Protein AF-0000000080791070 (afdb_homodimer)

Foldseek 3Di:
DDPPPQPPLLVLLLVLLVVQQVVQKDALCVSCVVSVHDSVSSVVSLVLLVLLVQWDDDPRMTGGDNADVLLSQLSSQLSGPSVFLLVLLVVCLVVDAAPFEEEEELASSPSNNLVVVLVRFPYEYEYQAPSVVVSQVVRPRYHYDYQAADARRNSNGHWDDSSLVVLVVDQGQEYEYEAQAQEPQFGAHQDAGSLQNVLSNQVSYNAYEYEDEQVRHVDDHDGTRGGLLSHAEYEYAPPHDPVVVVVNVVRYNYYHHD/DDPPPQPPLLVLLLVLLVVQQVVQKDALCVSCVVSVHDSVSSVVSLVLLVLLVQWDDDPRMTGGDPADVLLSQLSSQLSGPVVFLLVLLVVCLVVDAAPFEEEEELASSPVNNLVVVLVRFPYEYEYQAPSVVVSQVVRPRYHYDYQAADARRNSNGHWDDSSLVVLVVDQGQEYEYEAQAQEPQFGAHQDAGSLQNVLSNQVSYNAYEYEDEQVRHVDDHDGTRGGLLSHAEYEYAPPHDPVVVVVNVVRYNYYHHD

Sequence (516 aa):
MEQQPATSRDVRIHDVLQVVTREGTIAVKELADELGVSSMTVYRDVAALETSGLIQRSHGRVTAAPFSMAEASSLMRMGTELDAKQRIADAALPLLAPGSTIAMDDSTTCRHLFPGLGELAPLTVVTNARFIADAVRDSAELELITLGGSYLRWADAYAGPMTEAMIDQVSPDVCIMSTTAVTGGVCSHPDEAMAAVKGRLMRAARQRILLVDRTKFSRNALHRFLPLSEVDVVITEKSLDPAHLATLRDQVERVITVMEQQPATSRDVRIHDVLQVVTREGTIAVKELADELGVSSMTVYRDVAALETSGLIQRSHGRVTAAPFSMAEASSLMRMGTELDAKQRIADAALPLLAPGSTIAMDDSTTCRHLFPGLGELAPLTVVTNARFIADAVRDSAELELITLGGSYLRWADAYAGPMTEAMIDQVSPDVCIMSTTAVTGGVCSHPDEAMAAVKGRLMRAARQRILLVDRTKFSRNALHRFLPLSEVDVVITEKSLDPAHLATLRDQVERVITV

Solvent-accessible surface area (backbone atoms only — not comparable to full-atom values): 26088 Å² total; per-residue (Å²): 134,78,75,76,67,72,50,74,60,43,50,44,42,46,50,49,48,50,49,22,55,72,58,38,55,37,44,40,62,55,50,9,62,74,67,72,47,52,51,66,56,42,49,52,46,46,49,56,33,33,75,67,60,54,29,44,79,55,93,67,23,36,29,29,50,95,63,53,78,51,31,39,52,38,52,50,54,51,48,46,62,52,68,59,32,37,53,41,26,58,67,49,54,82,79,58,59,64,69,36,33,39,30,35,51,66,31,51,49,56,61,51,33,53,82,62,50,65,77,34,51,46,32,36,39,37,28,31,10,50,67,56,50,51,56,41,66,74,33,85,61,45,43,47,33,38,34,23,20,42,56,37,54,44,53,42,24,34,30,45,71,61,17,48,54,49,47,74,73,48,68,31,51,31,18,44,34,51,64,64,9,40,50,96,61,25,32,15,21,73,46,63,50,55,20,51,46,52,31,52,48,40,69,36,20,75,37,26,37,38,49,42,56,61,70,23,60,78,34,83,44,78,27,73,43,43,52,39,68,74,33,46,32,39,31,30,45,64,82,39,57,65,70,57,49,50,54,45,58,73,43,26,80,36,74,46,67,87,134,80,75,75,65,72,50,74,59,43,50,44,45,50,50,47,49,50,49,23,54,72,58,40,54,37,42,39,63,56,50,9,60,73,68,72,47,53,51,68,56,44,49,53,46,46,51,56,32,34,75,66,60,53,29,45,79,55,94,64,22,36,27,30,44,94,60,55,77,50,32,40,52,40,54,50,54,50,54,46,62,50,70,60,31,37,53,42,25,58,66,49,53,83,78,59,59,64,71,35,32,38,29,35,51,64,32,52,50,57,60,53,34,53,84,61,49,66,76,36,51,45,33,36,37,36,29,31,9,50,66,57,50,51,56,41,64,75,32,86,61,44,43,48,32,38,34,24,19,40,57,37,54,45,51,42,24,33,30,46,72,61,19,48,54,49,46,74,73,49,66,32,51,31,18,43,32,52,63,64,8,40,49,96,60,28,33,16,21,73,46,62,50,56,20,52,45,50,31,52,46,42,70,36,20,76,36,26,36,38,48,45,57,63,69,22,61,79,34,83,42,77,27,74,42,42,53,39,67,74,33,46,32,39,33,30,45,62,82,38,57,65,70,58,50,50,53,45,59,74,44,25,81,38,74,47,68,85

Nearest PDB structures (foldseek):
  7l6l-assembly1_E  TM=9.170E-01  e=5.994E-13  Escherichia coli K-12
  5w1e-assembly1_A  TM=7.123E-01  e=8.913E-03  Streptomyces coelicolor A3(2)
  7clf-assembly1_A  TM=2.844E-01  e=2.234E-05  Serratia marcescens
  8bif-assembly2_D-2  TM=3.182E-01  e=4.877E-04  Photorhabdus laumondii subsp. laumondii TTO1
  8bif-assembly2_C  TM=3.146E-01  e=2.279E-03  Photorhabdus laumondii subsp. laumondii TTO1

Radius of gyration: 24.45 Å; Cα contacts (8 Å, |Δi|>4): 1090; chains: 2; bounding box: 39×76×62 Å

Organism: Propionibacterium freudenreichii subsp. shermanii (strain ATCC 9614 / DSM 4902 / CIP 103027 / NCIMB 8099 / CIRM-BIA1) (NCBI:txid754252)

InterPro domains:
  IPR001034 DeoR-type HTH domain [PF08220] (12-64)
  IPR001034 DeoR-type HTH domain [PR00037] (30-44)
  IPR001034 DeoR-type HTH domain [PR00037] (44-62)
  IPR001034 DeoR-type HTH domain [PS51000] (9-64)
  IPR001034 DeoR-type HTH domain [SM00420] (12-64)
  IPR014036 DeoR-like transcriptional repressor, C-terminal sensor domain [PF00455] (82-237)
  IPR036388 Winged helix-like DNA-binding domain superfamily [G3DSA:1.10.10.10] (10-66)
  IPR036390 Winged helix DNA-binding domain superfamily [SSF46785] (11-72)
  IPR037171 NagB/RpiA transferase-like [SSF100950] (82-239)
  IPR050313 Carbohydrate Metabolism HTH-type Transcriptional Regulators [PTHR30363] (1-251)

pLDDT: mean 85.62, std 15.8, range [26.23, 98.88]

Structure (mmCIF, N/CA/C/O backbone):
data_AF-0000000080791070-model_v1
#
loop_
_entity.id
_entity.type
_entity.pdbx_description
1 polymer 'Transcriptional regulator of sugar metabolism'
#
loop_
_atom_site.group_PDB
_atom_site.id
_atom_site.type_symbol
_atom_site.label_atom_id
_atom_site.label_alt_id
_atom_site.label_comp_id
_atom_site.label_asym_id
_atom_site.label_entity_id
_atom_site.label_seq_id
_atom_site.pdbx_PDB_ins_code
_atom_site.Cartn_x
_atom_site.Cartn_y
_atom_site.Cartn_z
_atom_site.occupancy
_atom_site.B_iso_or_equiv
_atom_site.auth_seq_id
_atom_site.auth_comp_id
_atom_site.auth_asym_id
_atom_site.auth_atom_id
_atom_site.pdbx_PDB_model_num
ATOM 1 N N . MET A 1 1 ? 16.672 -31.641 -23.359 1 26.53 1 MET A N 1
ATOM 2 C CA . MET A 1 1 ? 15.359 -31 -23.219 1 26.53 1 MET A CA 1
ATOM 3 C C . MET A 1 1 ? 15.43 -29.516 -23.562 1 26.53 1 MET A C 1
ATOM 5 O O . MET A 1 1 ? 16.141 -28.766 -22.891 1 26.53 1 MET A O 1
ATOM 9 N N . GLU A 1 2 ? 15.031 -29.125 -24.719 1 29.12 2 GLU A N 1
ATOM 10 C CA . GLU A 1 2 ? 15.188 -27.859 -25.438 1 29.12 2 GLU A CA 1
ATOM 11 C C . GLU A 1 2 ? 14.398 -26.75 -24.766 1 29.12 2 GLU A C 1
ATOM 13 O O . GLU A 1 2 ? 13.234 -26.922 -24.406 1 29.12 2 GLU A O 1
ATOM 18 N N . GLN A 1 3 ? 14.922 -25.891 -23.984 1 34.97 3 GLN A N 1
ATOM 19 C CA . GLN A 1 3 ? 14.367 -24.656 -23.453 1 34.97 3 GLN A CA 1
ATOM 20 C C . GLN A 1 3 ? 13.43 -24 -24.469 1 34.97 3 GLN A C 1
ATOM 22 O O . GLN A 1 3 ? 13.82 -23.75 -25.609 1 34.97 3 GLN A O 1
ATOM 27 N N . GLN A 1 4 ? 12.219 -24.375 -24.469 1 38.47 4 GLN A N 1
ATOM 28 C CA . GLN A 1 4 ? 11.375 -23.703 -25.453 1 38.47 4 GLN A CA 1
ATOM 29 C C . GLN A 1 4 ? 11.617 -22.203 -25.453 1 38.47 4 GLN A C 1
ATOM 31 O O . GLN A 1 4 ? 11.586 -21.562 -24.406 1 38.47 4 GLN A O 1
ATOM 36 N N . PRO A 1 5 ? 12.195 -21.547 -26.422 1 42.84 5 PRO A N 1
ATOM 37 C CA . PRO A 1 5 ? 12.531 -20.125 -26.609 1 42.84 5 PRO A CA 1
ATOM 38 C C . PRO A 1 5 ? 11.367 -19.203 -26.266 1 42.84 5 PRO A C 1
ATOM 40 O O . PRO A 1 5 ? 10.203 -19.594 -26.391 1 42.84 5 PRO A O 1
ATOM 43 N N . ALA A 1 6 ? 11.578 -18.344 -25.406 1 51.56 6 ALA A N 1
ATOM 44 C CA . ALA A 1 6 ? 10.609 -17.25 -25.297 1 51.56 6 ALA A CA 1
ATOM 45 C C . ALA A 1 6 ? 9.883 -17.031 -26.625 1 51.56 6 ALA A C 1
ATOM 47 O O . ALA A 1 6 ? 10.508 -16.922 -27.672 1 51.56 6 ALA A O 1
ATOM 48 N N . THR A 1 7 ? 8.531 -17.359 -26.531 1 53.31 7 THR A N 1
ATOM 49 C CA . THR A 1 7 ? 7.824 -17.078 -27.766 1 53.31 7 THR A CA 1
ATOM 50 C C . THR A 1 7 ? 8.109 -15.664 -28.25 1 53.31 7 THR A C 1
ATOM 52 O O . THR A 1 7 ? 8.484 -14.797 -27.453 1 53.31 7 THR A O 1
ATOM 55 N N . SER A 1 8 ? 8.203 -15.484 -29.516 1 62.44 8 SER A N 1
ATOM 56 C CA . SER A 1 8 ? 8.445 -14.203 -30.188 1 62.44 8 SER A CA 1
ATOM 57 C C . SER A 1 8 ? 7.602 -13.094 -29.562 1 62.44 8 SER A C 1
ATOM 59 O O . SER A 1 8 ? 8.078 -11.969 -29.375 1 62.44 8 SER A O 1
ATOM 61 N N . ARG A 1 9 ? 6.477 -13.5 -28.938 1 60.91 9 ARG A N 1
ATOM 62 C CA . ARG A 1 9 ? 5.562 -12.516 -28.375 1 60.91 9 ARG A CA 1
ATOM 63 C C . ARG A 1 9 ? 6.016 -12.094 -26.984 1 60.91 9 ARG A C 1
ATOM 65 O O . ARG A 1 9 ? 5.988 -10.898 -26.656 1 60.91 9 ARG A O 1
ATOM 72 N N . ASP A 1 10 ? 6.406 -13.047 -26.234 1 61.06 10 ASP A N 1
ATOM 73 C CA . ASP A 1 10 ? 6.855 -12.742 -24.875 1 61.06 10 ASP A CA 1
ATOM 74 C C . ASP A 1 10 ? 8.086 -11.836 -24.891 1 61.06 10 ASP A C 1
ATOM 76 O O . ASP A 1 10 ? 8.188 -10.906 -24.078 1 61.06 10 ASP A O 1
ATOM 80 N N . VAL A 1 11 ? 8.883 -12.219 -25.812 1 61.56 11 VAL A N 1
ATOM 81 C CA . VAL A 1 11 ? 10.078 -11.398 -25.969 1 61.56 11 VAL A CA 1
ATOM 82 C C . VAL A 1 11 ? 9.68 -9.984 -26.375 1 61.56 11 VAL A C 1
ATOM 84 O O . VAL A 1 11 ? 10.227 -9.008 -25.844 1 61.56 11 VAL A O 1
ATOM 87 N N . ARG A 1 12 ? 8.758 -9.945 -27.203 1 67.81 12 ARG A N 1
ATOM 88 C CA . ARG A 1 12 ? 8.344 -8.633 -27.703 1 67.81 12 ARG A CA 1
ATOM 89 C C . ARG A 1 12 ? 7.668 -7.82 -26.609 1 67.81 12 ARG A C 1
ATOM 91 O O . ARG A 1 12 ? 7.91 -6.617 -26.484 1 67.81 12 ARG A O 1
ATOM 98 N N . ILE A 1 13 ? 6.922 -8.43 -25.797 1 65.94 13 ILE A N 1
ATOM 99 C CA . ILE A 1 13 ? 6.242 -7.75 -24.719 1 65.94 13 ILE A CA 1
ATOM 100 C C . ILE A 1 13 ? 7.27 -7.203 -23.719 1 65.94 13 ILE A C 1
ATOM 102 O O . ILE A 1 13 ? 7.141 -6.074 -23.25 1 65.94 13 ILE A O 1
ATOM 106 N N . HIS A 1 14 ? 8.172 -8.016 -23.547 1 67.31 14 HIS A N 1
ATOM 107 C CA . HIS A 1 14 ? 9.281 -7.555 -22.719 1 67.31 14 HIS A CA 1
ATOM 108 C C . HIS A 1 14 ? 9.977 -6.348 -23.344 1 67.31 14 HIS A C 1
ATOM 110 O O . HIS A 1 14 ? 10.289 -5.379 -22.656 1 67.31 14 HIS A O 1
ATOM 116 N N . ASP A 1 15 ? 10.18 -6.488 -24.594 1 70.81 15 ASP A N 1
ATOM 117 C CA . ASP A 1 15 ? 10.82 -5.391 -25.312 1 70.81 15 ASP A CA 1
ATOM 118 C C . ASP A 1 15 ? 9.961 -4.129 -25.266 1 70.81 15 ASP A C 1
ATOM 120 O O . ASP A 1 15 ? 10.477 -3.025 -25.078 1 70.81 15 ASP A O 1
ATOM 124 N N . VAL A 1 16 ? 8.711 -4.336 -25.375 1 74.12 16 VAL A N 1
ATOM 125 C CA . VAL A 1 16 ? 7.777 -3.219 -25.297 1 74.12 16 VAL A CA 1
ATOM 126 C C . VAL A 1 16 ? 7.883 -2.549 -23.938 1 74.12 16 VAL A C 1
ATOM 128 O O . VAL A 1 16 ? 8.023 -1.327 -23.844 1 74.12 16 VAL A O 1
ATOM 131 N N . LEU A 1 17 ? 7.895 -3.438 -22.984 1 70.69 17 LEU A N 1
ATOM 132 C CA . LEU A 1 17 ? 7.969 -2.906 -21.625 1 70.69 17 LEU A CA 1
ATOM 133 C C . LEU A 1 17 ? 9.289 -2.178 -21.406 1 70.69 17 LEU A C 1
ATOM 135 O O . LEU A 1 17 ? 9.32 -1.119 -20.766 1 70.69 17 LEU A O 1
ATOM 139 N N . GLN A 1 18 ? 10.234 -2.746 -21.859 1 66 18 GLN A N 1
ATOM 140 C CA . GLN A 1 18 ? 11.547 -2.127 -21.703 1 66 18 GLN A CA 1
ATOM 141 C C . GLN A 1 18 ? 11.594 -0.769 -22.391 1 66 18 GLN A C 1
ATOM 143 O O . GLN A 1 18 ? 12.102 0.202 -21.828 1 66 18 GLN A O 1
ATOM 148 N N . VAL A 1 19 ? 11.094 -0.743 -23.594 1 70.81 19 VAL A N 1
ATOM 149 C CA . VAL A 1 19 ? 11.125 0.495 -24.359 1 70.81 19 VAL A CA 1
ATOM 150 C C . VAL A 1 19 ? 10.234 1.543 -23.688 1 70.81 19 VAL A C 1
ATOM 152 O O . VAL A 1 19 ? 10.641 2.695 -23.531 1 70.81 19 VAL A O 1
ATOM 155 N N . VAL A 1 20 ? 9.109 1.09 -23.25 1 72 20 VAL A N 1
ATOM 156 C CA . VAL A 1 20 ? 8.148 2.027 -22.672 1 72 20 VAL A CA 1
ATOM 157 C C . VAL A 1 20 ? 8.68 2.547 -21.344 1 72 20 VAL A C 1
ATOM 159 O O . VAL A 1 20 ? 8.523 3.729 -21.016 1 72 20 VAL A O 1
ATOM 162 N N . THR A 1 21 ? 9.281 1.662 -20.672 1 64.19 21 THR A N 1
ATOM 163 C CA . THR A 1 21 ? 9.844 2.053 -19.375 1 64.19 21 THR A CA 1
ATOM 164 C C . THR A 1 21 ? 11.016 3.012 -19.562 1 64.19 21 THR A C 1
ATOM 166 O O . THR A 1 21 ? 11.164 3.975 -18.812 1 64.19 21 THR A O 1
ATOM 169 N N . ARG A 1 22 ? 11.781 2.738 -20.5 1 62.06 22 ARG A N 1
ATOM 170 C CA . ARG A 1 22 ? 12.938 3.568 -20.797 1 62.06 22 ARG A CA 1
ATOM 171 C C . ARG A 1 22 ? 12.516 4.945 -21.297 1 62.06 22 ARG A C 1
ATOM 173 O O . ARG A 1 22 ? 13.07 5.961 -20.875 1 62.06 22 ARG A O 1
ATOM 180 N N . GLU A 1 23 ? 11.477 4.98 -22.109 1 64.44 23 GLU A N 1
ATOM 181 C CA . GLU A 1 23 ? 11.07 6.223 -22.766 1 64.44 23 GLU A CA 1
ATOM 182 C C . GLU A 1 23 ? 10.031 6.969 -21.938 1 64.44 23 GLU A C 1
ATOM 184 O O . GLU A 1 23 ? 9.805 8.164 -22.141 1 64.44 23 GLU A O 1
ATOM 189 N N . GLY A 1 24 ? 9.531 6.227 -20.922 1 63.56 24 GLY A N 1
ATOM 190 C CA . GLY A 1 24 ? 8.438 6.785 -20.156 1 63.56 24 GLY A CA 1
ATOM 191 C C . GLY A 1 24 ? 7.117 6.785 -20.906 1 63.56 24 GLY A C 1
ATOM 192 O O . GLY A 1 24 ? 6.125 6.23 -20.422 1 63.56 24 GLY A O 1
ATOM 193 N N . THR A 1 25 ? 7.074 7.535 -22.031 1 70.56 25 THR A N 1
ATOM 194 C CA . THR A 1 25 ? 5.953 7.574 -22.953 1 70.56 25 THR A CA 1
ATOM 195 C C . THR A 1 25 ? 6.438 7.484 -24.406 1 70.56 25 THR A C 1
ATOM 197 O O . THR A 1 25 ? 7.445 8.094 -24.766 1 70.56 25 THR A O 1
ATOM 200 N N . ILE A 1 26 ? 5.746 6.59 -25.172 1 78.19 26 ILE A N 1
ATOM 201 C CA . ILE A 1 26 ? 6.152 6.43 -26.562 1 78.19 26 ILE A CA 1
ATOM 202 C C . ILE A 1 26 ? 4.922 6.215 -27.438 1 78.19 26 ILE A C 1
ATOM 204 O O . ILE A 1 26 ? 3.959 5.566 -27.016 1 78.19 26 ILE A O 1
ATOM 208 N N . ALA A 1 27 ? 4.906 6.977 -28.562 1 81.56 27 ALA A N 1
ATOM 209 C CA . ALA A 1 27 ? 3.834 6.723 -29.516 1 81.56 27 ALA A CA 1
ATOM 210 C C . ALA A 1 27 ? 3.875 5.285 -30.016 1 81.56 27 ALA A C 1
ATOM 212 O O . ALA A 1 27 ? 4.953 4.715 -30.203 1 81.56 27 ALA A O 1
ATOM 213 N N . VAL A 1 28 ? 2.643 4.754 -30.219 1 83.56 28 VAL A N 1
ATOM 214 C CA . VAL A 1 28 ? 2.529 3.375 -30.688 1 83.56 28 VAL A CA 1
ATOM 215 C C . VAL A 1 28 ? 3.316 3.201 -31.984 1 83.56 28 VAL A C 1
ATOM 217 O O . VAL A 1 28 ? 4.004 2.195 -32.156 1 83.56 28 VAL A O 1
ATOM 220 N N . LYS A 1 29 ? 3.188 4.227 -32.812 1 82.5 29 LYS A N 1
ATOM 221 C CA . LYS A 1 29 ? 3.883 4.148 -34.094 1 82.5 29 LYS A CA 1
ATOM 222 C C . LYS A 1 29 ? 5.395 4.109 -33.906 1 82.5 29 LYS A C 1
ATOM 224 O O . LYS A 1 29 ? 6.09 3.318 -34.531 1 82.5 29 LYS A O 1
ATOM 229 N N . GLU A 1 30 ? 5.91 4.844 -33.031 1 86.44 30 GLU A N 1
ATOM 230 C CA . GLU A 1 30 ? 7.34 4.879 -32.75 1 86.44 30 GLU A CA 1
ATOM 231 C C . GLU A 1 30 ? 7.801 3.576 -32.094 1 86.44 30 GLU A C 1
ATOM 233 O O . GLU A 1 30 ? 8.891 3.08 -32.406 1 86.44 30 GLU A O 1
ATOM 238 N N . LEU A 1 31 ? 7.016 3.139 -31.219 1 83.75 31 LEU A N 1
ATOM 239 C CA . LEU A 1 31 ? 7.305 1.872 -30.547 1 83.75 31 LEU A CA 1
ATOM 240 C C . LEU A 1 31 ? 7.383 0.734 -31.562 1 83.75 31 LEU A C 1
ATOM 242 O O . LEU A 1 31 ? 8.281 -0.109 -31.484 1 83.75 31 LEU A O 1
ATOM 246 N N . ALA A 1 32 ? 6.484 0.829 -32.438 1 83.25 32 ALA A N 1
ATOM 247 C CA . ALA A 1 32 ? 6.473 -0.174 -33.5 1 83.25 32 ALA A CA 1
ATOM 248 C C . ALA A 1 32 ? 7.742 -0.103 -34.344 1 83.25 32 ALA A C 1
ATOM 250 O O . ALA A 1 32 ? 8.352 -1.133 -34.656 1 83.25 32 ALA A O 1
ATOM 251 N N . ASP A 1 33 ? 8.094 1.098 -34.656 1 86.19 33 ASP A N 1
ATOM 252 C CA . ASP A 1 33 ? 9.305 1.312 -35.438 1 86.19 33 ASP A CA 1
ATOM 253 C C . ASP A 1 33 ? 10.539 0.807 -34.719 1 86.19 33 ASP A C 1
ATOM 255 O O . ASP A 1 33 ? 11.406 0.164 -35.312 1 86.19 33 ASP A O 1
ATOM 259 N N . GLU A 1 34 ? 10.562 1.073 -33.469 1 82.69 34 GLU A N 1
ATOM 260 C CA . GLU A 1 34 ? 11.719 0.695 -32.656 1 82.69 34 GLU A CA 1
ATOM 261 C C . GLU A 1 34 ? 11.828 -0.821 -32.531 1 82.69 34 GLU A C 1
ATOM 263 O O . GLU A 1 34 ? 12.93 -1.366 -32.5 1 82.69 34 GLU A O 1
ATOM 268 N N . LEU A 1 35 ? 10.75 -1.407 -32.5 1 81.75 35 LEU A N 1
ATOM 269 C CA . LEU A 1 35 ? 10.742 -2.846 -32.25 1 81.75 35 LEU A CA 1
ATOM 270 C C . LEU A 1 35 ? 10.727 -3.619 -33.562 1 81.75 35 LEU A C 1
ATOM 272 O O . LEU A 1 35 ? 10.859 -4.848 -33.562 1 81.75 35 LEU A O 1
ATOM 276 N N . GLY A 1 36 ? 10.57 -2.918 -34.625 1 82.25 36 GLY A N 1
ATOM 277 C CA . GLY A 1 36 ? 10.562 -3.553 -35.938 1 82.25 36 GLY A CA 1
ATOM 278 C C . GLY A 1 36 ? 9.32 -4.395 -36.188 1 82.25 36 GLY A C 1
ATOM 279 O O . GLY A 1 36 ? 9.406 -5.469 -36.781 1 82.25 36 GLY A O 1
ATOM 280 N N . VAL A 1 37 ? 8.258 -3.941 -35.562 1 81.38 37 VAL A N 1
ATOM 281 C CA . VAL A 1 37 ? 7.004 -4.668 -35.75 1 81.38 37 VAL A CA 1
ATOM 282 C C . VAL A 1 37 ? 5.91 -3.703 -36.219 1 81.38 37 VAL A C 1
ATOM 284 O O . VAL A 1 37 ? 6.137 -2.494 -36.312 1 81.38 37 VAL A O 1
ATOM 287 N N . SER A 1 38 ? 4.766 -4.25 -36.656 1 77.69 38 SER A N 1
ATOM 288 C CA . SER A 1 38 ? 3.656 -3.414 -37.125 1 77.69 38 SER A CA 1
ATOM 289 C C . SER A 1 38 ? 2.984 -2.711 -35.938 1 77.69 38 SER A C 1
ATOM 291 O O . SER A 1 38 ? 3.049 -3.189 -34.812 1 77.69 38 SER A O 1
ATOM 293 N N . SER A 1 39 ? 2.322 -1.619 -36.25 1 80.69 39 SER A N 1
ATOM 294 C CA . SER A 1 39 ? 1.556 -0.906 -35.219 1 80.69 39 SER A CA 1
ATOM 295 C C . SER A 1 39 ? 0.463 -1.791 -34.625 1 80.69 39 SER A C 1
ATOM 297 O O . SER A 1 39 ? 0.167 -1.708 -33.438 1 80.69 39 SER A O 1
ATOM 299 N N . MET A 1 40 ? -0.05 -2.611 -35.469 1 76 40 MET A N 1
ATOM 300 C CA . MET A 1 40 ? -1.107 -3.51 -35.031 1 76 40 MET A CA 1
ATOM 301 C C . MET A 1 40 ? -0.575 -4.5 -34 1 76 40 MET A C 1
ATOM 303 O O . MET A 1 40 ? -1.257 -4.816 -33 1 76 40 MET A O 1
ATOM 307 N N . THR A 1 41 ? 0.583 -4.98 -34.219 1 76.38 41 THR A N 1
ATOM 308 C CA . THR A 1 41 ? 1.229 -5.891 -33.281 1 76.38 41 THR A CA 1
ATOM 309 C C . THR A 1 41 ? 1.472 -5.195 -31.938 1 76.38 41 THR A C 1
ATOM 311 O O . THR A 1 41 ? 1.219 -5.773 -30.891 1 76.38 41 THR A O 1
ATOM 314 N N . VAL A 1 42 ? 1.956 -3.992 -32.031 1 79.38 42 VAL A N 1
ATOM 315 C CA . VAL A 1 42 ? 2.213 -3.217 -30.828 1 79.38 42 VAL A CA 1
ATOM 316 C C . VAL A 1 42 ? 0.902 -2.969 -30.078 1 79.38 42 VAL A C 1
ATOM 318 O O . VAL A 1 42 ? 0.847 -3.08 -28.844 1 79.38 42 VAL A O 1
ATOM 321 N N . TYR A 1 43 ? -0.115 -2.734 -30.797 1 76.12 43 TYR A N 1
ATOM 322 C CA . TYR A 1 43 ? -1.419 -2.496 -30.188 1 76.12 43 TYR A CA 1
ATOM 323 C C . TYR A 1 43 ? -1.885 -3.715 -29.391 1 76.12 43 TYR A C 1
ATOM 325 O O . TYR A 1 43 ? -2.398 -3.586 -28.281 1 76.12 43 TYR A O 1
ATOM 333 N N . ARG A 1 44 ? -1.663 -4.797 -29.938 1 72 44 ARG A N 1
ATOM 334 C CA . ARG A 1 44 ? -2.068 -6.027 -29.266 1 72 44 ARG A CA 1
ATOM 335 C C . ARG A 1 44 ? -1.244 -6.262 -28 1 72 44 ARG A C 1
ATOM 337 O O . ARG A 1 44 ? -1.785 -6.645 -26.969 1 72 44 ARG A O 1
ATOM 344 N N . ASP A 1 45 ? -0.015 -6.047 -28.234 1 74.75 45 ASP A N 1
ATOM 345 C CA . ASP A 1 45 ? 0.883 -6.246 -27.094 1 74.75 45 ASP A CA 1
ATOM 346 C C . ASP A 1 45 ? 0.594 -5.242 -25.984 1 74.75 45 ASP A C 1
ATOM 348 O O . ASP A 1 45 ? 0.594 -5.594 -24.797 1 74.75 45 ASP A O 1
ATOM 352 N N . VAL A 1 46 ? 0.285 -4.09 -26.391 1 74.12 46 VAL A N 1
ATOM 353 C CA . VAL A 1 46 ? -0.008 -3.004 -25.469 1 74.12 46 VAL A CA 1
ATOM 354 C C . VAL A 1 46 ? -1.335 -3.271 -24.75 1 74.12 46 VAL A C 1
ATOM 356 O O . VAL A 1 46 ? -1.473 -3.008 -23.562 1 74.12 46 VAL A O 1
ATOM 359 N N . ALA A 1 47 ? -2.211 -3.83 -25.469 1 68.69 47 ALA A N 1
ATOM 360 C CA . ALA A 1 47 ? -3.498 -4.168 -24.859 1 68.69 47 ALA A CA 1
ATOM 361 C C . ALA A 1 47 ? -3.33 -5.191 -23.75 1 68.69 47 ALA A C 1
ATOM 363 O O . ALA A 1 47 ? -3.947 -5.074 -22.688 1 68.69 47 ALA A O 1
ATOM 364 N N . ALA A 1 48 ? -2.52 -6.117 -24.078 1 63.66 48 ALA A N 1
ATOM 365 C CA . ALA A 1 48 ? -2.244 -7.148 -23.078 1 63.66 48 ALA A CA 1
ATOM 366 C C . ALA A 1 48 ? -1.602 -6.547 -21.828 1 63.66 48 ALA A C 1
ATOM 368 O O . ALA A 1 48 ? -1.946 -6.918 -20.703 1 63.66 48 ALA A O 1
ATOM 369 N N . LEU A 1 49 ? -0.741 -5.617 -22.078 1 69.38 49 LEU A N 1
ATOM 370 C CA . LEU A 1 49 ? -0.007 -4.973 -20.984 1 69.38 49 LEU A CA 1
ATOM 371 C C . LEU A 1 49 ? -0.904 -4.008 -20.219 1 69.38 49 LEU A C 1
ATOM 373 O O . LEU A 1 49 ? -0.731 -3.818 -19.016 1 69.38 49 LEU A O 1
ATOM 377 N N . GLU A 1 50 ? -1.85 -3.475 -20.906 1 63.97 50 GLU A N 1
ATOM 378 C CA . GLU A 1 50 ? -2.809 -2.578 -20.266 1 63.97 50 GLU A CA 1
ATOM 379 C C . GLU A 1 50 ? -3.684 -3.33 -19.266 1 63.97 50 GLU A C 1
ATOM 381 O O . GLU A 1 50 ? -3.967 -2.826 -18.188 1 63.97 50 GLU A O 1
ATOM 386 N N . THR A 1 51 ? -4.012 -4.422 -19.75 1 56.34 51 THR A N 1
ATOM 387 C CA . THR A 1 51 ? -4.844 -5.258 -18.906 1 56.34 51 THR A CA 1
ATOM 388 C C . THR A 1 51 ? -4.102 -5.617 -17.609 1 56.34 51 THR A C 1
ATOM 390 O O . THR A 1 51 ? -4.715 -5.758 -16.562 1 56.34 51 THR A O 1
ATOM 393 N N . SER A 1 52 ? -2.795 -5.625 -17.812 1 53.94 52 SER A N 1
ATOM 394 C CA . SER A 1 52 ? -1.971 -5.988 -16.672 1 53.94 52 SER A CA 1
ATOM 395 C C . SER A 1 52 ? -1.636 -4.77 -15.82 1 53.94 52 SER A C 1
ATOM 397 O O . SER A 1 52 ? -1.005 -4.891 -14.773 1 53.94 52 SER A O 1
ATOM 399 N N . GLY A 1 53 ? -2.049 -3.619 -16.297 1 56.06 53 GLY A N 1
ATOM 400 C CA . GLY A 1 53 ? -1.839 -2.379 -15.578 1 56.06 53 GLY A CA 1
ATOM 401 C C . GLY A 1 53 ? -0.432 -1.83 -15.719 1 56.06 53 GLY A C 1
ATOM 402 O O . GLY A 1 53 ? -0.044 -0.903 -15.008 1 56.06 53 GLY A O 1
ATOM 403 N N . LEU A 1 54 ? 0.379 -2.453 -16.531 1 60.88 54 LEU A N 1
ATOM 404 C CA . LEU A 1 54 ? 1.786 -2.096 -16.688 1 60.88 54 LEU A CA 1
ATOM 405 C C . LEU A 1 54 ? 1.944 -0.869 -17.578 1 60.88 54 LEU A C 1
ATOM 407 O O . LEU A 1 54 ? 2.936 -0.144 -17.469 1 60.88 54 LEU A O 1
ATOM 411 N N . ILE A 1 55 ? 1.002 -0.769 -18.5 1 64.12 55 ILE A N 1
ATOM 412 C CA . ILE A 1 55 ? 1.042 0.34 -19.453 1 64.12 55 ILE A CA 1
ATOM 413 C C . ILE A 1 55 ? -0.348 0.959 -19.578 1 64.12 55 ILE A C 1
ATOM 415 O O . ILE A 1 55 ? -1.354 0.304 -19.297 1 64.12 55 ILE A O 1
ATOM 419 N N . GLN A 1 56 ? -0.282 2.152 -19.609 1 63.81 56 GLN A N 1
ATOM 420 C CA . GLN A 1 56 ? -1.518 2.855 -19.953 1 63.81 56 GLN A CA 1
ATOM 421 C C . GLN A 1 56 ? -1.47 3.402 -21.375 1 63.81 56 GLN A C 1
ATOM 423 O O . GLN A 1 56 ? -0.446 3.936 -21.797 1 63.81 56 GLN A O 1
ATOM 428 N N . ARG A 1 57 ? -2.537 3.004 -22.172 1 67.69 57 ARG A N 1
ATOM 429 C CA . ARG A 1 57 ? -2.668 3.551 -23.516 1 67.69 57 ARG A CA 1
ATOM 430 C C . ARG A 1 57 ? -3.582 4.77 -23.531 1 67.69 57 ARG A C 1
ATOM 432 O O . ARG A 1 57 ? -4.672 4.742 -22.953 1 67.69 57 ARG A O 1
ATOM 439 N N . SER A 1 58 ? -2.986 5.902 -23.984 1 62.22 58 SER A N 1
ATOM 440 C CA . SER A 1 58 ? -3.797 7.102 -24.156 1 62.22 58 SER A CA 1
ATOM 441 C C . SER A 1 58 ? -3.422 7.84 -25.438 1 62.22 58 SER A C 1
ATOM 443 O O . SER A 1 58 ? -2.25 8.156 -25.656 1 62.22 58 SER A O 1
ATOM 445 N N . HIS A 1 59 ? -4.422 8.109 -26.328 1 66.94 59 HIS A N 1
ATOM 446 C CA . HIS A 1 59 ? -4.266 8.891 -27.547 1 66.94 59 HIS A CA 1
ATOM 447 C C . HIS A 1 59 ? -3.15 8.336 -28.422 1 66.94 59 HIS A C 1
ATOM 449 O O . HIS A 1 59 ? -2.305 9.086 -28.922 1 66.94 59 HIS A O 1
ATOM 455 N N . GLY A 1 60 ? -3.18 7.055 -28.625 1 68.44 60 GLY A N 1
ATOM 456 C CA . GLY A 1 60 ? -2.207 6.43 -29.5 1 68.44 60 GLY A CA 1
ATOM 457 C C . GLY A 1 60 ? -0.821 6.34 -28.891 1 68.44 60 GLY A C 1
ATOM 458 O O . GLY A 1 60 ? 0.137 5.961 -29.562 1 68.44 60 GLY A O 1
ATOM 459 N N . ARG A 1 61 ? -0.674 6.723 -27.578 1 75.75 61 ARG A N 1
ATOM 460 C CA . ARG A 1 61 ? 0.606 6.648 -26.891 1 75.75 61 ARG A CA 1
ATOM 461 C C . ARG A 1 61 ? 0.539 5.664 -25.719 1 75.75 61 ARG A C 1
ATOM 463 O O . ARG A 1 61 ? -0.541 5.398 -25.188 1 75.75 61 ARG A O 1
ATOM 470 N N . VAL A 1 62 ? 1.728 5.02 -25.516 1 72.44 62 VAL A N 1
ATOM 471 C CA . VAL A 1 62 ? 1.866 4.062 -24.422 1 72.44 62 VAL A CA 1
ATOM 472 C C . VAL A 1 62 ? 2.758 4.652 -23.328 1 72.44 62 VAL A C 1
ATOM 474 O O . VAL A 1 62 ? 3.85 5.148 -23.609 1 72.44 62 VAL A O 1
ATOM 477 N N . THR A 1 63 ? 2.232 4.805 -22.219 1 66 63 THR A N 1
ATOM 478 C CA . THR A 1 63 ? 2.967 5.34 -21.078 1 66 63 THR A CA 1
ATOM 479 C C . THR A 1 63 ? 3.209 4.254 -20.031 1 66 63 THR A C 1
ATOM 481 O O . THR A 1 63 ? 2.297 3.5 -19.688 1 66 63 THR A O 1
ATOM 484 N N . ALA A 1 64 ? 4.613 4.141 -19.797 1 58.28 64 ALA A N 1
ATOM 485 C CA . ALA A 1 64 ? 4.945 3.213 -18.719 1 58.28 64 ALA A CA 1
ATOM 486 C C . ALA A 1 64 ? 4.379 3.695 -17.391 1 58.28 64 ALA A C 1
ATOM 488 O O . ALA A 1 64 ? 4.402 4.895 -17.094 1 58.28 64 ALA A O 1
ATOM 489 N N . ALA A 1 65 ? 3.672 2.869 -16.75 1 54.91 65 ALA A N 1
ATOM 490 C CA . ALA A 1 65 ? 3.404 3.23 -15.359 1 54.91 65 ALA A CA 1
ATOM 491 C C . ALA A 1 65 ? 4.699 3.525 -14.609 1 54.91 65 ALA A C 1
ATOM 493 O O . ALA A 1 65 ? 5.738 2.926 -14.891 1 54.91 65 ALA A O 1
ATOM 494 N N . PRO A 1 66 ? 4.898 4.766 -14.031 1 46.72 66 PRO A N 1
ATOM 495 C CA . PRO A 1 66 ? 6.168 5.137 -13.398 1 46.72 66 PRO A CA 1
ATOM 496 C C . PRO A 1 66 ? 6.75 4.02 -12.539 1 46.72 66 PRO A C 1
ATOM 498 O O . PRO A 1 66 ? 6.102 3.562 -11.594 1 46.72 66 PRO A O 1
ATOM 501 N N . PHE A 1 67 ? 7.566 3.047 -13.164 1 48.66 67 PHE A N 1
ATOM 502 C CA . PHE A 1 67 ? 8.195 2.023 -12.344 1 48.66 67 PHE A CA 1
ATOM 503 C C . PHE A 1 67 ? 9.695 2.277 -12.219 1 48.66 67 PHE A C 1
ATOM 505 O O . PHE A 1 67 ? 10.32 2.799 -13.141 1 48.66 67 PHE A O 1
ATOM 512 N N . SER A 1 68 ? 10.188 2.221 -10.977 1 49.06 68 SER A N 1
ATOM 513 C CA . SER A 1 68 ? 11.633 2.174 -10.805 1 49.06 68 SER A CA 1
ATOM 514 C C . SER A 1 68 ? 12.227 0.903 -11.406 1 49.06 68 SER A C 1
ATOM 516 O O . SER A 1 68 ? 11.5 -0.066 -11.648 1 49.06 68 SER A O 1
ATOM 518 N N . MET A 1 69 ? 13.508 0.897 -11.867 1 45.66 69 MET A N 1
ATOM 519 C CA . MET A 1 69 ? 14.242 -0.255 -12.383 1 45.66 69 MET A CA 1
ATOM 520 C C . MET A 1 69 ? 14.055 -1.471 -11.484 1 45.66 69 MET A C 1
ATOM 522 O O . MET A 1 69 ? 13.953 -2.6 -11.969 1 45.66 69 MET A O 1
ATOM 526 N N . ALA A 1 70 ? 14.047 -1.247 -10.164 1 48.12 70 ALA A N 1
ATOM 527 C CA . ALA A 1 70 ? 13.875 -2.32 -9.188 1 48.12 70 ALA A CA 1
ATOM 528 C C . ALA A 1 70 ? 12.508 -2.984 -9.328 1 48.12 70 ALA A C 1
ATOM 530 O O . ALA A 1 70 ? 12.391 -4.207 -9.219 1 48.12 70 ALA A O 1
ATOM 531 N N . GLU A 1 71 ? 11.594 -2.148 -9.734 1 54.31 71 GLU A N 1
ATOM 532 C CA . GLU A 1 71 ? 10.258 -2.709 -9.953 1 54.31 71 GLU A CA 1
ATOM 533 C C . GLU A 1 71 ? 10.211 -3.518 -11.242 1 54.31 71 GLU A C 1
ATOM 535 O O . GLU A 1 71 ? 9.242 -4.234 -11.5 1 54.31 71 GLU A O 1
ATOM 540 N N . ALA A 1 72 ? 11.289 -3.523 -11.828 1 57.62 72 ALA A N 1
ATOM 541 C CA . ALA A 1 72 ? 11.406 -4.152 -13.141 1 57.62 72 ALA A CA 1
ATOM 542 C C . ALA A 1 72 ? 11.18 -5.656 -13.055 1 57.62 72 ALA A C 1
ATOM 544 O O . ALA A 1 72 ? 10.578 -6.254 -13.945 1 57.62 72 ALA A O 1
ATOM 545 N N . SER A 1 73 ? 11.5 -6.172 -11.906 1 68.56 73 SER A N 1
ATOM 546 C CA . SER A 1 73 ? 11.375 -7.621 -11.789 1 68.56 73 SER A CA 1
ATOM 547 C C . SER A 1 73 ? 9.914 -8.047 -11.773 1 68.56 73 SER A C 1
ATOM 549 O O . SER A 1 73 ? 9.516 -8.93 -12.539 1 68.56 73 SER A O 1
ATOM 551 N N . SER A 1 74 ? 9.148 -7.312 -11.023 1 75 74 SER A N 1
ATOM 552 C CA . SER A 1 74 ? 7.727 -7.645 -10.977 1 75 74 SER A CA 1
ATOM 553 C C . SER A 1 74 ? 7.043 -7.34 -12.305 1 75 74 SER A C 1
ATOM 555 O O . SER A 1 74 ? 6.199 -8.117 -12.773 1 75 74 SER A O 1
ATOM 557 N N . LEU A 1 75 ? 7.438 -6.352 -12.812 1 68.81 75 LEU A N 1
ATOM 558 C CA . LEU A 1 75 ? 6.871 -5.957 -14.094 1 68.81 75 LEU A CA 1
ATOM 559 C C . LEU A 1 75 ? 7.219 -6.973 -15.18 1 68.81 75 LEU A C 1
ATOM 561 O O . LEU A 1 75 ? 6.371 -7.324 -16 1 68.81 75 LEU A O 1
ATOM 565 N N . MET A 1 76 ? 8.406 -7.391 -15.109 1 70.44 76 MET A N 1
ATOM 566 C CA . MET A 1 76 ? 8.844 -8.406 -16.062 1 70.44 76 MET A CA 1
ATOM 567 C C . MET A 1 76 ? 8.07 -9.703 -15.883 1 70.44 76 MET A C 1
ATOM 569 O O . MET A 1 76 ? 7.602 -10.297 -16.859 1 70.44 76 MET A O 1
ATOM 573 N N . ARG A 1 77 ? 7.957 -10.07 -14.695 1 78.06 77 ARG A N 1
ATOM 574 C CA . ARG A 1 77 ? 7.215 -11.289 -14.391 1 78.06 77 ARG A CA 1
ATOM 575 C C . ARG A 1 77 ? 5.766 -11.172 -14.852 1 78.06 77 ARG A C 1
ATOM 577 O O . ARG A 1 77 ? 5.188 -12.141 -15.344 1 78.06 77 ARG A O 1
ATOM 584 N N . MET A 1 78 ? 5.246 -10.016 -14.773 1 74.5 78 MET A N 1
ATOM 585 C CA . MET A 1 78 ? 3.861 -9.781 -15.164 1 74.5 78 MET A CA 1
ATOM 586 C C . MET A 1 78 ? 3.674 -10 -16.656 1 74.5 78 MET A C 1
ATOM 588 O O . MET A 1 78 ? 2.609 -10.438 -17.094 1 74.5 78 MET A O 1
ATOM 592 N N . GLY A 1 79 ? 4.707 -9.852 -17.359 1 71.62 79 GLY A N 1
ATOM 593 C CA . GLY A 1 79 ? 4.613 -9.906 -18.812 1 71.62 79 GLY A CA 1
ATOM 594 C C . GLY A 1 79 ? 5.008 -11.25 -19.391 1 71.62 79 GLY A C 1
ATOM 595 O O . GLY A 1 79 ? 5 -11.438 -20.609 1 71.62 79 GLY A O 1
ATOM 596 N N . THR A 1 80 ? 5.293 -12.188 -18.547 1 73.75 80 THR A N 1
ATOM 597 C CA . THR A 1 80 ? 5.711 -13.508 -19.016 1 73.75 80 THR A CA 1
ATOM 598 C C . THR A 1 80 ? 4.559 -14.508 -18.922 1 73.75 80 THR A C 1
ATOM 600 O O . THR A 1 80 ? 3.713 -14.406 -18.031 1 73.75 80 THR A O 1
ATOM 603 N N . GLU A 1 81 ? 4.434 -15.453 -19.938 1 82.38 81 GLU A N 1
ATOM 604 C CA . GLU A 1 81 ? 3.463 -16.547 -19.984 1 82.38 81 GLU A CA 1
ATOM 605 C C . GLU A 1 81 ? 2.039 -16.016 -19.812 1 82.38 81 GLU A C 1
ATOM 607 O O . GLU A 1 81 ? 1.253 -16.594 -19.047 1 82.38 81 GLU A O 1
ATOM 612 N N . LEU A 1 82 ? 1.725 -14.984 -20.438 1 84.75 82 LEU A N 1
ATOM 613 C CA . LEU A 1 82 ? 0.477 -14.25 -20.25 1 84.75 82 LEU A CA 1
ATOM 614 C C . LEU A 1 82 ? -0.727 -15.156 -20.5 1 84.75 82 LEU A C 1
ATOM 616 O O . LEU A 1 82 ? -1.66 -15.195 -19.703 1 84.75 82 LEU A O 1
ATOM 620 N N . ASP A 1 83 ? -0.67 -15.875 -21.609 1 88.06 83 ASP A N 1
ATOM 621 C CA . ASP A 1 83 ? -1.787 -16.75 -21.953 1 88.06 83 ASP A CA 1
ATOM 622 C C . ASP A 1 83 ? -1.982 -17.828 -20.906 1 88.06 83 ASP A C 1
ATOM 624 O O . ASP A 1 83 ? -3.107 -18.094 -20.469 1 88.06 83 ASP A O 1
ATOM 628 N N . ALA A 1 84 ? -0.908 -18.453 -20.562 1 92.31 84 ALA A N 1
ATOM 629 C CA . ALA A 1 84 ? -0.97 -19.5 -19.531 1 92.31 84 ALA A CA 1
ATOM 630 C C . ALA A 1 84 ? -1.489 -18.938 -18.219 1 92.31 84 ALA A C 1
ATOM 632 O O . ALA A 1 84 ? -2.367 -19.531 -17.578 1 92.31 84 ALA A O 1
ATOM 633 N N . LYS A 1 85 ? -0.974 -17.734 -17.812 1 93.5 85 LYS A N 1
ATOM 634 C CA . LYS A 1 85 ? -1.402 -17.109 -16.562 1 93.5 85 LYS A CA 1
ATOM 635 C C . LYS A 1 85 ? -2.898 -16.812 -16.594 1 93.5 85 LYS A C 1
ATOM 637 O O . LYS A 1 85 ? -3.596 -17.031 -15.594 1 93.5 85 LYS A O 1
ATOM 642 N N . GLN A 1 86 ? -3.385 -16.391 -17.688 1 93.75 86 GLN A N 1
ATOM 643 C CA . GLN A 1 86 ? -4.801 -16.062 -17.781 1 93.75 86 GLN A CA 1
ATOM 644 C C . GLN A 1 86 ? -5.668 -17.312 -17.672 1 93.75 86 GLN A C 1
ATOM 646 O O . GLN A 1 86 ? -6.645 -17.328 -16.922 1 93.75 86 GLN A O 1
ATOM 651 N N . ARG A 1 87 ? -5.32 -18.312 -18.422 1 96.31 87 ARG A N 1
ATOM 652 C CA . ARG A 1 87 ? -6.082 -19.562 -18.391 1 96.31 87 ARG A CA 1
ATOM 653 C C . ARG A 1 87 ? -6.094 -20.156 -16.984 1 96.31 87 ARG A C 1
ATOM 655 O O . ARG A 1 87 ? -7.133 -20.609 -16.5 1 96.31 87 ARG A O 1
ATOM 662 N N . ILE A 1 88 ? -4.945 -20.125 -16.375 1 97.69 88 ILE A N 1
ATOM 663 C CA . ILE A 1 88 ? -4.785 -20.656 -15.031 1 97.69 88 ILE A CA 1
ATOM 664 C C . ILE A 1 88 ? -5.621 -19.859 -14.039 1 97.69 88 ILE A C 1
ATOM 666 O O . ILE A 1 88 ? -6.348 -20.422 -13.227 1 97.69 88 ILE A O 1
ATOM 670 N N . ALA A 1 89 ? -5.551 -18.531 -14.148 1 96.69 89 ALA A N 1
ATOM 671 C CA . ALA A 1 89 ? -6.324 -17.656 -13.273 1 96.69 89 ALA A CA 1
ATOM 672 C C . ALA A 1 89 ? -7.824 -17.859 -13.477 1 96.69 89 ALA A C 1
ATOM 674 O O . ALA A 1 89 ? -8.578 -17.953 -12.5 1 96.69 89 ALA A O 1
ATOM 675 N N . ASP A 1 90 ? -8.273 -17.953 -14.703 1 95.69 90 ASP A N 1
ATOM 676 C CA . ASP A 1 90 ? -9.68 -18.172 -15.016 1 95.69 90 ASP A CA 1
ATOM 677 C C . ASP A 1 90 ? -10.203 -19.453 -14.367 1 95.69 90 ASP A C 1
ATOM 679 O O . ASP A 1 90 ? -11.336 -19.484 -13.875 1 95.69 90 ASP A O 1
ATOM 683 N N . ALA A 1 91 ? -9.414 -20.422 -14.375 1 97.88 91 ALA A N 1
ATOM 684 C CA . ALA A 1 91 ? -9.812 -21.719 -13.844 1 97.88 91 ALA A CA 1
ATOM 685 C C . ALA A 1 91 ? -9.922 -21.672 -12.32 1 97.88 91 ALA A C 1
ATOM 687 O O . ALA A 1 91 ? -10.516 -22.578 -11.711 1 97.88 91 ALA A O 1
ATOM 688 N N . ALA A 1 92 ? -9.328 -20.719 -11.719 1 97.88 92 ALA A N 1
ATOM 689 C CA . ALA A 1 92 ? -9.375 -20.594 -10.258 1 97.88 92 ALA A CA 1
ATOM 690 C C . ALA A 1 92 ? -10.664 -19.906 -9.812 1 97.88 92 ALA A C 1
ATOM 692 O O . ALA A 1 92 ? -11.109 -20.094 -8.68 1 97.88 92 ALA A O 1
ATOM 693 N N . LEU A 1 93 ? -11.328 -19.109 -10.633 1 96.56 93 LEU A N 1
ATOM 694 C CA . LEU A 1 93 ? -12.438 -18.219 -10.273 1 96.56 93 LEU A CA 1
ATOM 695 C C . LEU A 1 93 ? -13.625 -19.031 -9.758 1 96.56 93 LEU A C 1
ATOM 697 O O . LEU A 1 93 ? -14.227 -18.672 -8.742 1 96.56 93 LEU A O 1
ATOM 701 N N . PRO A 1 94 ? -13.945 -20.188 -10.422 1 96.56 94 PRO A N 1
ATOM 702 C CA . PRO A 1 94 ? -15.102 -20.969 -9.969 1 96.56 94 PRO A CA 1
ATOM 703 C C . PRO A 1 94 ? -14.906 -21.562 -8.578 1 96.56 94 PRO A C 1
ATOM 705 O O . PRO A 1 94 ? -15.859 -22.031 -7.965 1 96.56 94 PRO A O 1
ATOM 708 N N . LEU A 1 95 ? -13.695 -21.594 -8.086 1 97.19 95 LEU A N 1
ATOM 709 C CA . LEU A 1 95 ? -13.406 -22.156 -6.773 1 97.19 95 LEU A CA 1
ATOM 710 C C . LEU A 1 95 ? -13.633 -21.141 -5.668 1 97.19 95 LEU A C 1
ATOM 712 O O . LEU A 1 95 ? -13.57 -21.469 -4.484 1 97.19 95 LEU A O 1
ATOM 716 N N . LEU A 1 96 ? -13.875 -19.875 -6.02 1 96.44 96 LEU A N 1
ATOM 717 C CA . LEU A 1 96 ? -14.062 -18.781 -5.07 1 96.44 96 LEU A CA 1
ATOM 718 C C . LEU A 1 96 ? -15.539 -18.516 -4.84 1 96.44 96 LEU A C 1
ATOM 720 O O . LEU A 1 96 ? -16.359 -18.672 -5.75 1 96.44 96 LEU A O 1
ATOM 724 N N . ALA A 1 97 ? -15.867 -18.031 -3.635 1 94 97 ALA A N 1
ATOM 725 C CA . ALA A 1 97 ? -17.25 -17.766 -3.256 1 94 97 ALA A CA 1
ATOM 726 C C . ALA A 1 97 ? -17.438 -16.297 -2.854 1 94 97 ALA A C 1
ATOM 728 O O . ALA A 1 97 ? -16.578 -15.719 -2.186 1 94 97 ALA A O 1
ATOM 729 N N . PRO A 1 98 ? -18.609 -15.773 -3.244 1 90.31 98 PRO A N 1
ATOM 730 C CA . PRO A 1 98 ? -18.906 -14.43 -2.725 1 90.31 98 PRO A CA 1
ATOM 731 C C . PRO A 1 98 ? -18.875 -14.375 -1.2 1 90.31 98 PRO A C 1
ATOM 733 O O . PRO A 1 98 ? -19.266 -15.336 -0.531 1 90.31 98 PRO A O 1
ATOM 736 N N . GLY A 1 99 ? -18.375 -13.242 -0.676 1 91.12 99 GLY A N 1
ATOM 737 C CA . GLY A 1 99 ? -18.328 -13.055 0.766 1 91.12 99 GLY A CA 1
ATOM 738 C C . GLY A 1 99 ? -17.094 -13.664 1.411 1 91.12 99 GLY A C 1
ATOM 739 O O . GLY A 1 99 ? -16.891 -13.516 2.617 1 91.12 99 GLY A O 1
ATOM 740 N N . SER A 1 100 ? -16.266 -14.242 0.566 1 95.62 100 SER A N 1
ATOM 741 C CA . SER A 1 100 ? -15.078 -14.898 1.111 1 95.62 100 SER A CA 1
ATOM 742 C C . SER A 1 100 ? -13.922 -13.922 1.271 1 95.62 100 SER A C 1
ATOM 744 O O . SER A 1 100 ? -13.945 -12.828 0.707 1 95.62 100 SER A O 1
ATOM 746 N N . THR A 1 101 ? -13.023 -14.312 2.127 1 97.94 101 THR A N 1
ATOM 747 C CA . THR A 1 101 ? -11.734 -13.641 2.242 1 97.94 101 THR A CA 1
ATOM 748 C C . THR A 1 101 ? -10.664 -14.391 1.457 1 97.94 101 THR A C 1
ATOM 750 O O . THR A 1 101 ? -10.43 -15.578 1.692 1 97.94 101 THR A O 1
ATOM 753 N N . ILE A 1 102 ? -10.023 -13.648 0.575 1 98.38 102 ILE A N 1
ATOM 754 C CA . ILE A 1 102 ? -9.039 -14.25 -0.312 1 98.38 102 ILE A CA 1
ATOM 755 C C . ILE A 1 102 ? -7.672 -13.609 -0.089 1 98.38 102 ILE A C 1
ATOM 757 O O . ILE A 1 102 ? -7.527 -12.383 -0.209 1 98.38 102 ILE A O 1
ATOM 761 N N . ALA A 1 103 ? -6.707 -14.453 0.238 1 98.81 103 ALA A N 1
ATOM 762 C CA . ALA A 1 103 ? -5.328 -13.977 0.343 1 98.81 103 ALA A CA 1
ATOM 763 C C . ALA A 1 103 ? -4.578 -14.188 -0.967 1 98.81 103 ALA A C 1
ATOM 765 O O . ALA A 1 103 ? -4.719 -15.227 -1.613 1 98.81 103 ALA A O 1
ATOM 766 N N . MET A 1 104 ? -3.871 -13.133 -1.357 1 98.31 104 MET A N 1
ATOM 767 C CA . MET A 1 104 ? -2.988 -13.188 -2.52 1 98.31 104 MET A CA 1
ATOM 768 C C . MET A 1 104 ? -1.627 -12.578 -2.197 1 98.31 104 MET A C 1
ATOM 770 O O . MET A 1 104 ? -1.542 -11.578 -1.487 1 98.31 104 MET A O 1
ATOM 774 N N . ASP A 1 105 ? -0.606 -13.25 -2.688 1 97.38 105 ASP A N 1
ATOM 775 C CA . ASP A 1 105 ? 0.726 -12.68 -2.496 1 97.38 105 ASP A CA 1
ATOM 776 C C . ASP A 1 105 ? 1.17 -11.898 -3.727 1 97.38 105 ASP A C 1
ATOM 778 O O . ASP A 1 105 ? 0.336 -11.383 -4.477 1 97.38 105 ASP A O 1
ATOM 782 N N . ASP A 1 106 ? 2.494 -11.703 -3.887 1 95.19 106 ASP A N 1
ATOM 783 C CA . ASP A 1 106 ? 3.064 -10.891 -4.953 1 95.19 106 ASP A CA 1
ATOM 784 C C . ASP A 1 106 ? 3.201 -11.695 -6.246 1 95.19 106 ASP A C 1
ATOM 786 O O . ASP A 1 106 ? 4.012 -11.352 -7.109 1 95.19 106 ASP A O 1
ATOM 790 N N . SER A 1 107 ? 2.422 -12.758 -6.367 1 95.12 107 SER A N 1
ATOM 791 C CA . SER A 1 107 ? 2.424 -13.531 -7.602 1 95.12 107 SER A CA 1
ATOM 792 C C . SER A 1 107 ? 1.731 -12.773 -8.734 1 95.12 107 SER A C 1
ATOM 794 O O . SER A 1 107 ? 0.546 -12.453 -8.633 1 95.12 107 SER A O 1
ATOM 796 N N . THR A 1 108 ? 2.439 -12.617 -9.781 1 90.81 108 THR A N 1
ATOM 797 C CA . THR A 1 108 ? 1.892 -11.852 -10.898 1 90.81 108 THR A CA 1
ATOM 798 C C . THR A 1 108 ? 0.74 -12.602 -11.555 1 90.81 108 THR A C 1
ATOM 800 O O . THR A 1 108 ? -0.14 -11.992 -12.164 1 90.81 108 THR A O 1
ATOM 803 N N . THR A 1 109 ? 0.724 -13.898 -11.477 1 93 109 THR A N 1
ATOM 804 C CA . THR A 1 109 ? -0.388 -14.695 -11.984 1 93 109 THR A CA 1
ATOM 805 C C . THR A 1 109 ? -1.699 -14.266 -11.328 1 93 109 THR A C 1
ATOM 807 O O . THR A 1 109 ? -2.754 -14.297 -11.969 1 93 109 THR A O 1
ATOM 810 N N . CYS A 1 110 ? -1.675 -13.852 -10.102 1 94.62 110 CYS A N 1
ATOM 811 C CA . CYS A 1 110 ? -2.865 -13.469 -9.352 1 94.62 110 CYS A CA 1
ATOM 812 C C . CYS A 1 110 ? -3.508 -12.219 -9.938 1 94.62 110 CYS A C 1
ATOM 814 O O . CYS A 1 110 ? -4.707 -12 -9.773 1 94.62 110 CYS A O 1
ATOM 816 N N . ARG A 1 111 ? -2.729 -11.406 -10.539 1 90.94 111 ARG A N 1
ATOM 817 C CA . ARG A 1 111 ? -3.258 -10.188 -11.133 1 90.94 111 ARG A CA 1
ATOM 818 C C . ARG A 1 111 ? -4.32 -10.508 -12.18 1 90.94 111 ARG A C 1
ATOM 820 O O . ARG A 1 111 ? -5.262 -9.727 -12.375 1 90.94 111 ARG A O 1
ATOM 827 N N . HIS A 1 112 ? -4.246 -11.602 -12.805 1 91.5 112 HIS A N 1
ATOM 828 C CA . HIS A 1 112 ? -5.129 -12 -13.891 1 91.5 112 HIS A CA 1
ATOM 829 C C . HIS A 1 112 ? -6.496 -12.422 -13.367 1 91.5 112 HIS A C 1
ATOM 831 O O . HIS A 1 112 ? -7.418 -12.664 -14.148 1 91.5 112 HIS A O 1
ATOM 837 N N . LEU A 1 113 ? -6.621 -12.469 -12.086 1 93.56 113 LEU A N 1
ATOM 838 C CA . LEU A 1 113 ? -7.906 -12.805 -11.477 1 93.56 113 LEU A CA 1
ATOM 839 C C . LEU A 1 113 ? -8.844 -11.602 -11.484 1 93.56 113 LEU A C 1
ATOM 841 O O . LEU A 1 113 ? -10.062 -11.758 -11.359 1 93.56 113 LEU A O 1
ATOM 845 N N . PHE A 1 114 ? -8.422 -10.383 -11.445 1 87.75 114 PHE A N 1
ATOM 846 C CA . PHE A 1 114 ? -9.141 -9.18 -11.047 1 87.75 114 PHE A CA 1
ATOM 847 C C . PHE A 1 114 ? -10.234 -8.852 -12.062 1 87.75 114 PHE A C 1
ATOM 849 O O . PHE A 1 114 ? -11.32 -8.391 -11.688 1 87.75 114 PHE A O 1
ATOM 856 N N . PRO A 1 115 ? -10.094 -9.133 -13.375 1 79.44 115 PRO A N 1
ATOM 857 C CA . PRO A 1 115 ? -11.281 -8.93 -14.203 1 79.44 115 PRO A CA 1
ATOM 858 C C . PRO A 1 115 ? -12.477 -9.773 -13.75 1 79.44 115 PRO A C 1
ATOM 860 O O . PRO A 1 115 ? -13.609 -9.297 -13.766 1 79.44 115 PRO A O 1
ATOM 863 N N . GLY A 1 116 ? -12.281 -10.914 -13.289 1 87.25 116 GLY A N 1
ATOM 864 C CA . GLY A 1 116 ? -13.336 -11.82 -12.859 1 87.25 116 GLY A CA 1
ATOM 865 C C . GLY A 1 116 ? -13.688 -11.672 -11.398 1 87.25 116 GLY A C 1
ATOM 866 O O . GLY A 1 116 ? -14.812 -11.969 -10.992 1 87.25 116 GLY A O 1
ATOM 867 N N . LEU A 1 117 ? -12.797 -11.148 -10.602 1 89.88 117 LEU A N 1
ATOM 868 C CA . LEU A 1 117 ? -12.992 -11.055 -9.156 1 89.88 117 LEU A CA 1
ATOM 869 C C . LEU A 1 117 ? -14.086 -10.039 -8.828 1 89.88 117 LEU A C 1
ATOM 871 O O . LEU A 1 117 ? -14.805 -10.195 -7.836 1 89.88 117 LEU A O 1
ATOM 875 N N . GLY A 1 118 ? -14.219 -9.039 -9.602 1 83.12 118 GLY A N 1
ATOM 876 C CA . GLY A 1 118 ? -15.25 -8.031 -9.398 1 83.12 118 GLY A CA 1
ATOM 877 C C . GLY A 1 118 ? -16.656 -8.609 -9.391 1 83.12 118 GLY A C 1
ATOM 878 O O . GLY A 1 118 ? -17.516 -8.125 -8.664 1 83.12 118 GLY A O 1
ATOM 879 N N . GLU A 1 119 ? -16.859 -9.688 -10.078 1 83.56 119 GLU A N 1
ATOM 880 C CA . GLU A 1 119 ? -18.172 -10.312 -10.203 1 83.56 119 GLU A CA 1
ATOM 881 C C . GLU A 1 119 ? -18.531 -11.117 -8.953 1 83.56 119 GLU A C 1
ATOM 883 O O . GLU A 1 119 ? -19.688 -11.492 -8.758 1 83.56 119 GLU A O 1
ATOM 888 N N . LEU A 1 120 ? -17.594 -11.273 -8.156 1 87.38 120 LEU A N 1
ATOM 889 C CA . LEU A 1 120 ? -17.797 -12.078 -6.957 1 87.38 120 LEU A CA 1
ATOM 890 C C . LEU A 1 120 ? -17.969 -11.195 -5.727 1 87.38 120 LEU A C 1
ATOM 892 O O . LEU A 1 120 ? -18 -11.695 -4.602 1 87.38 120 LEU A O 1
ATOM 896 N N . ALA A 1 121 ? -18.156 -10.031 -5.996 1 84.19 121 ALA A N 1
ATOM 897 C CA . ALA A 1 121 ? -18.312 -9.125 -4.863 1 84.19 121 ALA A CA 1
ATOM 898 C C . ALA A 1 121 ? -19.578 -9.445 -4.066 1 84.19 121 ALA A C 1
ATOM 900 O O . ALA A 1 121 ? -20.562 -9.898 -4.633 1 84.19 121 ALA A O 1
ATOM 901 N N . PRO A 1 122 ? -19.484 -9.297 -2.74 1 88.94 122 PRO A N 1
ATOM 902 C CA . PRO A 1 122 ? -18.422 -8.711 -1.911 1 88.94 122 PRO A CA 1
ATOM 903 C C . PRO A 1 122 ? -17.312 -9.703 -1.574 1 88.94 122 PRO A C 1
ATOM 905 O O . PRO A 1 122 ? -17.578 -10.898 -1.394 1 88.94 122 PRO A O 1
ATOM 908 N N . LEU A 1 123 ? -16.078 -9.211 -1.66 1 93.81 123 LEU A N 1
ATOM 909 C CA . LEU A 1 123 ? -14.891 -9.984 -1.284 1 93.81 123 LEU A CA 1
ATOM 910 C C . LEU A 1 123 ? -13.906 -9.125 -0.499 1 93.81 123 LEU A C 1
ATOM 912 O O . LEU A 1 123 ? -13.828 -7.91 -0.708 1 93.81 123 LEU A O 1
ATOM 916 N N . THR A 1 124 ? -13.281 -9.789 0.419 1 96.44 124 THR A N 1
ATOM 917 C CA . THR A 1 124 ? -12.141 -9.164 1.072 1 96.44 124 THR A CA 1
ATOM 918 C C . THR A 1 124 ? -10.828 -9.758 0.562 1 96.44 124 THR A C 1
ATOM 920 O O . THR A 1 124 ? -10.648 -10.977 0.581 1 96.44 124 THR A O 1
ATOM 923 N N . VAL A 1 125 ? -10.016 -8.883 0.091 1 97.94 125 VAL A N 1
ATOM 924 C CA . VAL A 1 125 ? -8.703 -9.32 -0.371 1 97.94 125 VAL A CA 1
ATOM 925 C C . VAL A 1 125 ? -7.645 -8.961 0.665 1 97.94 125 VAL A C 1
ATOM 927 O O . VAL A 1 125 ? -7.594 -7.82 1.138 1 97.94 125 VAL A O 1
ATOM 930 N N . VAL A 1 126 ? -6.848 -9.953 1.029 1 98.75 126 VAL A N 1
ATOM 931 C CA . VAL A 1 126 ? -5.691 -9.781 1.902 1 98.75 126 VAL A CA 1
ATOM 932 C C . VAL A 1 126 ? -4.402 -9.969 1.099 1 98.75 126 VAL A C 1
ATOM 934 O O . VAL A 1 126 ? -4.219 -10.992 0.434 1 98.75 126 VAL A O 1
ATOM 937 N N . THR A 1 127 ? -3.521 -8.945 1.16 1 98.75 127 THR A N 1
ATOM 938 C CA . THR A 1 127 ? -2.354 -9.094 0.298 1 98.75 127 THR A CA 1
ATOM 939 C C . THR A 1 127 ? -1.167 -8.312 0.855 1 98.75 127 THR A C 1
ATOM 941 O O . THR A 1 127 ? -1.348 -7.293 1.523 1 98.75 127 THR A O 1
ATOM 944 N N . ASN A 1 128 ? -0.007 -8.859 0.569 1 98.69 128 ASN A N 1
ATOM 945 C CA . ASN A 1 128 ? 1.22 -8.125 0.863 1 98.69 128 ASN A CA 1
ATOM 946 C C . ASN A 1 128 ? 1.765 -7.422 -0.378 1 98.69 128 ASN A C 1
ATOM 948 O O . ASN A 1 128 ? 2.824 -6.793 -0.327 1 98.69 128 ASN A O 1
ATOM 952 N N . ALA A 1 129 ? 1.079 -7.539 -1.476 1 97.44 129 ALA A N 1
ATOM 953 C CA . ALA A 1 129 ? 1.575 -7.02 -2.748 1 97.44 129 ALA A CA 1
ATOM 954 C C . ALA A 1 129 ? 0.92 -5.68 -3.086 1 97.44 129 ALA A C 1
ATOM 956 O O . ALA A 1 129 ? -0.307 -5.582 -3.146 1 97.44 129 ALA A O 1
ATOM 957 N N . ARG A 1 130 ? 1.767 -4.793 -3.334 1 94.44 130 ARG A N 1
ATOM 958 C CA . ARG A 1 130 ? 1.271 -3.453 -3.629 1 94.44 130 ARG A CA 1
ATOM 959 C C . ARG A 1 130 ? 0.458 -3.443 -4.922 1 94.44 130 ARG A C 1
ATOM 961 O O . ARG A 1 130 ? -0.587 -2.795 -4.996 1 94.44 130 ARG A O 1
ATOM 968 N N . PHE A 1 131 ? 0.897 -4.109 -5.938 1 89 131 PHE A N 1
ATOM 969 C CA . PHE A 1 131 ? 0.209 -4.059 -7.223 1 89 131 PHE A CA 1
ATOM 970 C C . PHE A 1 131 ? -1.133 -4.777 -7.145 1 89 131 PHE A C 1
ATOM 972 O O . PHE A 1 131 ? -2.068 -4.434 -7.871 1 89 131 PHE A O 1
ATOM 979 N N . ILE A 1 132 ? -1.254 -5.797 -6.27 1 94.69 132 ILE A N 1
ATOM 980 C CA . ILE A 1 132 ? -2.547 -6.422 -6.02 1 94.69 132 ILE A CA 1
ATOM 981 C C . ILE A 1 132 ? -3.461 -5.445 -5.285 1 94.69 132 ILE A C 1
ATOM 983 O O . ILE A 1 132 ? -4.641 -5.324 -5.613 1 94.69 132 ILE A O 1
ATOM 987 N N . ALA A 1 133 ? -2.891 -4.766 -4.309 1 95.69 133 ALA A N 1
ATOM 988 C CA . ALA A 1 133 ? -3.643 -3.758 -3.566 1 95.69 133 ALA A CA 1
ATOM 989 C C . ALA A 1 133 ? -4.176 -2.674 -4.5 1 95.69 133 ALA A C 1
ATOM 991 O O . ALA A 1 133 ? -5.316 -2.232 -4.359 1 95.69 133 ALA A O 1
ATOM 992 N N . ASP A 1 134 ? -3.393 -2.316 -5.422 1 88.12 134 ASP A N 1
ATOM 993 C CA . ASP A 1 134 ? -3.797 -1.312 -6.398 1 88.12 134 ASP A CA 1
ATOM 994 C C . ASP A 1 134 ? -4.992 -1.791 -7.219 1 88.12 134 ASP A C 1
ATOM 996 O O . ASP A 1 134 ? -5.918 -1.021 -7.484 1 88.12 134 ASP A O 1
ATOM 1000 N N . ALA A 1 135 ? -4.895 -3.006 -7.594 1 87.38 135 ALA A N 1
ATOM 1001 C CA . ALA A 1 135 ? -5.988 -3.58 -8.375 1 87.38 135 ALA A CA 1
ATOM 1002 C C . ALA A 1 135 ? -7.289 -3.582 -7.574 1 87.38 135 ALA A C 1
ATOM 1004 O O . ALA A 1 135 ? -8.359 -3.314 -8.125 1 87.38 135 ALA A O 1
ATOM 1005 N N . VAL A 1 136 ? -7.195 -3.867 -6.34 1 91 136 VAL A N 1
ATOM 1006 C CA . VAL A 1 136 ? -8.367 -3.891 -5.469 1 91 136 VAL A CA 1
ATOM 1007 C C . VAL A 1 136 ? -8.922 -2.479 -5.312 1 91 136 VAL A C 1
ATOM 1009 O O . VAL A 1 136 ? -10.141 -2.275 -5.348 1 91 136 VAL A O 1
ATOM 1012 N N . ARG A 1 137 ? -7.996 -1.578 -5.082 1 85.81 137 ARG A N 1
ATOM 1013 C CA . ARG A 1 137 ? -8.375 -0.177 -4.926 1 85.81 137 ARG A CA 1
ATOM 1014 C C . ARG A 1 137 ? -9.25 0.286 -6.086 1 85.81 137 ARG A C 1
ATOM 1016 O O . ARG A 1 137 ? -10.188 1.06 -5.891 1 85.81 137 ARG A O 1
ATOM 1023 N N . ASP A 1 138 ? -9.047 -0.264 -7.207 1 76.81 138 ASP A N 1
ATOM 1024 C CA . ASP A 1 138 ? -9.734 0.155 -8.422 1 76.81 138 ASP A CA 1
ATOM 1025 C C . ASP A 1 138 ? -11.094 -0.537 -8.555 1 76.81 138 ASP A C 1
ATOM 1027 O O . ASP A 1 138 ? -11.875 -0.222 -9.453 1 76.81 138 ASP A O 1
ATOM 1031 N N . SER A 1 139 ? -11.305 -1.401 -7.656 1 79.12 139 SER A N 1
ATOM 1032 C CA . SER A 1 139 ? -12.57 -2.121 -7.625 1 79.12 139 SER A CA 1
ATOM 1033 C C . SER A 1 139 ? -13.375 -1.772 -6.375 1 79.12 139 SER A C 1
ATOM 1035 O O . SER A 1 139 ? -13.188 -2.387 -5.32 1 79.12 139 SER A O 1
ATOM 1037 N N . ALA A 1 140 ? -14.398 -0.954 -6.473 1 74.88 140 ALA A N 1
ATOM 1038 C CA . ALA A 1 140 ? -15.102 -0.353 -5.34 1 74.88 140 ALA A CA 1
ATOM 1039 C C . ALA A 1 140 ? -15.844 -1.413 -4.531 1 74.88 140 ALA A C 1
ATOM 1041 O O . ALA A 1 140 ? -16.156 -1.196 -3.359 1 74.88 140 ALA A O 1
ATOM 1042 N N . GLU A 1 141 ? -16.062 -2.537 -5.117 1 81.62 141 GLU A N 1
ATOM 1043 C CA . GLU A 1 141 ? -16.875 -3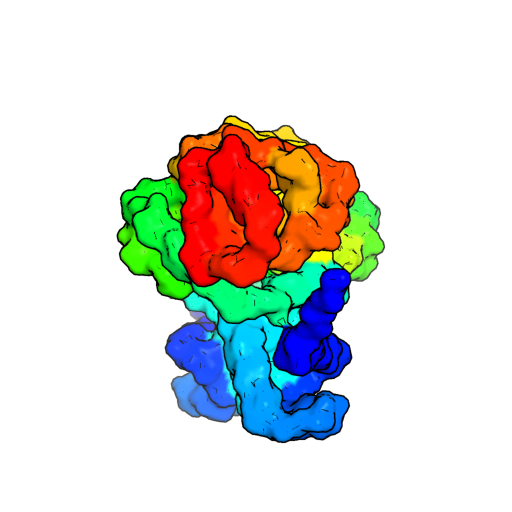.555 -4.461 1 81.62 141 GLU A CA 1
ATOM 1044 C C . GLU A 1 141 ? -16.016 -4.496 -3.621 1 81.62 141 GLU A C 1
ATOM 1046 O O . GLU A 1 141 ? -16.531 -5.348 -2.9 1 81.62 141 GLU A O 1
ATOM 1051 N N . LEU A 1 142 ? -14.727 -4.27 -3.678 1 90.5 142 LEU A N 1
ATOM 1052 C CA . LEU A 1 142 ? -13.812 -5.137 -2.947 1 90.5 142 LEU A CA 1
ATOM 1053 C C . LEU A 1 142 ? -13.266 -4.434 -1.709 1 90.5 142 LEU A C 1
ATOM 1055 O O . LEU A 1 142 ? -13.031 -3.225 -1.732 1 90.5 142 LEU A O 1
ATOM 1059 N N . GLU A 1 143 ? -13.125 -5.199 -0.689 1 93.94 143 GLU A N 1
ATOM 1060 C CA . GLU A 1 143 ? -12.445 -4.727 0.512 1 93.94 143 GLU A CA 1
ATOM 1061 C C . GLU A 1 143 ? -10.984 -5.164 0.526 1 93.94 143 GLU A C 1
ATOM 1063 O O . GLU A 1 143 ? -10.641 -6.211 -0.021 1 93.94 143 GLU A O 1
ATOM 1068 N N . LEU A 1 144 ? -10.172 -4.305 1.149 1 97.38 144 LEU A N 1
ATOM 1069 C CA . LEU A 1 144 ? -8.734 -4.551 1.095 1 97.38 144 LEU A CA 1
ATOM 1070 C C . LEU A 1 144 ? -8.125 -4.523 2.492 1 97.38 144 LEU A C 1
ATOM 1072 O O . LEU A 1 144 ? -8.367 -3.594 3.264 1 97.38 144 LEU A O 1
ATOM 1076 N N . ILE A 1 145 ? -7.422 -5.559 2.832 1 98.5 145 ILE A N 1
ATOM 1077 C CA . ILE A 1 145 ? -6.484 -5.586 3.947 1 98.5 145 ILE A CA 1
ATOM 1078 C C . ILE A 1 145 ? -5.059 -5.742 3.422 1 98.5 145 ILE A C 1
ATOM 1080 O O . ILE A 1 145 ? -4.73 -6.746 2.791 1 98.5 145 ILE A O 1
ATOM 1084 N N . THR A 1 146 ? -4.27 -4.754 3.697 1 98.75 146 THR A N 1
ATOM 1085 C CA . THR A 1 146 ? -2.881 -4.824 3.258 1 98.75 146 THR A CA 1
ATOM 1086 C C . THR A 1 146 ? -1.979 -5.305 4.391 1 98.75 146 THR A C 1
ATOM 1088 O O . THR A 1 146 ? -2.039 -4.777 5.504 1 98.75 146 THR A O 1
ATOM 1091 N N . LEU A 1 147 ? -1.228 -6.316 4.066 1 98.81 147 LEU A N 1
ATOM 1092 C CA . LEU A 1 147 ? -0.176 -6.785 4.961 1 98.81 147 LEU A CA 1
ATOM 1093 C C . LEU A 1 147 ? 1.097 -5.961 4.781 1 98.81 147 LEU A C 1
ATOM 1095 O O . LEU A 1 147 ? 1.938 -6.289 3.943 1 98.81 147 LEU A O 1
ATOM 1099 N N . GLY A 1 148 ? 1.182 -4.93 5.59 1 98.62 148 GLY A N 1
ATOM 1100 C CA . GLY A 1 148 ? 2.277 -3.98 5.457 1 98.62 148 GLY A CA 1
ATOM 1101 C C . GLY A 1 148 ? 3.607 -4.539 5.93 1 98.62 148 GLY A C 1
ATOM 1102 O O . GLY A 1 148 ? 3.789 -5.758 5.988 1 98.62 148 GLY A O 1
ATOM 1103 N N . GLY A 1 149 ? 4.566 -3.652 6.168 1 98.5 149 GLY A N 1
ATOM 1104 C CA . GLY A 1 149 ? 5.93 -3.99 6.547 1 98.5 149 GLY A CA 1
ATOM 1105 C C . GLY A 1 149 ? 6.973 -3.332 5.668 1 98.5 149 GLY A C 1
ATOM 1106 O O . GLY A 1 149 ? 6.758 -2.23 5.156 1 98.5 149 GLY A 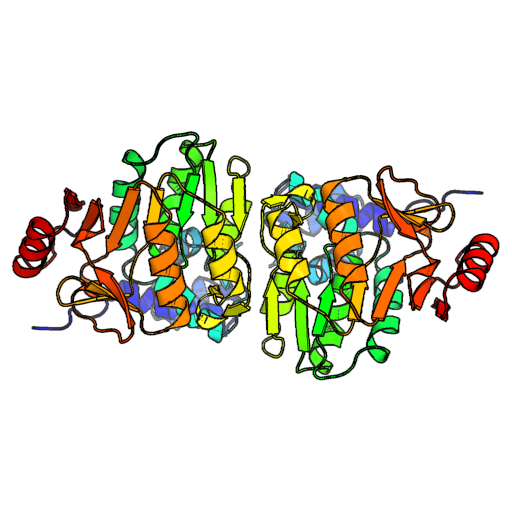O 1
ATOM 1107 N N . SER A 1 150 ? 8.141 -3.988 5.629 1 97.94 150 SER A N 1
ATOM 1108 C CA . SER A 1 150 ? 9.234 -3.459 4.816 1 97.94 150 SER A CA 1
ATOM 1109 C C . SER A 1 150 ? 8.961 -3.66 3.33 1 97.94 150 SER A C 1
ATOM 1111 O O . SER A 1 150 ? 8.656 -4.773 2.893 1 97.94 150 SER A O 1
ATOM 1113 N N . TYR A 1 151 ? 9.086 -2.531 2.664 1 96.94 151 TYR A N 1
ATOM 1114 C CA . TYR A 1 151 ? 8.812 -2.568 1.23 1 96.94 151 TYR A CA 1
ATOM 1115 C C . TYR A 1 151 ? 10.023 -3.096 0.465 1 96.94 151 TYR A C 1
ATOM 1117 O O . TYR A 1 151 ? 11.141 -2.592 0.626 1 96.94 151 TYR A O 1
ATOM 1125 N N . LEU A 1 152 ? 9.773 -4.125 -0.354 1 93.81 152 LEU A N 1
ATOM 1126 C CA . LEU A 1 152 ? 10.773 -4.66 -1.272 1 93.81 152 LEU A CA 1
ATOM 1127 C C . LEU A 1 152 ? 10.492 -4.211 -2.703 1 93.81 152 LEU A C 1
ATOM 1129 O O . LEU A 1 152 ? 9.57 -4.719 -3.348 1 93.81 152 LEU A O 1
ATOM 1133 N N . ARG A 1 153 ? 11.305 -3.342 -3.176 1 88.06 153 ARG A N 1
ATOM 1134 C CA . ARG A 1 153 ? 11.086 -2.693 -4.465 1 88.06 153 ARG A CA 1
ATOM 1135 C C . ARG A 1 153 ? 11.07 -3.717 -5.598 1 88.06 153 ARG A C 1
ATOM 1137 O O . ARG A 1 153 ? 10.227 -3.65 -6.488 1 88.06 153 ARG A O 1
ATOM 1144 N N . TRP A 1 154 ? 11.93 -4.688 -5.582 1 83.31 154 TRP A N 1
ATOM 1145 C CA . TRP A 1 154 ? 12.07 -5.645 -6.672 1 83.31 154 TRP A CA 1
ATOM 1146 C C . TRP A 1 154 ? 10.812 -6.504 -6.805 1 83.31 154 TRP A C 1
ATOM 1148 O O . TRP A 1 154 ? 10.492 -6.98 -7.895 1 83.31 154 TRP A O 1
ATOM 1158 N N . ALA A 1 155 ? 10.078 -6.641 -5.754 1 90.81 155 ALA A N 1
ATOM 1159 C CA . ALA A 1 155 ? 8.875 -7.477 -5.75 1 90.81 155 ALA A CA 1
ATOM 1160 C C . ALA A 1 155 ? 7.613 -6.621 -5.777 1 90.81 155 ALA A C 1
ATOM 1162 O O . ALA A 1 155 ? 6.512 -7.137 -5.988 1 90.81 155 ALA A O 1
ATOM 1163 N N . ASP A 1 156 ? 7.785 -5.289 -5.52 1 93.25 156 ASP A N 1
ATOM 1164 C CA . ASP A 1 156 ? 6.652 -4.395 -5.293 1 93.25 156 ASP A CA 1
ATOM 1165 C C . ASP A 1 156 ? 5.695 -4.977 -4.258 1 93.25 156 ASP A C 1
ATOM 1167 O O . ASP A 1 156 ? 4.492 -5.082 -4.508 1 93.25 156 ASP A O 1
ATOM 1171 N N . ALA A 1 157 ? 6.305 -5.332 -3.121 1 96.94 157 ALA A N 1
ATOM 1172 C CA . ALA A 1 157 ? 5.57 -6.016 -2.061 1 96.94 157 ALA A CA 1
ATOM 1173 C C . ALA A 1 157 ? 6.262 -5.84 -0.712 1 96.94 157 ALA A C 1
ATOM 1175 O O . ALA A 1 157 ? 7.352 -5.266 -0.636 1 96.94 157 ALA A O 1
ATOM 1176 N N . TYR A 1 158 ? 5.566 -6.285 0.263 1 98.25 158 TYR A N 1
ATOM 1177 C CA . TYR A 1 158 ? 6.066 -6.152 1.626 1 98.25 158 TYR A CA 1
ATOM 1178 C C . TYR A 1 158 ? 6.461 -7.508 2.195 1 98.25 158 TYR A C 1
ATOM 1180 O O . TYR A 1 158 ? 5.82 -8.523 1.907 1 98.25 158 TYR A O 1
ATOM 1188 N N . ALA A 1 159 ? 7.512 -7.539 2.975 1 98.25 159 ALA A N 1
ATOM 1189 C CA . ALA A 1 159 ? 7.973 -8.734 3.672 1 98.25 159 ALA A CA 1
ATOM 1190 C C . ALA A 1 159 ? 8.664 -8.375 4.984 1 98.25 159 ALA A C 1
ATOM 1192 O O . ALA A 1 159 ? 8.719 -7.203 5.359 1 98.25 159 ALA A O 1
ATOM 1193 N N . GLY A 1 160 ? 9.031 -9.43 5.738 1 97.81 160 GLY A N 1
ATOM 1194 C CA . GLY A 1 160 ? 9.727 -9.234 7.004 1 97.81 160 GLY A CA 1
ATOM 1195 C C . GLY A 1 160 ? 8.867 -9.57 8.211 1 97.81 160 GLY A C 1
ATOM 1196 O O . GLY A 1 160 ? 7.723 -10.008 8.062 1 97.81 160 GLY A O 1
ATOM 1197 N N . PRO A 1 161 ? 9.438 -9.312 9.352 1 97.88 161 PRO A N 1
ATOM 1198 C CA . PRO A 1 161 ? 8.781 -9.742 10.586 1 97.88 161 PRO A CA 1
ATOM 1199 C C . PRO A 1 161 ? 7.434 -9.062 10.805 1 97.88 161 PRO A C 1
ATOM 1201 O O . PRO A 1 161 ? 6.492 -9.688 11.289 1 97.88 161 PRO A O 1
ATOM 1204 N N . MET A 1 162 ? 7.305 -7.828 10.453 1 98.06 162 MET A N 1
ATOM 1205 C CA . MET A 1 162 ? 6.039 -7.121 10.648 1 98.06 162 MET A CA 1
ATOM 1206 C C . MET A 1 162 ? 4.953 -7.703 9.75 1 98.06 162 MET A C 1
ATOM 1208 O O . MET A 1 162 ? 3.809 -7.859 10.172 1 98.06 162 MET A O 1
ATOM 1212 N N . THR A 1 163 ? 5.316 -7.965 8.539 1 98.62 163 THR A N 1
ATOM 1213 C CA . THR A 1 163 ? 4.387 -8.594 7.613 1 98.62 163 THR A CA 1
ATOM 1214 C C . THR A 1 163 ? 3.928 -9.953 8.148 1 98.62 163 THR A C 1
ATOM 1216 O O . THR A 1 163 ? 2.73 -10.25 8.156 1 98.62 163 THR A O 1
ATOM 1219 N N . GLU A 1 164 ? 4.902 -10.711 8.57 1 98.5 164 GLU A N 1
ATOM 1220 C CA . GLU A 1 164 ? 4.613 -12.031 9.109 1 98.5 164 GLU A CA 1
ATOM 1221 C C . GLU A 1 164 ? 3.686 -11.945 10.32 1 98.5 164 GLU A C 1
ATOM 1223 O O . GLU A 1 164 ? 2.762 -12.75 10.461 1 98.5 164 GLU A O 1
ATOM 1228 N N . ALA A 1 165 ? 3.93 -10.961 11.156 1 98.19 165 ALA A N 1
ATOM 1229 C CA . ALA A 1 165 ? 3.092 -10.781 12.336 1 98.19 165 ALA A CA 1
ATOM 1230 C C . ALA A 1 165 ? 1.652 -10.461 11.945 1 98.19 165 ALA A C 1
ATOM 1232 O O . ALA A 1 165 ? 0.708 -10.898 12.609 1 98.19 165 ALA A O 1
ATOM 1233 N N . MET A 1 166 ? 1.445 -9.719 10.938 1 98.44 166 MET A N 1
ATOM 1234 C CA . MET A 1 166 ? 0.098 -9.422 10.453 1 98.44 166 MET A CA 1
ATOM 1235 C C . MET A 1 166 ? -0.588 -10.688 9.938 1 98.44 166 MET A C 1
ATOM 1237 O O . MET A 1 166 ? -1.785 -10.875 10.156 1 98.44 166 MET A O 1
ATOM 1241 N N . ILE A 1 167 ? 0.188 -11.516 9.273 1 98.69 167 ILE A N 1
ATOM 1242 C CA . ILE A 1 167 ? -0.374 -12.75 8.742 1 98.69 167 ILE A CA 1
ATOM 1243 C C . ILE A 1 167 ? -0.935 -13.594 9.891 1 98.69 167 ILE A C 1
ATOM 1245 O O . ILE A 1 167 ? -1.995 -14.211 9.758 1 98.69 167 ILE A O 1
ATOM 1249 N N . ASP A 1 168 ? -0.32 -13.539 10.977 1 98.06 168 ASP A N 1
ATOM 1250 C CA . ASP A 1 168 ? -0.728 -14.32 12.141 1 98.06 168 ASP A CA 1
ATOM 1251 C C . ASP A 1 168 ? -2.061 -13.828 12.695 1 98.06 168 ASP A C 1
ATOM 1253 O O . ASP A 1 168 ? -2.686 -14.508 13.516 1 98.06 168 ASP A O 1
ATOM 1257 N N . GLN A 1 169 ? -2.523 -12.711 12.219 1 97.5 169 GLN A N 1
ATOM 1258 C CA . GLN A 1 169 ? -3.752 -12.125 12.742 1 97.5 169 GLN A CA 1
ATOM 1259 C C . GLN A 1 169 ? -4.926 -12.383 11.797 1 97.5 169 GLN A C 1
ATOM 1261 O O . GLN A 1 169 ? -6.039 -11.914 12.047 1 97.5 169 GLN A O 1
ATOM 1266 N N . VAL A 1 170 ? -4.699 -13.078 10.734 1 97.94 170 VAL A N 1
ATOM 1267 C CA . VAL A 1 170 ? -5.773 -13.312 9.773 1 97.94 170 VAL A CA 1
ATOM 1268 C C . VAL A 1 170 ? -5.895 -14.812 9.484 1 97.94 170 VAL A C 1
ATOM 1270 O O . VAL A 1 170 ? -4.93 -15.562 9.648 1 97.94 170 VAL A O 1
ATOM 1273 N N . SER A 1 171 ? -7.09 -15.227 9.117 1 98.5 171 SER A N 1
ATOM 1274 C CA . SER A 1 171 ? -7.402 -16.578 8.68 1 98.5 171 SER A CA 1
ATOM 1275 C C . SER A 1 171 ? -8.266 -16.578 7.43 1 98.5 171 SER A C 1
ATOM 1277 O O . SER A 1 171 ? -9.469 -16.844 7.496 1 98.5 171 SER A O 1
ATOM 1279 N N . PRO A 1 172 ? -7.656 -16.328 6.293 1 98.62 172 PRO A N 1
ATOM 1280 C CA . PRO A 1 172 ? -8.453 -16.25 5.062 1 98.62 172 PRO A CA 1
ATOM 1281 C C . PRO A 1 172 ? -9.141 -17.562 4.715 1 98.62 172 PRO A C 1
ATOM 1283 O O . PRO A 1 172 ? -8.664 -18.625 5.102 1 98.62 172 PRO A O 1
ATOM 1286 N N . ASP A 1 173 ? -10.266 -17.438 4 1 98.56 173 ASP A N 1
ATOM 1287 C CA . ASP A 1 173 ? -10.945 -18.625 3.508 1 98.56 173 ASP A CA 1
ATOM 1288 C C . ASP A 1 173 ? -10.102 -19.344 2.467 1 98.56 173 ASP A C 1
ATOM 1290 O O . ASP A 1 173 ? -10.016 -20.578 2.48 1 98.56 173 ASP A O 1
ATOM 1294 N N . VAL A 1 174 ? -9.469 -18.562 1.594 1 98.62 174 VAL A N 1
ATOM 1295 C CA . VAL A 1 174 ? -8.68 -19.125 0.502 1 98.62 174 VAL A CA 1
ATOM 1296 C C . VAL A 1 174 ? -7.379 -18.344 0.344 1 98.62 174 VAL A C 1
ATOM 1298 O O . VAL A 1 174 ? -7.363 -17.125 0.51 1 98.62 174 VAL A O 1
ATOM 1301 N N . CYS A 1 175 ? -6.312 -19.016 0.114 1 98.81 175 CYS A N 1
ATOM 1302 C CA . CYS A 1 175 ? -5.078 -18.406 -0.365 1 98.81 175 CYS A CA 1
ATOM 1303 C C . CYS A 1 175 ? -4.75 -18.875 -1.776 1 98.81 175 CYS A C 1
ATOM 1305 O O . CYS A 1 175 ? -4.703 -20.078 -2.039 1 98.81 175 CYS A O 1
ATOM 1307 N N . ILE A 1 176 ? -4.609 -17.891 -2.654 1 98.62 176 ILE A N 1
ATOM 1308 C CA . ILE A 1 176 ? -4.242 -18.156 -4.043 1 98.62 176 ILE A CA 1
ATOM 1309 C C . ILE A 1 176 ? -2.895 -17.5 -4.352 1 98.62 176 ILE A C 1
ATOM 1311 O O . ILE A 1 176 ? -2.734 -16.297 -4.211 1 98.62 176 ILE A O 1
ATOM 1315 N N . MET A 1 177 ? -1.971 -18.328 -4.742 1 98.19 177 MET A N 1
ATOM 1316 C CA . MET A 1 177 ? -0.674 -17.75 -5.086 1 98.19 177 MET A CA 1
ATOM 1317 C C . MET A 1 177 ? 0.083 -18.656 -6.051 1 98.19 177 MET A C 1
ATOM 1319 O O . MET A 1 177 ? -0.428 -19.703 -6.465 1 98.19 177 MET A O 1
ATOM 1323 N N . SER A 1 178 ? 1.14 -18.125 -6.527 1 97.81 178 SER A N 1
ATOM 1324 C CA . SER A 1 178 ? 2.1 -18.906 -7.312 1 97.81 178 SER A CA 1
ATOM 1325 C C . SER A 1 178 ? 3.426 -19.047 -6.57 1 97.81 178 SER A C 1
ATOM 1327 O O . SER A 1 178 ? 3.51 -18.766 -5.375 1 97.81 178 SER A O 1
ATOM 1329 N N . THR A 1 179 ? 4.348 -19.688 -7.234 1 96.81 179 THR A N 1
ATOM 1330 C CA . THR A 1 179 ? 5.699 -19.875 -6.723 1 96.81 179 THR A CA 1
ATOM 1331 C C . THR A 1 179 ? 6.723 -19.75 -7.848 1 96.81 179 THR A C 1
ATOM 1333 O O . THR A 1 179 ? 6.363 -19.781 -9.023 1 96.81 179 THR A O 1
ATOM 1336 N N . THR A 1 180 ? 7.91 -19.531 -7.422 1 92.62 180 THR A N 1
ATOM 1337 C CA . THR A 1 180 ? 8.984 -19.406 -8.406 1 92.62 180 THR A CA 1
ATOM 1338 C C . THR A 1 180 ? 9.375 -20.781 -8.945 1 92.62 180 THR A C 1
ATOM 1340 O O . THR A 1 180 ? 9.703 -20.906 -10.133 1 92.62 180 THR A O 1
ATOM 1343 N N . ALA A 1 181 ? 9.383 -21.781 -8.031 1 93.31 181 ALA A N 1
ATOM 1344 C CA . ALA A 1 181 ? 9.836 -23.109 -8.438 1 93.31 181 ALA A CA 1
ATOM 1345 C C . ALA A 1 181 ? 9.133 -24.203 -7.637 1 93.31 181 ALA A C 1
ATOM 1347 O O . ALA A 1 181 ? 8.797 -24 -6.465 1 93.31 181 ALA A O 1
ATOM 1348 N N . VAL A 1 182 ? 8.898 -25.266 -8.336 1 96.5 182 VAL A N 1
ATOM 1349 C CA . VAL A 1 182 ? 8.469 -26.5 -7.715 1 96.5 182 VAL A CA 1
ATOM 1350 C C . VAL A 1 182 ? 9.484 -27.609 -8.008 1 96.5 182 VAL A C 1
ATOM 1352 O O . VAL A 1 182 ? 9.578 -28.078 -9.141 1 96.5 182 VAL A O 1
ATOM 1355 N N . THR A 1 183 ? 10.18 -27.953 -7.016 1 88.56 183 THR A N 1
ATOM 1356 C CA . THR A 1 183 ? 11.203 -28.984 -7.176 1 88.56 183 THR A CA 1
ATOM 1357 C C . THR A 1 183 ? 11.109 -30.016 -6.059 1 88.56 183 THR A C 1
ATOM 1359 O O . THR A 1 183 ? 11.047 -29.656 -4.879 1 88.56 183 THR A O 1
ATOM 1362 N N . GLY A 1 184 ? 11.109 -31.297 -6.441 1 87.5 184 GLY A N 1
ATOM 1363 C CA . GLY A 1 184 ? 11.062 -32.375 -5.445 1 87.5 184 GLY A CA 1
ATOM 1364 C C . GLY A 1 184 ? 9.797 -32.344 -4.609 1 87.5 184 GLY A C 1
ATOM 1365 O O . GLY A 1 184 ? 9.828 -32.625 -3.412 1 87.5 184 GLY A O 1
ATOM 1366 N N . GLY A 1 185 ? 8.766 -31.797 -5.168 1 93.44 185 GLY A N 1
ATOM 1367 C CA . GLY A 1 185 ? 7.492 -31.781 -4.465 1 93.44 185 GLY A CA 1
ATOM 1368 C C . GLY A 1 185 ? 7.379 -30.656 -3.461 1 93.44 185 GLY A C 1
ATOM 1369 O O . GLY A 1 185 ? 6.543 -30.703 -2.559 1 93.44 185 GLY A O 1
ATOM 1370 N N . VAL A 1 186 ? 8.258 -29.688 -3.586 1 96.56 186 VAL A N 1
ATOM 1371 C CA . VAL A 1 186 ? 8.266 -28.578 -2.635 1 96.56 186 VAL A CA 1
ATOM 1372 C C . VAL A 1 186 ? 8.281 -27.25 -3.387 1 96.56 186 VAL A C 1
ATOM 1374 O O . VAL A 1 186 ? 8.984 -27.094 -4.387 1 96.56 186 VAL A O 1
ATOM 1377 N N . CYS A 1 187 ? 7.473 -26.297 -2.908 1 98 187 CYS A N 1
ATOM 1378 C CA . CYS A 1 187 ? 7.516 -24.922 -3.424 1 98 187 CYS A CA 1
ATOM 1379 C C . CYS A 1 187 ? 8.711 -24.172 -2.859 1 98 187 CYS A C 1
ATOM 1381 O O . CYS A 1 187 ? 9.016 -24.281 -1.673 1 98 187 CYS A O 1
ATOM 1383 N N . SER A 1 188 ? 9.375 -23.391 -3.762 1 96.12 188 SER A N 1
ATOM 1384 C CA . SER A 1 188 ? 10.555 -22.656 -3.314 1 96.12 188 SER A CA 1
ATOM 1385 C C . SER A 1 188 ? 10.617 -21.281 -3.941 1 96.12 188 SER A C 1
ATOM 1387 O O . SER A 1 188 ? 9.93 -21 -4.93 1 96.12 188 SER A O 1
ATOM 1389 N N . HIS A 1 189 ? 11.312 -20.391 -3.254 1 95.31 189 HIS A N 1
ATOM 1390 C CA . HIS A 1 189 ? 11.523 -19.016 -3.68 1 95.31 189 HIS A CA 1
ATOM 1391 C C . HIS A 1 189 ? 12.969 -18.578 -3.426 1 95.31 189 HIS A C 1
ATOM 1393 O O . HIS A 1 189 ? 13.578 -18.984 -2.434 1 95.31 189 HIS A O 1
ATOM 1399 N N . PRO A 1 190 ? 13.523 -17.75 -4.289 1 90.69 190 PRO A N 1
ATOM 1400 C CA . PRO A 1 190 ? 14.93 -17.406 -4.117 1 90.69 190 PRO A CA 1
ATOM 1401 C C . PRO A 1 190 ? 15.164 -16.484 -2.912 1 90.69 190 PRO A C 1
ATOM 1403 O O . PRO A 1 190 ? 16.266 -16.484 -2.344 1 90.69 190 PRO A O 1
ATOM 1406 N N . ASP A 1 191 ? 14.188 -15.695 -2.6 1 91.81 191 ASP A N 1
ATOM 1407 C CA . ASP A 1 191 ? 14.328 -14.742 -1.503 1 91.81 191 ASP A CA 1
ATOM 1408 C C . ASP A 1 191 ? 13.758 -15.312 -0.206 1 91.81 191 ASP A C 1
ATOM 1410 O O . ASP A 1 191 ? 12.609 -15.766 -0.171 1 91.81 191 ASP A O 1
ATOM 1414 N N . GLU A 1 192 ? 14.547 -15.211 0.832 1 94.81 192 GLU A N 1
ATOM 1415 C CA . GLU A 1 192 ? 14.188 -15.828 2.104 1 94.81 192 GLU A CA 1
ATOM 1416 C C . GLU A 1 192 ? 12.953 -15.18 2.709 1 94.81 192 GLU A C 1
ATOM 1418 O O . GLU A 1 192 ? 12.031 -15.867 3.16 1 94.81 192 GLU A O 1
ATOM 1423 N N . ALA A 1 193 ? 12.891 -13.906 2.721 1 96.38 193 ALA A N 1
ATOM 1424 C CA . ALA A 1 193 ? 11.789 -13.18 3.336 1 96.38 193 ALA A CA 1
ATOM 1425 C C . ALA A 1 193 ? 10.484 -13.43 2.59 1 96.38 193 ALA A C 1
ATOM 1427 O O . ALA A 1 193 ? 9.43 -13.609 3.209 1 96.38 193 ALA A O 1
ATOM 1428 N N . MET A 1 194 ? 10.562 -13.445 1.338 1 96.5 194 MET A N 1
ATOM 1429 C CA . MET A 1 194 ? 9.375 -13.695 0.537 1 96.5 194 MET A CA 1
ATOM 1430 C C . MET A 1 194 ? 8.898 -15.141 0.706 1 96.5 194 MET A C 1
ATOM 1432 O O . MET A 1 194 ? 7.699 -15.398 0.786 1 96.5 194 MET A O 1
ATOM 1436 N N . ALA A 1 195 ? 9.883 -16.031 0.764 1 96.94 195 ALA A N 1
ATOM 1437 C CA . ALA A 1 195 ? 9.531 -17.422 1.015 1 96.94 195 ALA A CA 1
ATOM 1438 C C . ALA A 1 195 ? 8.789 -17.578 2.338 1 96.94 195 ALA A C 1
ATOM 1440 O O . ALA A 1 195 ? 7.793 -18.297 2.42 1 96.94 195 ALA A O 1
ATOM 1441 N N . ALA A 1 196 ? 9.258 -16.891 3.314 1 98.31 196 ALA A N 1
ATOM 1442 C CA . ALA A 1 196 ? 8.633 -16.938 4.633 1 98.31 196 ALA A CA 1
ATOM 1443 C C . ALA A 1 196 ? 7.199 -16.422 4.578 1 98.31 196 ALA A C 1
ATOM 1445 O O . ALA A 1 196 ? 6.289 -17.031 5.133 1 98.31 196 ALA A O 1
ATOM 1446 N N . VAL A 1 197 ? 6.973 -15.352 3.902 1 98.62 197 VAL A N 1
ATOM 1447 C CA . VAL A 1 197 ? 5.652 -14.742 3.76 1 98.62 197 VAL A CA 1
ATOM 1448 C C . VAL A 1 197 ? 4.723 -15.711 3.023 1 98.62 197 VAL A C 1
ATOM 1450 O O . VAL A 1 197 ? 3.594 -15.945 3.461 1 98.62 197 VAL A O 1
ATOM 1453 N N . LYS A 1 198 ? 5.195 -16.266 1.969 1 98.56 198 LYS A N 1
ATOM 1454 C CA . LYS A 1 198 ? 4.391 -17.188 1.164 1 98.56 198 LYS A CA 1
ATOM 1455 C C . LYS A 1 198 ? 3.957 -18.391 1.98 1 98.56 198 LYS A C 1
ATOM 1457 O O . LYS A 1 198 ? 2.777 -18.75 1.999 1 98.56 198 LYS A O 1
ATOM 1462 N N . GLY A 1 199 ? 4.914 -18.984 2.623 1 98.62 199 GLY A N 1
ATOM 1463 C CA . GLY A 1 199 ? 4.59 -20.141 3.434 1 98.62 199 GLY A CA 1
ATOM 1464 C C . GLY A 1 199 ? 3.586 -19.844 4.531 1 98.62 199 GLY A C 1
ATOM 1465 O O . GLY A 1 199 ? 2.625 -20.594 4.719 1 98.62 199 GLY A O 1
ATOM 1466 N N . ARG A 1 200 ? 3.795 -18.766 5.223 1 98.62 200 ARG A N 1
ATOM 1467 C CA . ARG A 1 200 ? 2.926 -18.375 6.332 1 98.62 200 ARG A CA 1
ATOM 1468 C C . ARG A 1 200 ? 1.52 -18.047 5.84 1 98.62 200 ARG A C 1
ATOM 1470 O O . ARG A 1 200 ? 0.531 -18.438 6.469 1 98.62 200 ARG A O 1
ATOM 1477 N N . LEU A 1 201 ? 1.435 -17.391 4.73 1 98.56 201 LEU A N 1
ATOM 1478 C CA . LEU A 1 201 ? 0.143 -17 4.18 1 98.56 201 LEU A CA 1
ATOM 1479 C C . LEU A 1 201 ? -0.65 -18.203 3.719 1 98.56 201 LEU A C 1
ATOM 1481 O O . LEU A 1 201 ? -1.851 -18.312 3.984 1 98.56 201 LEU A O 1
ATOM 1485 N N . MET A 1 202 ? 0.012 -19.125 3.09 1 98.62 202 MET A N 1
ATOM 1486 C CA . MET A 1 202 ? -0.626 -20.375 2.672 1 98.62 202 MET A CA 1
ATOM 1487 C C . MET A 1 202 ? -1.149 -21.141 3.875 1 98.62 202 MET A C 1
ATOM 1489 O O . MET A 1 202 ? -2.293 -21.609 3.873 1 98.62 202 MET A O 1
ATOM 1493 N N . ARG A 1 203 ? -0.408 -21.172 4.898 1 98.56 203 ARG A N 1
ATOM 1494 C CA . ARG A 1 203 ? -0.774 -21.984 6.059 1 98.56 203 ARG A CA 1
ATOM 1495 C C . ARG A 1 203 ? -1.853 -21.281 6.887 1 98.56 203 ARG A C 1
ATOM 1497 O O . ARG A 1 203 ? -2.543 -21.938 7.68 1 98.56 203 ARG A O 1
ATOM 1504 N N . ALA A 1 204 ? -2.006 -20.047 6.73 1 98.69 204 ALA A N 1
ATOM 1505 C CA .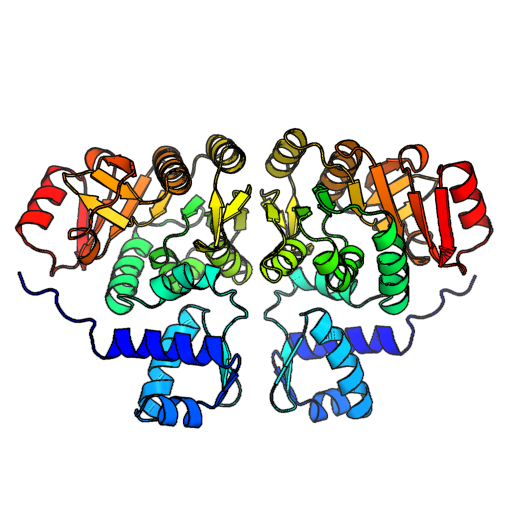 ALA A 1 204 ? -3.023 -19.297 7.461 1 98.69 204 ALA A CA 1
ATOM 1506 C C . ALA A 1 204 ? -4.406 -19.516 6.855 1 98.69 204 ALA A C 1
ATOM 1508 O O . ALA A 1 204 ? -5.422 -19.203 7.48 1 98.69 204 ALA A O 1
ATOM 1509 N N . ALA A 1 205 ? -4.512 -20 5.648 1 98.69 205 ALA A N 1
ATOM 1510 C CA . ALA A 1 205 ? -5.77 -20.078 4.914 1 98.69 205 ALA A CA 1
ATOM 1511 C C . ALA A 1 205 ? -6.426 -21.453 5.098 1 98.69 205 ALA A C 1
ATOM 1513 O O . ALA A 1 205 ? -5.742 -22.453 5.336 1 98.69 205 ALA A O 1
ATOM 1514 N N . ARG A 1 206 ? -7.727 -21.469 4.957 1 98.31 206 ARG A N 1
ATOM 1515 C CA . ARG A 1 206 ? -8.469 -22.734 5.039 1 98.31 206 ARG A CA 1
ATOM 1516 C C . ARG A 1 206 ? -8.258 -23.578 3.791 1 98.31 206 ARG A C 1
ATOM 1518 O O . ARG A 1 206 ? -8.109 -24.797 3.881 1 98.31 206 ARG A O 1
ATOM 1525 N N . GLN A 1 207 ? -8.281 -22.969 2.689 1 98.62 207 GLN A N 1
ATOM 1526 C CA . GLN A 1 207 ? -8 -23.641 1.42 1 98.62 207 GLN A CA 1
ATOM 1527 C C . GLN A 1 207 ? -6.797 -23 0.722 1 98.62 207 GLN A C 1
ATOM 1529 O O . GLN A 1 207 ? -6.684 -21.781 0.662 1 98.62 207 GLN A O 1
ATOM 1534 N N . ARG A 1 208 ? -5.891 -23.859 0.198 1 98.75 208 ARG A N 1
ATOM 1535 C CA . ARG A 1 208 ? -4.664 -23.406 -0.457 1 98.75 208 ARG A CA 1
ATOM 1536 C C . ARG A 1 208 ? -4.672 -23.781 -1.938 1 98.75 208 ARG A C 1
ATOM 1538 O O . ARG A 1 208 ? -4.695 -24.953 -2.293 1 98.75 208 ARG A O 1
ATOM 1545 N N . ILE A 1 209 ? -4.66 -22.734 -2.811 1 98.81 209 ILE A N 1
ATOM 1546 C CA . ILE A 1 209 ? -4.676 -22.938 -4.254 1 98.81 209 ILE A CA 1
ATOM 1547 C C . ILE A 1 209 ? -3.367 -22.438 -4.859 1 98.81 209 ILE A C 1
ATOM 1549 O O . ILE A 1 209 ? -2.996 -21.266 -4.676 1 98.81 209 ILE A O 1
ATOM 1553 N N . LEU A 1 210 ? -2.691 -23.281 -5.566 1 98.81 210 LEU A N 1
ATOM 1554 C CA . LEU A 1 210 ? -1.42 -22.953 -6.203 1 98.81 210 LEU A CA 1
ATOM 1555 C C . LEU A 1 210 ? -1.58 -22.828 -7.715 1 98.81 210 LEU A C 1
ATOM 1557 O O . LEU A 1 210 ? -2.041 -23.766 -8.367 1 98.81 210 LEU A O 1
ATOM 1561 N N . LEU A 1 211 ? -1.22 -21.656 -8.227 1 98.56 211 LEU A N 1
ATOM 1562 C CA . LEU A 1 211 ? -1.246 -21.375 -9.656 1 98.56 211 LEU A CA 1
ATOM 1563 C C . LEU A 1 211 ? 0.156 -21.453 -10.25 1 98.56 211 LEU A C 1
ATOM 1565 O O . LEU A 1 211 ? 0.989 -20.578 -10.008 1 98.56 211 LEU A O 1
ATOM 1569 N N . VAL A 1 212 ? 0.396 -22.484 -11.148 1 97.44 212 VAL A N 1
ATOM 1570 C CA . VAL A 1 212 ? 1.761 -22.625 -11.641 1 97.44 212 VAL A CA 1
ATOM 1571 C C . VAL A 1 212 ? 1.737 -23.031 -13.109 1 97.44 212 VAL A C 1
ATOM 1573 O O . VAL A 1 212 ? 1.075 -24 -13.484 1 97.44 212 VAL A O 1
ATOM 1576 N N . ASP A 1 213 ? 2.443 -22.266 -13.898 1 95.19 213 ASP A N 1
ATOM 1577 C CA . ASP A 1 213 ? 2.654 -22.688 -15.281 1 95.19 213 ASP A CA 1
ATOM 1578 C C . ASP A 1 213 ? 3.809 -23.688 -15.383 1 95.19 213 ASP A C 1
ATOM 1580 O O . ASP A 1 213 ? 4.527 -23.906 -14.414 1 95.19 213 ASP A O 1
ATOM 1584 N N . ARG A 1 214 ? 4.012 -24.203 -16.562 1 92.94 214 ARG A N 1
ATOM 1585 C CA . ARG A 1 214 ? 4.945 -25.312 -16.75 1 92.94 214 ARG A CA 1
ATOM 1586 C C . ARG A 1 214 ? 6.375 -24.891 -16.438 1 92.94 214 ARG A C 1
ATOM 1588 O O . ARG A 1 214 ? 7.207 -25.719 -16.062 1 92.94 214 ARG A O 1
ATOM 1595 N N . THR A 1 215 ? 6.656 -23.609 -16.531 1 90.06 215 THR A N 1
ATOM 1596 C CA . THR A 1 215 ? 8.023 -23.141 -16.359 1 90.06 215 THR A CA 1
ATOM 1597 C C . THR A 1 215 ? 8.477 -23.266 -14.906 1 90.06 215 THR A C 1
ATOM 1599 O O . THR A 1 215 ? 9.672 -23.25 -14.617 1 90.06 215 THR A O 1
ATOM 1602 N N . LYS A 1 216 ? 7.562 -23.406 -14 1 94.5 216 LYS A N 1
ATOM 1603 C CA . LYS A 1 216 ? 7.895 -23.453 -12.578 1 94.5 216 LYS A CA 1
ATOM 1604 C C . LYS A 1 216 ? 8.469 -24.812 -12.188 1 94.5 216 LYS A C 1
ATOM 1606 O O . LYS A 1 216 ? 9.016 -24.96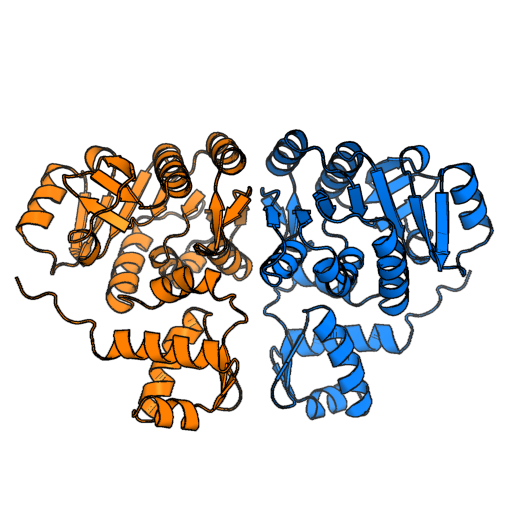9 -11.094 1 94.5 216 LYS A O 1
ATOM 1611 N N . PHE A 1 217 ? 8.367 -25.781 -13.07 1 94.12 217 PHE A N 1
ATOM 1612 C CA . PHE A 1 217 ? 8.797 -27.141 -12.758 1 94.12 217 PHE A CA 1
ATOM 1613 C C . PHE A 1 217 ? 10.195 -27.406 -13.289 1 94.12 217 PHE A C 1
ATOM 1615 O O . PHE A 1 217 ? 10.758 -28.484 -13.062 1 94.12 217 PHE A O 1
ATOM 1622 N N . SER A 1 218 ? 10.727 -26.469 -13.969 1 87.12 218 SER A N 1
ATOM 1623 C CA . SER A 1 218 ? 12.062 -26.609 -14.531 1 87.12 218 SER A CA 1
ATOM 1624 C 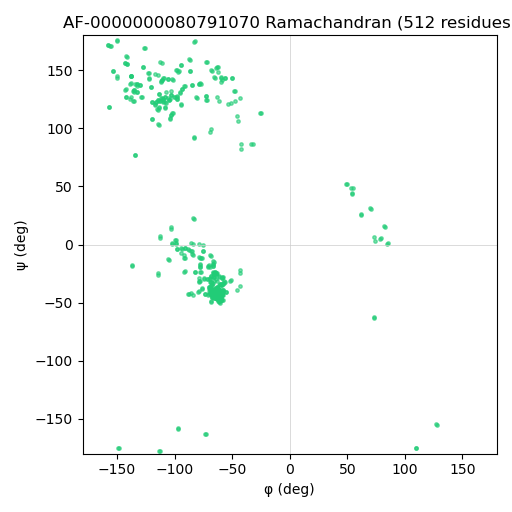C . SER A 1 218 ? 13.055 -25.656 -13.867 1 87.12 218 SER A C 1
ATOM 1626 O O . SER A 1 218 ? 14.18 -25.5 -14.336 1 87.12 218 SER A O 1
ATOM 1628 N N . ARG A 1 219 ? 12.578 -24.984 -12.812 1 85 219 ARG A N 1
ATOM 1629 C CA . ARG A 1 219 ? 13.398 -24.016 -12.094 1 85 219 ARG A CA 1
ATOM 1630 C C . ARG A 1 219 ? 13.711 -24.516 -10.68 1 85 219 ARG A C 1
ATOM 1632 O O . ARG A 1 219 ? 13.031 -25.391 -10.164 1 85 219 ARG A O 1
ATOM 1639 N N . ASN A 1 220 ? 14.828 -23.906 -10.227 1 85.56 220 ASN A N 1
ATOM 1640 C CA . ASN A 1 220 ? 15.203 -24.125 -8.836 1 85.56 220 ASN A CA 1
ATOM 1641 C C . ASN A 1 220 ? 15.32 -22.812 -8.062 1 85.56 220 ASN A C 1
ATOM 1643 O O . ASN A 1 220 ? 15.578 -21.766 -8.656 1 85.56 220 ASN A O 1
ATOM 1647 N N . ALA A 1 221 ? 14.984 -22.938 -6.82 1 89.75 221 ALA A N 1
ATOM 1648 C CA . ALA A 1 221 ? 15.133 -21.797 -5.93 1 89.75 221 ALA A CA 1
ATOM 1649 C C . ALA A 1 221 ? 15.586 -22.234 -4.539 1 89.75 221 ALA A C 1
ATOM 1651 O O . ALA A 1 221 ? 15.281 -23.344 -4.105 1 89.75 221 ALA A O 1
ATOM 1652 N N . LEU A 1 222 ? 16.188 -21.391 -3.811 1 88.81 222 LEU A N 1
ATOM 1653 C CA . LEU A 1 222 ? 16.984 -21.734 -2.637 1 88.81 222 LEU A CA 1
ATOM 1654 C C . LEU A 1 222 ? 16.078 -22 -1.434 1 88.81 222 LEU A C 1
ATOM 1656 O O . LEU A 1 222 ? 16.359 -22.906 -0.635 1 88.81 222 LEU A O 1
ATOM 1660 N N . HIS A 1 223 ? 15.102 -21.281 -1.246 1 94.44 223 HIS A N 1
ATOM 1661 C CA . HIS A 1 223 ? 14.344 -21.312 0.003 1 94.44 223 HIS A CA 1
ATOM 1662 C C . HIS A 1 223 ? 13.039 -22.078 -0.163 1 94.44 223 HIS A C 1
ATOM 1664 O O . HIS A 1 223 ? 12.109 -21.594 -0.824 1 94.44 223 HIS A O 1
ATOM 1670 N N . ARG A 1 224 ? 12.984 -23.219 0.478 1 97.06 224 ARG A N 1
ATOM 1671 C CA . ARG A 1 224 ? 11.781 -24.047 0.486 1 97.06 224 ARG A CA 1
ATOM 1672 C C . ARG A 1 224 ? 10.758 -23.5 1.487 1 97.06 224 ARG A C 1
ATOM 1674 O O . ARG A 1 224 ? 11.125 -23.125 2.602 1 97.06 224 ARG A O 1
ATOM 1681 N N . PHE A 1 225 ? 9.453 -23.516 1.035 1 97.75 225 PHE A N 1
ATOM 1682 C CA . PHE A 1 225 ? 8.555 -22.891 2 1 97.75 225 PHE A CA 1
ATOM 1683 C C . PHE A 1 225 ? 7.273 -23.703 2.15 1 97.75 225 PHE A C 1
ATOM 1685 O O . PHE A 1 225 ? 6.52 -23.516 3.109 1 97.75 225 PHE A O 1
ATOM 1692 N N . LEU A 1 226 ? 6.926 -24.609 1.21 1 98.25 226 LEU A N 1
ATOM 1693 C CA . LEU A 1 226 ? 5.664 -25.344 1.304 1 98.25 226 LEU A CA 1
ATOM 1694 C C . LEU A 1 226 ? 5.73 -26.641 0.52 1 98.25 226 LEU A C 1
ATOM 1696 O O . LEU A 1 226 ? 5.891 -26.641 -0.703 1 98.25 226 LEU A O 1
ATOM 1700 N N . PRO A 1 227 ? 5.57 -27.766 1.247 1 98.19 227 PRO A N 1
ATOM 1701 C CA . PRO A 1 227 ? 5.41 -29 0.487 1 98.19 227 PRO A CA 1
ATOM 1702 C C . PRO A 1 227 ? 4.094 -29.062 -0.279 1 98.19 227 PRO A C 1
ATOM 1704 O O . PRO A 1 227 ? 3.074 -28.562 0.199 1 98.19 227 PRO A O 1
ATOM 1707 N N . LEU A 1 228 ? 4.098 -29.75 -1.394 1 97.81 228 LEU A N 1
ATOM 1708 C CA . LEU A 1 228 ? 2.9 -29.859 -2.219 1 97.81 228 LEU A CA 1
ATOM 1709 C C . LEU A 1 228 ? 1.796 -30.609 -1.467 1 97.81 228 LEU A C 1
ATOM 1711 O O . LEU A 1 228 ? 0.61 -30.375 -1.72 1 97.81 228 LEU A O 1
ATOM 1715 N N . SER A 1 229 ? 2.193 -31.375 -0.55 1 97.56 229 SER A N 1
ATOM 1716 C CA . SER A 1 229 ? 1.222 -32.156 0.216 1 97.56 229 SER A CA 1
ATOM 1717 C C . SER A 1 229 ? 0.338 -31.25 1.065 1 97.56 229 SER A C 1
ATOM 1719 O O . SER A 1 229 ? -0.708 -31.672 1.557 1 97.56 229 SER A O 1
ATOM 1721 N N . GLU A 1 230 ? 0.718 -30.047 1.277 1 98.12 230 GLU A N 1
ATOM 1722 C CA . GLU A 1 230 ? -0.064 -29.078 2.053 1 98.12 230 GLU A CA 1
ATOM 1723 C C . GLU A 1 230 ? -0.946 -28.234 1.146 1 98.12 230 GLU A C 1
ATOM 1725 O O . GLU A 1 230 ? -1.729 -27.406 1.628 1 98.12 230 GLU A O 1
ATOM 1730 N N . VAL A 1 231 ? -0.841 -28.422 -0.14 1 98.56 231 VAL A N 1
ATOM 1731 C CA . VAL A 1 231 ? -1.636 -27.672 -1.109 1 98.56 231 VAL A CA 1
ATOM 1732 C C . VAL A 1 231 ? -2.924 -28.438 -1.416 1 98.56 231 VAL A C 1
ATOM 1734 O O . VAL A 1 231 ? -2.898 -29.641 -1.635 1 98.56 231 VAL A O 1
ATOM 1737 N N . ASP A 1 232 ? -4.016 -27.75 -1.475 1 98.69 232 ASP A N 1
ATOM 1738 C CA . ASP A 1 232 ? -5.301 -28.406 -1.699 1 98.69 232 ASP A CA 1
ATOM 1739 C C . ASP A 1 2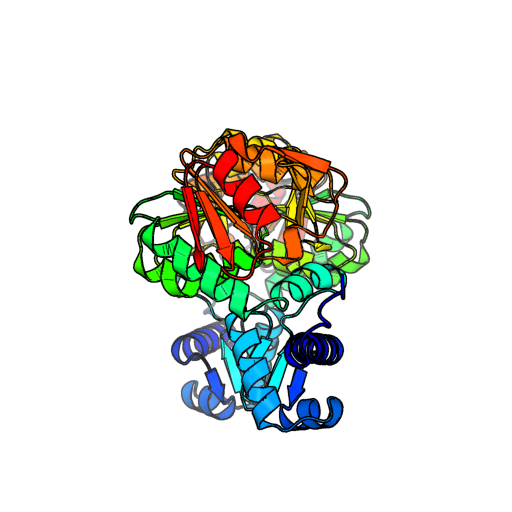32 ? -5.59 -28.547 -3.191 1 98.69 232 ASP A C 1
ATOM 1741 O O . ASP A 1 232 ? -6.148 -29.547 -3.629 1 98.69 232 ASP A O 1
ATOM 1745 N N . VAL A 1 233 ? -5.301 -27.516 -3.916 1 98.75 233 VAL A N 1
ATOM 1746 C CA . VAL A 1 233 ? -5.574 -27.516 -5.348 1 98.75 233 VAL A CA 1
ATOM 1747 C C . VAL A 1 233 ? -4.375 -26.938 -6.098 1 98.75 233 VAL A C 1
ATOM 1749 O O . VAL A 1 233 ? -3.832 -25.891 -5.715 1 98.75 233 VAL A O 1
ATOM 1752 N N . VAL A 1 234 ? -3.945 -27.594 -7.117 1 98.75 234 VAL A N 1
ATOM 1753 C CA . VAL A 1 234 ? -2.977 -27.047 -8.062 1 98.75 234 VAL A CA 1
ATOM 1754 C C . VAL A 1 234 ? -3.635 -26.859 -9.422 1 98.75 234 VAL A C 1
ATOM 1756 O O . VAL A 1 234 ? -4.32 -27.766 -9.922 1 98.75 234 VAL A O 1
ATOM 1759 N N . ILE A 1 235 ? -3.502 -25.719 -9.977 1 98.81 235 ILE A N 1
ATOM 1760 C CA . ILE A 1 235 ? -3.943 -25.453 -11.336 1 98.81 235 ILE A CA 1
ATOM 1761 C C . ILE A 1 235 ? -2.729 -25.219 -12.234 1 98.81 235 ILE A C 1
ATOM 1763 O O . ILE A 1 235 ? -1.868 -24.391 -11.93 1 98.81 235 ILE A O 1
ATOM 1767 N N . THR A 1 236 ? -2.621 -25.953 -13.312 1 98.19 236 THR A N 1
ATOM 1768 C CA . THR A 1 236 ? -1.476 -25.906 -14.211 1 98.19 236 THR A CA 1
ATOM 1769 C C . THR A 1 236 ? -1.901 -26.188 -15.648 1 98.19 236 THR A C 1
ATOM 1771 O O . THR A 1 236 ? -3.096 -26.25 -15.945 1 98.19 236 THR A O 1
ATOM 1774 N N . GLU A 1 237 ? -0.91 -26.266 -16.531 1 96.94 237 GLU A N 1
ATOM 1775 C CA . GLU A 1 237 ? -1.18 -26.453 -17.953 1 96.94 237 GLU A CA 1
ATOM 1776 C C . GLU A 1 237 ? -1.315 -27.922 -18.312 1 96.94 237 GLU A C 1
ATOM 1778 O O . GLU A 1 237 ? -0.596 -28.766 -17.766 1 96.94 237 GLU A O 1
ATOM 1783 N N . LYS A 1 238 ? -2.158 -28.172 -19.344 1 95.81 238 LYS A N 1
ATOM 1784 C CA . LYS A 1 238 ? -2.293 -29.516 -19.875 1 95.81 238 LYS A CA 1
ATOM 1785 C C . LYS A 1 238 ? -0.979 -30 -20.484 1 95.81 238 LYS A C 1
ATOM 1787 O O . LYS A 1 238 ? -0.699 -31.203 -20.5 1 95.81 238 LYS A O 1
ATOM 1792 N N . SER A 1 239 ? -0.189 -29.062 -20.891 1 94.38 239 SER A N 1
ATOM 1793 C CA . SER A 1 239 ? 1.038 -29.375 -21.625 1 94.38 239 SER A CA 1
ATOM 1794 C C . SER A 1 239 ? 2.178 -29.703 -20.656 1 94.38 239 SER A C 1
ATOM 1796 O O . SER A 1 239 ? 3.295 -30 -21.094 1 94.38 239 SER A O 1
ATOM 1798 N N . LEU A 1 240 ? 1.94 -29.672 -19.453 1 95.5 240 LEU A N 1
ATOM 1799 C CA . LEU A 1 240 ? 2.975 -30.031 -18.484 1 95.5 240 LEU A CA 1
ATOM 1800 C C . LEU A 1 240 ? 3.473 -31.453 -18.719 1 95.5 240 LEU A C 1
ATOM 1802 O O . LEU A 1 240 ? 2.684 -32.344 -19.016 1 95.5 240 LEU A O 1
ATOM 1806 N N . ASP A 1 241 ? 4.82 -31.625 -18.547 1 94.31 241 ASP A N 1
ATOM 1807 C CA . ASP A 1 241 ? 5.426 -32.938 -18.672 1 94.31 241 ASP A CA 1
ATOM 1808 C C . ASP A 1 241 ? 4.652 -33.969 -17.859 1 94.31 241 ASP A C 1
ATOM 1810 O O . ASP A 1 241 ? 4.352 -33.75 -16.688 1 94.31 241 ASP A O 1
ATOM 1814 N N . PRO A 1 242 ? 4.355 -35.094 -18.453 1 95.69 242 PRO A N 1
ATOM 1815 C CA . PRO A 1 242 ? 3.568 -36.125 -17.781 1 95.69 242 PRO A CA 1
ATOM 1816 C C . PRO A 1 242 ? 4.191 -36.594 -16.469 1 95.69 242 PRO A C 1
ATOM 1818 O O . PRO A 1 242 ? 3.475 -36.906 -15.523 1 95.69 242 PRO A O 1
ATOM 1821 N N . ALA A 1 243 ? 5.48 -36.562 -16.406 1 94.44 243 ALA A N 1
ATOM 1822 C CA . ALA A 1 243 ? 6.156 -36.969 -15.18 1 94.44 243 ALA A CA 1
ATOM 1823 C C . ALA A 1 243 ? 5.852 -36 -14.039 1 94.44 243 ALA A C 1
ATOM 1825 O O . ALA A 1 243 ? 5.602 -36.438 -12.906 1 94.44 243 ALA A O 1
ATOM 1826 N N . HIS A 1 244 ? 5.906 -34.781 -14.391 1 95 244 HIS A N 1
ATOM 1827 C CA . HIS A 1 244 ? 5.574 -33.781 -13.398 1 95 244 HIS A CA 1
ATOM 1828 C C . HIS A 1 244 ? 4.105 -33.844 -13 1 95 244 HIS A C 1
ATOM 1830 O O . HIS A 1 244 ? 3.768 -33.688 -11.82 1 95 244 HIS A O 1
ATOM 1836 N N . LEU A 1 245 ? 3.252 -34 -13.93 1 95.94 245 LEU A N 1
ATOM 1837 C CA . LEU A 1 245 ? 1.82 -34.094 -13.664 1 95.94 245 LEU A CA 1
ATOM 1838 C C . LEU A 1 245 ? 1.519 -35.281 -12.75 1 95.94 245 LEU A C 1
ATOM 1840 O O . LEU A 1 245 ? 0.688 -35.188 -11.844 1 95.94 245 LEU A O 1
ATOM 1844 N N . ALA A 1 246 ? 2.164 -36.375 -12.977 1 95 246 ALA A N 1
ATOM 1845 C CA . ALA A 1 246 ? 1.987 -37.562 -12.141 1 95 246 ALA A CA 1
ATOM 1846 C C . ALA A 1 246 ? 2.408 -37.281 -10.695 1 95 246 ALA A C 1
ATOM 1848 O O . ALA A 1 246 ? 1.722 -37.688 -9.758 1 95 246 ALA A O 1
ATOM 1849 N N . THR A 1 247 ? 3.52 -36.656 -10.602 1 93.44 247 THR A N 1
ATOM 1850 C CA . THR A 1 247 ? 4.008 -36.281 -9.281 1 93.44 247 THR A CA 1
ATOM 1851 C C . THR A 1 247 ? 2.988 -35.406 -8.555 1 93.44 247 THR A C 1
ATOM 1853 O O . THR A 1 247 ? 2.734 -35.594 -7.363 1 93.44 247 THR A O 1
ATOM 1856 N N . LEU A 1 248 ? 2.412 -34.469 -9.234 1 96.5 248 LEU A N 1
ATOM 1857 C CA . LEU A 1 248 ? 1.392 -33.594 -8.672 1 96.5 248 LEU A CA 1
ATOM 1858 C C . LEU A 1 248 ? 0.187 -34.406 -8.195 1 96.5 248 LEU A C 1
ATOM 1860 O O . LEU A 1 248 ? -0.28 -34.219 -7.07 1 96.5 248 LEU A O 1
ATOM 1864 N N . ARG A 1 249 ? -0.257 -35.25 -9.016 1 95.94 249 ARG A N 1
ATOM 1865 C CA . ARG A 1 249 ? -1.47 -36 -8.727 1 95.94 249 ARG A CA 1
ATOM 1866 C C . ARG A 1 249 ? -1.257 -36.938 -7.547 1 95.94 249 ARG A C 1
ATOM 1868 O O . ARG A 1 249 ? -2.201 -37.25 -6.82 1 95.94 249 ARG A O 1
ATOM 1875 N N . ASP A 1 250 ? -0.063 -37.281 -7.332 1 95.94 250 ASP A N 1
ATOM 1876 C CA . ASP A 1 250 ? 0.278 -38.156 -6.215 1 95.94 250 ASP A CA 1
ATOM 1877 C C . ASP A 1 250 ? 0.295 -37.406 -4.898 1 95.94 250 ASP A C 1
ATOM 1879 O O . ASP A 1 250 ? 0.097 -37.969 -3.828 1 95.94 250 ASP A O 1
ATOM 1883 N N . GLN A 1 251 ? 0.49 -36.125 -5.004 1 96.44 251 GLN A N 1
ATOM 1884 C CA . GLN A 1 251 ? 0.795 -35.406 -3.785 1 96.44 251 GLN A CA 1
ATOM 1885 C C . GLN A 1 251 ? -0.328 -34.406 -3.441 1 96.44 251 GLN A C 1
ATOM 1887 O O . GLN A 1 251 ? -0.458 -34 -2.291 1 96.44 251 GLN A O 1
ATOM 1892 N N . VAL A 1 252 ? -1.063 -33.969 -4.387 1 97.56 252 VAL A N 1
ATOM 1893 C CA . VAL A 1 252 ? -2.049 -32.906 -4.207 1 97.56 252 VAL A CA 1
ATOM 1894 C C . VAL A 1 252 ? -3.457 -33.5 -4.355 1 97.56 252 VAL A C 1
ATOM 1896 O O . VAL A 1 252 ? -3.705 -34.344 -5.227 1 97.56 252 VAL A O 1
ATOM 1899 N N . GLU A 1 253 ? -4.305 -33.031 -3.545 1 94.75 253 GLU A N 1
ATOM 1900 C CA . GLU A 1 253 ? -5.664 -33.562 -3.502 1 94.75 253 GLU A CA 1
ATOM 1901 C C . GLU A 1 253 ? -6.383 -33.375 -4.832 1 94.75 253 GLU A C 1
ATOM 1903 O O . GLU A 1 253 ? -7.078 -34.25 -5.32 1 94.75 253 GLU A O 1
ATOM 1908 N N . ARG A 1 254 ? -6.289 -32.219 -5.383 1 98.31 254 ARG A N 1
ATOM 1909 C CA . ARG A 1 254 ? -6.984 -31.875 -6.621 1 98.31 254 ARG A CA 1
ATOM 1910 C C . ARG A 1 254 ? -6.062 -31.125 -7.578 1 98.31 254 ARG A C 1
ATOM 1912 O O . ARG A 1 254 ? -5.492 -30.094 -7.227 1 98.31 254 ARG A O 1
ATOM 1919 N N . VAL A 1 255 ? -5.93 -31.703 -8.797 1 98.44 255 VAL A N 1
ATOM 1920 C CA . VAL A 1 255 ? -5.133 -31.062 -9.844 1 98.44 255 VAL A CA 1
ATOM 1921 C C . VAL A 1 255 ? -6.027 -30.688 -11.023 1 98.44 255 VAL A C 1
ATOM 1923 O O . VAL A 1 255 ? -6.719 -31.547 -11.578 1 98.44 255 VAL A O 1
ATOM 1926 N N . ILE A 1 256 ? -6.062 -29.453 -11.391 1 98.62 256 ILE A N 1
ATOM 1927 C CA . ILE A 1 256 ? -6.828 -28.953 -12.523 1 98.62 256 ILE A CA 1
ATOM 1928 C C . ILE A 1 256 ? -5.875 -28.562 -13.656 1 98.62 256 ILE A C 1
ATOM 1930 O O . ILE A 1 256 ? -4.93 -27.797 -13.445 1 98.62 256 ILE A O 1
ATOM 1934 N N . THR A 1 257 ? -6.121 -29.094 -14.844 1 98.25 257 THR A N 1
ATOM 1935 C CA . THR A 1 257 ? -5.309 -28.75 -16 1 98.25 257 THR A CA 1
ATOM 1936 C C . THR A 1 257 ? -6.117 -27.922 -17 1 98.25 257 THR A C 1
ATOM 1938 O O . THR A 1 257 ? -7.309 -28.172 -17.203 1 98.25 257 THR A O 1
ATOM 1941 N N . VAL A 1 258 ? -5.469 -27 -17.547 1 97.88 258 VAL A N 1
ATOM 1942 C CA . VAL A 1 258 ? -6.141 -26.109 -18.484 1 97.88 258 VAL A CA 1
ATOM 1943 C C . VAL A 1 258 ? -5.363 -26.047 -19.797 1 97.88 258 VAL A C 1
ATOM 1945 O O . VAL A 1 258 ? -4.172 -26.359 -19.828 1 97.88 258 VAL A O 1
ATOM 1948 N N . MET B 1 1 ? -16.031 37.906 11.484 1 26.23 1 MET B N 1
ATOM 1949 C CA . MET B 1 1 ? -14.758 37.469 10.906 1 26.23 1 MET B CA 1
ATOM 1950 C C . MET B 1 1 ? -14.992 36.719 9.609 1 26.23 1 MET B C 1
ATOM 1952 O O . MET B 1 1 ? -15.672 35.688 9.594 1 26.23 1 MET B O 1
ATOM 1956 N N . GLU B 1 2 ? -14.773 37.281 8.453 1 28.95 2 GLU B N 1
ATOM 1957 C CA . GLU B 1 2 ? -15.141 36.969 7.086 1 28.95 2 GLU B CA 1
ATOM 1958 C C . GLU B 1 2 ? -14.398 35.719 6.598 1 28.95 2 GLU B C 1
ATOM 1960 O O . GLU B 1 2 ? -13.18 35.625 6.742 1 28.95 2 GLU B O 1
ATOM 1965 N N . GLN B 1 3 ? -14.906 34.562 6.617 1 34 3 GLN B N 1
ATOM 1966 C CA . GLN B 1 3 ? -14.422 33.344 5.98 1 34 3 GLN B CA 1
ATOM 1967 C C . GLN B 1 3 ? -13.695 33.656 4.676 1 34 3 GLN B C 1
ATOM 1969 O O . GLN B 1 3 ? -14.25 34.312 3.801 1 34 3 GLN B O 1
ATOM 1974 N N . GLN B 1 4 ? -12.469 33.938 4.754 1 37.72 4 GLN B N 1
ATOM 1975 C CA . GLN B 1 4 ? -11.859 34.219 3.459 1 37.72 4 GLN B CA 1
ATOM 1976 C C . GLN B 1 4 ? -12.281 33.188 2.408 1 37.72 4 GLN B C 1
ATOM 1978 O O . GLN B 1 4 ? -12.172 31.984 2.627 1 37.72 4 GLN B O 1
ATOM 1983 N N . PRO B 1 5 ? -13.133 33.438 1.435 1 41.53 5 PRO B N 1
ATOM 1984 C CA . PRO B 1 5 ? -13.648 32.594 0.351 1 41.53 5 PRO B CA 1
ATOM 1985 C C . PRO B 1 5 ? -12.562 31.75 -0.315 1 41.53 5 PRO B C 1
ATOM 1987 O O . PRO B 1 5 ? -11.391 32.125 -0.305 1 41.53 5 PRO B O 1
ATOM 1990 N N . ALA B 1 6 ? -12.781 30.547 -0.358 1 50.06 6 ALA B N 1
ATOM 1991 C CA . ALA B 1 6 ? -11.922 29.781 -1.266 1 50.06 6 ALA B CA 1
ATOM 1992 C C . ALA B 1 6 ? -11.391 30.672 -2.389 1 50.06 6 ALA B C 1
ATOM 1994 O O . ALA B 1 6 ? -12.156 31.406 -3.027 1 50.06 6 ALA B O 1
ATOM 1995 N N . THR B 1 7 ? -10.039 30.859 -2.322 1 51.97 7 THR B N 1
ATOM 1996 C CA . THR B 1 7 ? -9.539 31.656 -3.438 1 51.97 7 THR B CA 1
ATOM 1997 C C . THR B 1 7 ? -10.055 31.109 -4.766 1 51.97 7 THR B C 1
ATOM 1999 O O . THR B 1 7 ? -10.438 29.953 -4.859 1 51.97 7 THR B O 1
ATOM 2002 N N . SER B 1 8 ? -10.352 32 -5.691 1 60.75 8 SER B N 1
ATOM 2003 C CA . SER B 1 8 ? -10.836 31.672 -7.031 1 60.75 8 SER B CA 1
ATOM 2004 C C . SER B 1 8 ? -10.07 30.516 -7.633 1 60.75 8 SER B C 1
ATOM 2006 O O . SER B 1 8 ? -10.656 29.641 -8.281 1 60.75 8 SER B O 1
ATOM 2008 N N . ARG B 1 9 ? -8.852 30.297 -7.117 1 60 9 ARG B N 1
ATOM 2009 C CA . ARG B 1 9 ? -8 29.266 -7.684 1 60 9 ARG B CA 1
ATOM 2010 C C . ARG B 1 9 ? -8.312 27.906 -7.062 1 60 9 ARG B C 1
ATOM 2012 O O . ARG B 1 9 ? -8.391 26.891 -7.766 1 60 9 ARG B O 1
ATOM 2019 N N . ASP B 1 10 ? -8.5 27.922 -5.816 1 59.59 10 ASP B N 1
ATOM 2020 C CA . ASP B 1 10 ? -8.805 26.688 -5.125 1 59.59 10 ASP B CA 1
ATOM 2021 C C . ASP B 1 10 ? -10.125 26.094 -5.605 1 59.59 10 ASP B C 1
ATOM 2023 O O . ASP B 1 10 ? -10.234 24.875 -5.793 1 59.59 10 ASP B O 1
ATOM 2027 N N . VAL B 1 11 ? -10.977 27 -5.707 1 59.88 11 VAL B N 1
ATOM 2028 C CA . VAL B 1 11 ? -12.273 26.578 -6.219 1 59.88 11 VAL B CA 1
ATOM 2029 C C . VAL B 1 11 ? -12.117 26.016 -7.625 1 59.88 11 VAL B C 1
ATOM 2031 O O . VAL B 1 11 ? -12.711 24.984 -7.957 1 59.88 11 VAL B O 1
ATOM 2034 N N . ARG B 1 12 ? -11.289 26.641 -8.336 1 65.38 12 ARG B N 1
ATOM 2035 C CA . ARG B 1 12 ? -11.117 26.219 -9.719 1 65.38 12 ARG B CA 1
ATOM 2036 C C . ARG B 1 12 ? -10.406 24.859 -9.797 1 65.38 12 ARG B C 1
ATOM 2038 O O . ARG B 1 12 ? -10.773 24 -10.594 1 65.38 12 ARG B O 1
ATOM 2045 N N . ILE B 1 13 ? -9.508 24.641 -8.961 1 65.75 13 ILE B N 1
ATOM 2046 C CA . ILE B 1 13 ? -8.789 23.375 -8.938 1 65.75 13 ILE B CA 1
ATOM 2047 C C . ILE B 1 13 ? -9.742 22.25 -8.562 1 65.75 13 ILE B C 1
ATOM 2049 O O . ILE B 1 13 ? -9.695 21.172 -9.164 1 65.75 13 ILE B O 1
ATOM 2053 N N . HIS B 1 14 ? -10.516 22.594 -7.668 1 65.31 14 HIS B N 1
ATOM 2054 C CA . HIS B 1 14 ? -11.555 21.641 -7.312 1 65.31 14 HIS B CA 1
ATOM 2055 C C . HIS B 1 14 ? -12.477 21.359 -8.5 1 65.31 14 HIS B C 1
ATOM 2057 O O . HIS B 1 14 ? -12.82 20.203 -8.766 1 65.31 14 HIS B O 1
ATOM 2063 N N . ASP B 1 15 ? -12.812 22.422 -9.102 1 69.25 15 ASP B N 1
ATOM 2064 C CA . ASP B 1 15 ? -13.68 22.281 -10.266 1 69.25 15 ASP B CA 1
ATOM 2065 C C . ASP B 1 15 ? -13 21.469 -11.367 1 69.25 15 ASP B C 1
ATOM 2067 O O . ASP B 1 15 ? -13.633 20.641 -12.008 1 69.25 15 ASP B O 1
ATOM 2071 N N . VAL B 1 16 ? -11.75 21.719 -11.484 1 73.69 16 VAL B N 1
ATOM 2072 C CA . VAL B 1 16 ? -10.969 20.984 -12.477 1 73.69 16 VAL B CA 1
ATOM 2073 C C . VAL B 1 16 ? -10.977 19.484 -12.141 1 73.69 16 VAL B C 1
ATOM 2075 O O . VAL B 1 16 ? -11.25 18.656 -13 1 73.69 16 VAL B O 1
ATOM 2078 N N . LEU B 1 17 ? -10.75 19.297 -10.898 1 69.81 17 LEU B N 1
ATOM 2079 C CA . LEU B 1 17 ? -10.695 17.906 -10.469 1 69.81 17 LEU B CA 1
ATOM 2080 C C . LEU B 1 17 ? -12.062 17.234 -10.625 1 69.81 17 LEU B C 1
ATOM 2082 O O . LEU B 1 17 ? -12.148 16.078 -11.055 1 69.81 17 LEU B O 1
ATOM 2086 N N . GLN B 1 18 ? -12.969 17.922 -10.281 1 64.62 18 GLN B N 1
ATOM 2087 C CA . GLN B 1 18 ? -14.32 17.375 -10.414 1 64.62 18 GLN B CA 1
ATOM 2088 C C . GLN B 1 18 ? -14.648 17.078 -11.875 1 64.62 18 GLN B C 1
ATOM 2090 O O . GLN B 1 18 ? -15.203 16.016 -12.18 1 64.62 18 GLN B O 1
ATOM 2095 N N . VAL B 1 19 ? -14.328 18 -12.711 1 69.12 19 VAL B N 1
ATOM 2096 C CA . VAL B 1 19 ? -14.633 17.828 -14.125 1 69.12 19 VAL B CA 1
ATOM 2097 C C . VAL B 1 19 ? -13.805 16.688 -14.703 1 69.12 19 VAL B C 1
ATOM 2099 O O . VAL B 1 19 ? -14.328 15.828 -15.414 1 69.12 19 VAL B O 1
ATOM 2102 N N . VAL B 1 20 ? -12.578 16.656 -14.297 1 71.25 20 VAL B N 1
ATOM 2103 C CA . VAL B 1 20 ? -11.672 15.648 -14.852 1 71.25 20 VAL B CA 1
ATOM 2104 C C . VAL B 1 20 ? -12.07 14.266 -14.344 1 71.25 20 VAL B C 1
ATOM 2106 O O . VAL B 1 20 ? -12.031 13.289 -15.094 1 71.25 20 VAL B O 1
ATOM 2109 N N . THR B 1 21 ? -12.469 14.266 -13.156 1 63.97 21 THR B N 1
ATOM 2110 C CA . THR B 1 21 ? -12.891 13 -12.57 1 63.97 21 THR B CA 1
ATOM 2111 C C . THR B 1 21 ? -14.203 12.523 -13.195 1 63.97 21 THR B C 1
ATOM 2113 O O . THR B 1 21 ? -14.367 11.328 -13.461 1 63.97 21 THR B O 1
ATOM 2116 N N . ARG B 1 22 ? -15.047 13.398 -13.398 1 60.47 22 ARG B N 1
ATOM 2117 C CA . ARG B 1 22 ? -16.344 13.094 -14 1 60.47 22 ARG B CA 1
ATOM 2118 C C . ARG B 1 22 ? -16.172 12.641 -15.445 1 60.47 22 ARG B C 1
ATOM 2120 O O . ARG B 1 22 ? -16.812 11.664 -15.875 1 60.47 22 ARG B O 1
ATOM 2127 N N . GLU B 1 23 ? -15.281 13.289 -16.172 1 63.38 23 GLU B N 1
ATOM 2128 C CA . GLU B 1 23 ? -15.141 13.039 -17.594 1 63.38 23 GLU B CA 1
ATOM 2129 C C . GLU B 1 23 ? -14.109 11.953 -17.875 1 63.38 23 GLU B C 1
ATOM 2131 O O . GLU B 1 23 ? -14.07 11.383 -18.969 1 63.38 23 GLU B O 1
ATOM 2136 N N . GLY B 1 24 ? -13.367 11.633 -16.781 1 62.47 24 GLY B N 1
ATOM 2137 C CA . GLY B 1 24 ? -12.266 10.703 -16.953 1 62.47 24 GLY B CA 1
ATOM 2138 C C . GLY B 1 24 ? -11.078 11.32 -17.672 1 62.47 24 GLY B C 1
ATOM 2139 O O . GLY B 1 24 ? -9.953 11.297 -17.156 1 62.47 24 GLY B O 1
ATOM 2140 N N . THR B 1 25 ? -11.289 11.727 -18.922 1 67.88 25 THR B N 1
ATOM 2141 C CA . THR B 1 25 ? -10.328 12.461 -19.734 1 67.88 25 THR B CA 1
ATOM 2142 C C . THR B 1 25 ? -11.008 13.633 -20.453 1 67.88 25 THR B C 1
ATOM 2144 O O . THR B 1 25 ? -12.125 13.5 -20.938 1 67.88 25 THR B O 1
ATOM 2147 N N . ILE B 1 26 ? -10.312 14.797 -20.344 1 76.69 26 ILE B N 1
ATOM 2148 C CA . ILE B 1 26 ? -10.898 15.969 -20.984 1 76.69 26 ILE B CA 1
ATOM 2149 C C . ILE B 1 26 ? -9.797 16.828 -21.594 1 76.69 26 ILE B C 1
ATOM 2151 O O . ILE B 1 26 ? -8.703 16.938 -21.031 1 76.69 26 ILE B O 1
ATOM 2155 N N . ALA B 1 27 ? -10.039 17.25 -22.859 1 80.56 27 ALA B N 1
ATOM 2156 C CA . ALA B 1 27 ? -9.094 18.188 -23.469 1 80.56 27 ALA B CA 1
ATOM 2157 C C . ALA B 1 27 ? -9.008 19.484 -22.656 1 80.56 27 ALA B C 1
ATOM 2159 O O . ALA B 1 27 ? -10.008 19.938 -22.109 1 80.56 27 ALA B O 1
ATOM 2160 N N . VAL B 1 28 ? -7.77 20 -22.609 1 81.5 28 VAL B N 1
ATOM 2161 C CA . VAL B 1 28 ? -7.535 21.234 -21.859 1 81.5 28 VAL B CA 1
ATOM 2162 C C . VAL B 1 28 ? -8.469 22.328 -22.359 1 81.5 28 VAL B C 1
ATOM 2164 O O . VAL B 1 28 ? -9.031 23.078 -21.562 1 81.5 28 VAL B O 1
ATOM 2167 N N . LYS B 1 29 ? -8.594 22.328 -23.672 1 81.25 29 LYS B N 1
ATOM 2168 C CA . LYS B 1 29 ? -9.461 23.344 -24.25 1 81.25 29 LYS B CA 1
ATOM 2169 C C . LYS B 1 29 ? -10.906 23.172 -23.797 1 81.25 29 LYS B C 1
ATOM 2171 O O . LYS B 1 29 ? -11.578 24.141 -23.438 1 81.25 29 LYS B O 1
ATOM 2176 N N . GLU B 1 30 ? -11.391 22.031 -23.734 1 84.94 30 GLU B N 1
ATOM 2177 C CA . GLU B 1 30 ? -12.75 21.734 -23.281 1 84.94 30 GLU B CA 1
ATOM 2178 C C . GLU B 1 30 ? -12.93 22.031 -21.797 1 84.94 30 GLU B C 1
ATOM 2180 O O . GLU B 1 30 ? -13.969 22.547 -21.391 1 84.94 30 GLU B O 1
ATOM 2185 N N . LEU B 1 31 ? -11.977 21.656 -21.062 1 81.69 31 LEU B N 1
ATOM 2186 C CA . LEU B 1 31 ? -11.984 21.922 -19.641 1 81.69 31 LEU B CA 1
ATOM 2187 C C . LEU B 1 31 ? -12.047 23.422 -19.359 1 81.69 31 LEU B C 1
ATOM 2189 O O . LEU B 1 31 ? -12.797 23.875 -18.484 1 81.69 31 LEU B O 1
ATOM 2193 N N . ALA B 1 32 ? -11.297 24.062 -20.141 1 82.19 32 ALA B N 1
ATOM 2194 C CA . ALA B 1 32 ? -11.297 25.516 -20.016 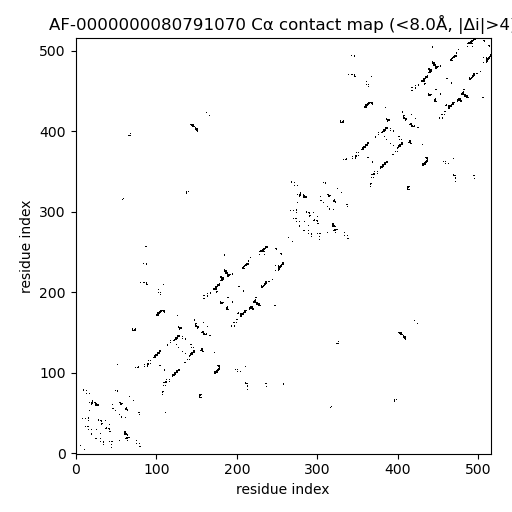1 82.19 32 ALA B CA 1
ATOM 2195 C C . ALA B 1 32 ? -12.68 26.094 -20.328 1 82.19 32 ALA B C 1
ATOM 2197 O O . ALA B 1 32 ? -13.172 26.953 -19.609 1 82.19 32 ALA B O 1
ATOM 2198 N N . ASP B 1 33 ? -13.242 25.562 -21.375 1 85 33 ASP B N 1
ATOM 2199 C CA . ASP B 1 33 ? -14.57 26 -21.781 1 85 33 ASP B CA 1
ATOM 2200 C C . ASP B 1 33 ? -15.602 25.703 -20.703 1 85 33 ASP B C 1
ATOM 2202 O O . ASP B 1 33 ? -16.453 26.547 -20.391 1 85 33 ASP B O 1
ATOM 2206 N N . GLU B 1 34 ? -15.484 24.594 -20.172 1 81.44 34 GLU B N 1
ATOM 2207 C CA . GLU B 1 34 ? -16.453 24.172 -19.156 1 81.44 34 GLU B CA 1
ATOM 2208 C C . GLU B 1 34 ? -16.328 25 -17.891 1 81.44 34 GLU B C 1
ATOM 2210 O O . GLU B 1 34 ? -17.312 25.281 -17.219 1 81.44 34 GLU B O 1
ATOM 2215 N N . LEU B 1 35 ? -15.172 25.344 -17.609 1 80 35 LEU B N 1
ATOM 2216 C CA . LEU B 1 35 ? -14.922 26.062 -16.359 1 80 35 LEU B CA 1
ATOM 2217 C C . LEU B 1 35 ? -14.992 27.562 -16.578 1 80 35 LEU B C 1
ATOM 2219 O O . LEU B 1 35 ? -14.945 28.328 -15.609 1 80 35 LEU B O 1
ATOM 2223 N N . GLY B 1 36 ? -15.078 27.938 -17.812 1 79.94 36 GLY B N 1
ATOM 2224 C CA . GLY B 1 36 ? -15.172 29.344 -18.125 1 79.94 36 GLY B CA 1
ATOM 2225 C C . GLY B 1 36 ? -13.883 30.109 -17.859 1 79.94 36 GLY B C 1
ATOM 2226 O O . GLY B 1 36 ? -13.906 31.234 -17.391 1 79.94 36 GLY B O 1
ATOM 2227 N N . VAL B 1 37 ? -12.812 29.375 -18.031 1 80.5 37 VAL B N 1
ATOM 2228 C CA . VAL B 1 37 ? -11.508 30.016 -17.844 1 80.5 37 VAL B CA 1
ATOM 2229 C C . VAL B 1 37 ? -10.641 29.812 -19.078 1 80.5 37 VAL B C 1
ATOM 2231 O O . VAL B 1 37 ? -11.039 29.109 -20.016 1 80.5 37 VAL B O 1
ATOM 2234 N N . SER B 1 38 ? -9.508 30.531 -19.156 1 76.56 38 SER B N 1
ATOM 2235 C CA . SER B 1 38 ? -8.609 30.391 -20.297 1 76.56 38 SER B CA 1
ATOM 2236 C C . SER B 1 38 ? -7.875 29.062 -20.25 1 76.56 38 SER B C 1
ATOM 2238 O O . SER B 1 38 ? -7.703 28.469 -19.188 1 76.56 38 SER B O 1
ATOM 2240 N N . SER B 1 39 ? -7.422 28.625 -21.406 1 79.75 39 SER B N 1
ATOM 2241 C CA . SER B 1 39 ? -6.617 27.422 -21.484 1 79.75 39 SER B CA 1
ATOM 2242 C C . SER B 1 39 ? -5.34 27.547 -20.656 1 79.75 39 SER B C 1
ATOM 2244 O O . SER B 1 39 ? -4.883 26.562 -20.062 1 79.75 39 SER B O 1
ATOM 2246 N N . MET B 1 40 ? -4.84 28.703 -20.625 1 75.38 40 MET B N 1
ATOM 2247 C CA . MET B 1 40 ? -3.611 28.953 -19.875 1 75.38 40 MET B CA 1
ATOM 2248 C C . MET B 1 40 ? -3.842 28.75 -18.375 1 75.38 40 MET B C 1
ATOM 2250 O O . MET B 1 40 ? -2.986 28.203 -17.688 1 75.38 40 MET B O 1
ATOM 2254 N N . THR B 1 41 ? -4.941 29.203 -17.922 1 74.81 41 THR B N 1
ATOM 2255 C CA . THR B 1 41 ? -5.305 29.016 -16.516 1 74.81 41 THR B CA 1
ATOM 2256 C C . THR B 1 41 ? -5.441 27.531 -16.188 1 74.81 41 THR B C 1
ATOM 2258 O O . THR B 1 41 ? -4.957 27.062 -15.156 1 74.81 41 THR B O 1
ATOM 2261 N N . VAL B 1 42 ? -6.102 26.828 -17.062 1 77.5 42 VAL B N 1
ATOM 2262 C CA . VAL B 1 42 ? -6.285 25.406 -16.875 1 77.5 42 VAL B CA 1
ATOM 2263 C C . VAL B 1 42 ? -4.926 24.703 -16.859 1 77.5 42 VAL B C 1
ATOM 2265 O O . VAL B 1 42 ? -4.68 23.812 -16.047 1 77.5 42 VAL B O 1
ATOM 2268 N N . TYR B 1 43 ? -4.078 25.141 -17.672 1 74.62 43 TYR B N 1
ATOM 2269 C CA . TYR B 1 43 ? -2.746 24.562 -17.75 1 74.62 43 TYR B CA 1
ATOM 2270 C C . TYR B 1 43 ? -2.008 24.719 -16.422 1 74.62 43 TYR B C 1
ATOM 2272 O O . TYR B 1 43 ? -1.362 23.781 -15.945 1 74.62 43 TYR B O 1
ATOM 2280 N N . ARG B 1 44 ? -2.133 25.828 -15.883 1 69.75 44 ARG B N 1
ATOM 2281 C CA . ARG B 1 44 ? -1.467 26.078 -14.609 1 69.75 44 ARG B CA 1
ATOM 2282 C C . ARG B 1 44 ? -2.061 25.219 -13.5 1 69.75 44 ARG B C 1
ATOM 2284 O O . ARG B 1 44 ? -1.326 24.672 -12.68 1 69.75 44 ARG B O 1
ATOM 2291 N N . ASP B 1 45 ? -3.33 25.234 -13.562 1 73 45 ASP B N 1
ATOM 2292 C CA . ASP B 1 45 ? -4.016 24.453 -12.539 1 73 45 ASP B CA 1
ATOM 2293 C C . ASP B 1 45 ? -3.709 22.953 -12.695 1 73 45 ASP B C 1
ATOM 2295 O O . ASP B 1 45 ? -3.486 22.266 -11.703 1 73 45 ASP B O 1
ATOM 2299 N N . VAL B 1 46 ? -3.648 22.562 -13.906 1 72.38 46 VAL B N 1
ATOM 2300 C CA . VAL B 1 46 ? -3.379 21.172 -14.234 1 72.38 46 VAL B CA 1
ATOM 2301 C C . VAL B 1 46 ? -1.939 20.828 -13.859 1 72.38 46 VAL B C 1
ATOM 2303 O O . VAL B 1 46 ? -1.671 19.734 -13.359 1 72.38 46 VAL B O 1
ATOM 2306 N N . ALA B 1 47 ? -1.124 21.75 -14.023 1 66.38 47 ALA B N 1
ATOM 2307 C CA . ALA B 1 47 ? 0.269 21.531 -13.641 1 66.38 47 ALA B CA 1
ATOM 2308 C C . ALA B 1 47 ? 0.398 21.281 -12.141 1 66.38 47 ALA B C 1
ATOM 2310 O O . ALA B 1 47 ? 1.139 20.406 -11.711 1 66.38 47 ALA B O 1
ATOM 2311 N N . ALA B 1 48 ? -0.33 22.094 -11.492 1 61.88 48 ALA B N 1
ATOM 2312 C CA . ALA B 1 48 ? -0.328 21.938 -10.039 1 61.88 48 ALA B CA 1
ATOM 2313 C C . ALA B 1 48 ? -0.87 20.578 -9.625 1 61.88 48 ALA B C 1
ATOM 2315 O O . ALA B 1 48 ? -0.327 19.938 -8.727 1 61.88 48 ALA B O 1
ATOM 2316 N N . LEU B 1 49 ? -1.855 20.188 -10.32 1 65.75 49 LEU B N 1
ATOM 2317 C CA . LEU B 1 49 ? -2.514 18.922 -10.023 1 65.75 49 LEU B CA 1
ATOM 2318 C C . LEU B 1 49 ? -1.655 17.734 -10.477 1 65.75 49 LEU B C 1
ATOM 2320 O O . LEU B 1 49 ? -1.677 16.672 -9.852 1 65.75 49 LEU B O 1
ATOM 2324 N N . GLU B 1 50 ? -0.91 17.953 -11.477 1 62.44 50 GLU B N 1
ATOM 2325 C CA . GLU B 1 50 ? -0.002 16.922 -11.961 1 62.44 50 GLU B CA 1
ATOM 2326 C C . GLU B 1 50 ? 1.103 16.625 -10.953 1 62.44 50 GLU B C 1
ATOM 2328 O O . GLU B 1 50 ? 1.471 15.477 -10.742 1 62.44 50 GLU B O 1
ATOM 2333 N N . THR B 1 51 ? 1.488 17.688 -10.477 1 54 51 THR B N 1
ATOM 2334 C CA . THR B 1 51 ? 2.537 17.547 -9.469 1 54 51 THR B CA 1
ATOM 2335 C C . THR B 1 51 ? 2.035 16.734 -8.273 1 54 51 THR B C 1
ATOM 2337 O O . THR B 1 51 ? 2.803 16 -7.648 1 54 51 THR B O 1
ATOM 2340 N N . SER B 1 52 ? 0.749 16.891 -8.188 1 49.5 52 SER B N 1
ATOM 2341 C CA . SER B 1 52 ? 0.15 16.203 -7.059 1 49.5 52 SER B CA 1
ATOM 2342 C C . SER B 1 52 ? -0.228 14.766 -7.426 1 49.5 52 SER B C 1
ATOM 2344 O O . SER B 1 52 ? -0.702 14.008 -6.578 1 49.5 52 SER B O 1
ATOM 2346 N N . GLY B 1 53 ? -0.015 14.469 -8.664 1 53.81 53 GLY B N 1
ATOM 2347 C CA . GLY B 1 53 ? -0.293 13.125 -9.156 1 53.81 53 GLY B CA 1
ATOM 2348 C C . GLY B 1 53 ? -1.769 12.875 -9.406 1 53.81 53 GLY B C 1
ATOM 2349 O O . GLY B 1 53 ? -2.18 11.734 -9.641 1 53.81 53 GLY B O 1
ATOM 2350 N N . LEU B 1 54 ? -2.549 13.891 -9.25 1 58 54 LEU B N 1
ATOM 2351 C CA . LEU B 1 54 ? -4 13.766 -9.328 1 58 54 LEU B CA 1
ATOM 2352 C C . LEU B 1 54 ? -4.465 13.703 -10.773 1 58 54 LEU B C 1
ATOM 2354 O O . LEU B 1 54 ? -5.531 13.148 -11.07 1 58 54 LEU B O 1
ATOM 2358 N N . ILE B 1 55 ? -3.709 14.406 -11.586 1 62.03 55 ILE B N 1
ATOM 2359 C CA . ILE B 1 55 ? -4.039 14.453 -13.008 1 62.03 55 ILE B CA 1
ATOM 2360 C C . ILE B 1 55 ? -2.779 14.211 -13.836 1 62.03 55 ILE B C 1
ATOM 2362 O O . ILE B 1 55 ? -1.664 14.453 -13.367 1 62.03 55 ILE B O 1
ATOM 2366 N N . GLN B 1 56 ? -3.029 13.453 -14.75 1 61.53 56 GLN B N 1
ATOM 2367 C CA . GLN B 1 56 ? -1.968 13.32 -15.742 1 61.53 56 GLN B CA 1
ATOM 2368 C C . GLN B 1 56 ? -2.303 14.094 -17.016 1 61.53 56 GLN B C 1
ATOM 2370 O O . GLN B 1 56 ? -3.441 14.062 -17.484 1 61.53 56 GLN B O 1
ATOM 2375 N N . ARG B 1 57 ? -1.32 15.016 -17.422 1 65.25 57 ARG B N 1
ATOM 2376 C CA . ARG B 1 57 ? -1.471 15.734 -18.672 1 65.25 57 ARG B CA 1
ATOM 2377 C C . ARG B 1 57 ? -0.736 15.031 -19.812 1 65.25 57 ARG B C 1
ATOM 2379 O O . ARG B 1 57 ? 0.42 14.633 -19.656 1 65.25 57 ARG B O 1
ATOM 2386 N N . SER B 1 58 ? -1.552 14.648 -20.828 1 61.25 58 SER B N 1
ATOM 2387 C CA . SER B 1 58 ? -0.949 14.07 -22.031 1 61.25 58 SER B CA 1
ATOM 2388 C C . SER B 1 58 ? -1.618 14.602 -23.297 1 61.25 58 SER B C 1
ATOM 2390 O O . SER B 1 58 ? -2.842 14.531 -23.422 1 61.25 58 SER B O 1
ATOM 2392 N N . HIS B 1 59 ? -0.79 15.148 -24.266 1 65.38 59 HIS B N 1
ATOM 2393 C CA . HIS B 1 59 ? -1.246 15.609 -25.562 1 65.38 59 HIS B CA 1
ATOM 2394 C C . HIS B 1 59 ? -2.395 16.609 -25.422 1 65.38 59 HIS B C 1
ATOM 2396 O O . HIS B 1 59 ? -3.406 16.484 -26.125 1 65.38 59 HIS B O 1
ATOM 2402 N N . GLY B 1 60 ? -2.213 17.578 -24.562 1 66.81 60 GLY B N 1
ATOM 2403 C CA . GLY B 1 60 ? -3.215 18.609 -24.422 1 66.81 60 GLY B CA 1
ATOM 2404 C C . GLY B 1 60 ? -4.461 18.141 -23.688 1 66.81 60 GLY B C 1
ATOM 2405 O O . GLY B 1 60 ? -5.449 18.875 -23.609 1 66.81 60 GLY B O 1
ATOM 2406 N N . ARG B 1 61 ? -4.453 16.875 -23.219 1 74.06 61 ARG B N 1
ATOM 2407 C CA . ARG B 1 61 ? -5.582 16.328 -22.484 1 74.06 61 ARG B CA 1
ATOM 2408 C C . ARG B 1 61 ? -5.199 16.031 -21.031 1 74.06 61 ARG B C 1
ATOM 2410 O O . ARG B 1 61 ? -4.023 15.805 -20.734 1 74.06 61 ARG B O 1
ATOM 2417 N N . VAL B 1 62 ? -6.23 16.234 -20.156 1 69.06 62 VAL B N 1
ATOM 2418 C CA . VAL B 1 62 ? -6.07 15.977 -18.734 1 69.06 62 VAL B CA 1
ATOM 2419 C C . VAL B 1 62 ? -6.859 14.727 -18.344 1 69.06 62 VAL B C 1
ATOM 2421 O O . VAL B 1 62 ? -8.039 14.602 -18.672 1 69.06 62 VAL B O 1
ATOM 2424 N N . THR B 1 63 ? -6.172 13.797 -17.906 1 64.19 63 THR B N 1
ATOM 2425 C CA . THR B 1 63 ? -6.789 12.547 -17.484 1 64.19 63 THR B CA 1
ATOM 2426 C C . THR B 1 63 ? -6.711 12.406 -15.961 1 64.19 63 THR B C 1
ATOM 2428 O O . THR B 1 63 ? -5.668 12.672 -15.359 1 64.19 63 THR B O 1
ATOM 2431 N N . ALA B 1 64 ? -8.008 12.234 -15.438 1 57.09 64 ALA B N 1
ATOM 2432 C CA . ALA B 1 64 ? -8.023 11.961 -14 1 57.09 64 ALA B CA 1
ATOM 2433 C C . ALA B 1 64 ? -7.281 10.664 -13.68 1 57.09 64 ALA B C 1
ATOM 2435 O O . ALA B 1 64 ? -7.383 9.688 -14.422 1 57.09 64 ALA B O 1
ATOM 2436 N N . ALA B 1 65 ? -6.344 10.766 -12.867 1 53.28 65 ALA B N 1
ATOM 2437 C CA . ALA B 1 65 ? -5.859 9.484 -12.367 1 53.28 65 ALA B CA 1
ATOM 2438 C C . ALA B 1 65 ? -7.012 8.625 -11.852 1 53.28 65 ALA B C 1
ATOM 2440 O O . ALA B 1 65 ? -8.008 9.156 -11.352 1 53.28 65 ALA B O 1
ATOM 2441 N N . PRO B 1 66 ? -7.195 7.422 -12.398 1 45.75 66 PRO B N 1
ATOM 2442 C CA . PRO B 1 66 ? -8.344 6.613 -11.984 1 45.75 66 PRO B CA 1
ATOM 2443 C C . PRO B 1 66 ? -8.578 6.645 -10.477 1 45.75 66 PRO B C 1
ATOM 2445 O O . PRO B 1 66 ? -7.719 6.207 -9.703 1 45.75 66 PRO B O 1
ATOM 2448 N N . PHE B 1 67 ? -9.258 7.703 -9.93 1 47.38 67 PHE B N 1
ATOM 2449 C CA . PHE B 1 67 ? -9.641 7.652 -8.523 1 47.38 67 PHE B CA 1
ATOM 2450 C C . PHE B 1 67 ? -11.125 7.324 -8.375 1 47.38 67 PHE B C 1
ATOM 2452 O O . PHE B 1 67 ? -11.93 7.699 -9.227 1 47.38 67 PHE B O 1
ATOM 2459 N N . SER B 1 68 ? -11.336 6.363 -7.492 1 48.47 68 SER B N 1
ATOM 2460 C CA . SER B 1 68 ? -12.734 6.199 -7.117 1 48.47 68 SER B CA 1
ATOM 2461 C C . SER B 1 68 ? -13.281 7.457 -6.441 1 48.47 68 SER B C 1
ATOM 2463 O O . SER B 1 68 ? -12.508 8.281 -5.953 1 48.47 68 SER B O 1
ATOM 2465 N N . MET B 1 69 ? -14.562 7.781 -6.582 1 45.34 69 MET B N 1
ATOM 2466 C CA . MET B 1 69 ? -15.25 8.867 -5.895 1 45.34 69 MET B CA 1
ATOM 2467 C C . MET B 1 69 ? -14.859 8.914 -4.422 1 45.34 69 MET B C 1
ATOM 2469 O O . MET B 1 69 ? -14.742 10 -3.838 1 45.34 69 MET B O 1
ATOM 2473 N N . ALA B 1 70 ? -14.648 7.73 -3.859 1 47.31 70 ALA B N 1
ATOM 2474 C CA . ALA B 1 70 ? -14.289 7.621 -2.447 1 47.31 70 ALA B CA 1
ATOM 2475 C C . ALA B 1 70 ? -12.914 8.227 -2.184 1 47.31 70 ALA B C 1
ATOM 2477 O O . ALA B 1 70 ? -12.703 8.891 -1.162 1 47.31 70 ALA B O 1
ATOM 2478 N N . GLU B 1 71 ? -12.086 8.117 -3.211 1 53.5 71 GLU B N 1
ATOM 2479 C CA . GLU B 1 71 ? -10.766 8.703 -3.053 1 53.5 71 GLU B CA 1
ATOM 2480 C C . GLU B 1 71 ? -10.797 10.211 -3.246 1 53.5 71 GLU B C 1
ATOM 2482 O O . GLU B 1 71 ? -9.812 10.906 -2.969 1 53.5 71 GLU B O 1
ATOM 2487 N N . ALA B 1 72 ? -11.906 10.617 -3.486 1 57.19 72 ALA B N 1
ATOM 2488 C CA . ALA B 1 72 ? -12.133 12.023 -3.82 1 57.19 72 ALA B CA 1
ATOM 2489 C C . ALA B 1 72 ? -11.781 12.93 -2.641 1 57.19 72 ALA B C 1
ATOM 2491 O O . ALA B 1 72 ? -11.234 14.016 -2.826 1 57.19 72 ALA B O 1
ATOM 2492 N N . SER B 1 73 ? -11.945 12.367 -1.502 1 68.5 73 SER B N 1
ATOM 2493 C CA . SER B 1 73 ? -11.711 13.203 -0.329 1 68.5 73 SER B CA 1
ATOM 2494 C C . SER B 1 73 ? -10.234 13.531 -0.166 1 68.5 73 SER B C 1
ATOM 2496 O O . SER B 1 73 ? -9.867 14.703 -0.018 1 68.5 73 SER B O 1
ATOM 2498 N N . SER B 1 74 ? -9.406 12.531 -0.365 1 74.19 74 SER B N 1
ATOM 2499 C CA . SER B 1 74 ? -7.973 12.773 -0.245 1 74.19 74 SER B CA 1
ATOM 2500 C C . SER B 1 74 ? -7.457 13.641 -1.393 1 74.19 74 SER B C 1
ATOM 2502 O O . SER B 1 74 ? -6.629 14.523 -1.185 1 74.19 74 SER B O 1
ATOM 2504 N N . LEU B 1 75 ? -7.977 13.375 -2.43 1 68.5 75 LEU B N 1
ATOM 2505 C CA . LEU B 1 75 ? -7.582 14.141 -3.609 1 68.5 75 LEU B CA 1
ATOM 2506 C C . LEU B 1 75 ? -7.984 15.602 -3.467 1 68.5 75 LEU B C 1
ATOM 2508 O O . LEU B 1 75 ? -7.207 16.5 -3.807 1 68.5 75 LEU B O 1
ATOM 2512 N N . MET B 1 76 ? -9.133 15.773 -2.963 1 69.44 76 MET B N 1
ATOM 2513 C CA . MET B 1 76 ? -9.609 17.125 -2.736 1 69.44 76 MET B CA 1
ATOM 2514 C C . MET B 1 76 ? -8.734 17.844 -1.711 1 69.44 76 MET B C 1
ATOM 2516 O O . MET B 1 76 ? -8.352 19 -1.915 1 69.44 76 MET B O 1
ATOM 2520 N N . ARG B 1 77 ? -8.453 17.172 -0.718 1 77.62 77 ARG B N 1
ATOM 2521 C CA . ARG B 1 77 ? -7.609 17.75 0.323 1 77.62 77 ARG B CA 1
ATOM 2522 C C . ARG B 1 77 ? -6.234 18.109 -0.226 1 77.62 77 ARG B C 1
ATOM 2524 O O . ARG B 1 77 ? -5.66 19.125 0.143 1 77.62 77 ARG B O 1
ATOM 2531 N N . MET B 1 78 ? -5.762 17.328 -1.124 1 74.44 78 MET B N 1
ATOM 2532 C CA . MET B 1 78 ? -4.449 17.562 -1.717 1 74.44 78 MET B CA 1
ATOM 2533 C C . MET B 1 78 ? -4.426 18.859 -2.51 1 74.44 78 MET B C 1
ATOM 2535 O O . MET B 1 78 ? -3.402 19.547 -2.568 1 74.44 78 MET B O 1
ATOM 2539 N N . GLY B 1 79 ? -5.543 19.266 -2.939 1 71.44 79 GLY B N 1
ATOM 2540 C CA . GLY B 1 79 ? -5.617 20.406 -3.822 1 71.44 79 GLY B CA 1
ATOM 2541 C C . GLY B 1 79 ? -6 21.688 -3.1 1 71.44 79 GLY B C 1
ATOM 2542 O O . GLY B 1 79 ? -6.117 22.75 -3.723 1 71.44 79 GLY B O 1
ATOM 2543 N N . THR B 1 80 ? -6.133 21.625 -1.821 1 73.12 80 THR B N 1
ATOM 2544 C CA . THR B 1 80 ? -6.527 22.797 -1.049 1 73.12 80 THR B CA 1
ATOM 2545 C C . THR B 1 80 ? -5.32 23.422 -0.36 1 73.12 80 THR B C 1
ATOM 2547 O O . THR B 1 80 ? -4.379 22.719 0.02 1 73.12 80 THR B O 1
ATOM 2550 N N . GLU B 1 81 ? -5.258 24.812 -0.292 1 82.69 81 GLU B N 1
ATOM 2551 C CA . GLU B 1 81 ? -4.238 25.594 0.413 1 82.69 81 GLU B CA 1
ATOM 2552 C C . GLU B 1 81 ? -2.836 25.203 -0.044 1 82.69 81 GLU B C 1
ATOM 2554 O O . GLU B 1 81 ? -1.939 25.016 0.781 1 82.69 81 GLU B O 1
ATOM 2559 N N . LEU B 1 82 ? -2.648 25.062 -1.291 1 84.75 82 LEU B N 1
ATOM 2560 C CA . LEU B 1 82 ? -1.429 24.516 -1.877 1 84.75 82 LEU B CA 1
ATOM 2561 C C . LEU B 1 82 ? -0.213 25.344 -1.477 1 84.75 82 LEU B C 1
ATOM 2563 O O . LEU B 1 82 ? 0.803 24.797 -1.044 1 84.75 82 LEU B O 1
ATOM 2567 N N . ASP B 1 83 ? -0.336 26.641 -1.618 1 88.06 83 ASP B N 1
ATOM 2568 C CA . ASP B 1 83 ? 0.784 27.516 -1.292 1 88.06 83 ASP B CA 1
ATOM 2569 C C . ASP B 1 83 ? 1.149 27.422 0.187 1 88.06 83 ASP B C 1
ATOM 2571 O O . ASP B 1 83 ? 2.328 27.328 0.535 1 88.06 83 ASP B O 1
ATOM 2575 N N . ALA B 1 84 ? 0.153 27.484 1.006 1 92.38 84 ALA B N 1
ATOM 2576 C CA . ALA B 1 84 ? 0.382 27.375 2.443 1 92.38 84 ALA B CA 1
ATOM 2577 C C . ALA B 1 84 ? 1.012 26.016 2.787 1 92.38 84 ALA B C 1
ATOM 2579 O O . ALA B 1 84 ? 1.984 25.953 3.541 1 92.38 84 ALA B O 1
ATOM 2580 N N . LYS B 1 85 ? 0.476 24.922 2.176 1 93.5 85 LYS B N 1
ATOM 2581 C CA . LYS B 1 85 ? 1.005 23.578 2.43 1 93.5 85 LYS B CA 1
ATOM 2582 C C . LYS B 1 85 ? 2.473 23.484 2.02 1 93.5 85 LYS B C 1
ATOM 2584 O O . LYS B 1 85 ? 3.285 22.906 2.738 1 93.5 85 LYS B O 1
ATOM 2589 N N . GLN B 1 86 ? 2.809 24.094 0.948 1 94 86 GLN B N 1
ATOM 2590 C CA . GLN B 1 86 ? 4.188 24.031 0.47 1 94 86 GLN B CA 1
ATOM 2591 C C . GLN B 1 86 ? 5.125 24.781 1.412 1 94 86 GLN B C 1
ATOM 2593 O O . GLN B 1 86 ? 6.18 24.266 1.787 1 94 86 GLN B O 1
ATOM 2598 N N . ARG B 1 87 ? 4.754 26 1.748 1 96.5 87 ARG B N 1
ATOM 2599 C CA . ARG B 1 87 ? 5.578 26.797 2.646 1 96.5 87 ARG B CA 1
ATOM 2600 C C . ARG B 1 87 ? 5.773 26.094 3.984 1 96.5 87 ARG B C 1
ATOM 2602 O O . ARG B 1 87 ? 6.879 26.062 4.523 1 96.5 87 ARG B O 1
ATOM 2609 N N . ILE B 1 88 ? 4.699 25.547 4.477 1 97.69 88 ILE B N 1
ATOM 2610 C CA . ILE B 1 88 ? 4.715 24.844 5.758 1 97.69 88 ILE B CA 1
ATOM 2611 C C . ILE B 1 88 ? 5.613 23.609 5.664 1 97.69 88 ILE B C 1
ATOM 2613 O O . ILE B 1 88 ? 6.453 23.375 6.535 1 97.69 88 ILE B O 1
ATOM 2617 N N . ALA B 1 89 ? 5.461 22.844 4.586 1 96.81 89 ALA B N 1
ATOM 2618 C CA . ALA B 1 89 ? 6.281 21.656 4.375 1 96.81 89 ALA B CA 1
ATOM 2619 C C . ALA B 1 89 ? 7.758 22.016 4.242 1 96.81 89 ALA B C 1
ATOM 2621 O O . ALA B 1 89 ? 8.617 21.359 4.836 1 96.81 89 ALA B O 1
ATOM 2622 N N . ASP B 1 90 ? 8.07 23.062 3.494 1 95.94 90 ASP B N 1
ATOM 2623 C CA . ASP B 1 90 ? 9.445 23.516 3.299 1 95.94 90 ASP B CA 1
ATOM 2624 C C . ASP B 1 90 ? 10.102 23.844 4.633 1 95.94 90 ASP B C 1
ATOM 2626 O O . ASP B 1 90 ? 11.281 23.562 4.84 1 95.94 90 ASP B O 1
ATOM 2630 N N . ALA B 1 91 ? 9.367 24.438 5.461 1 97.94 91 ALA B N 1
ATOM 2631 C CA . ALA B 1 91 ? 9.891 24.891 6.75 1 97.94 91 ALA B CA 1
ATOM 2632 C C . ALA B 1 91 ? 10.172 23.703 7.668 1 97.94 91 ALA B C 1
ATOM 2634 O O . ALA B 1 91 ? 10.875 23.828 8.672 1 97.94 91 ALA B O 1
ATOM 2635 N N . ALA B 1 92 ? 9.594 22.578 7.383 1 97.94 92 ALA B N 1
ATOM 2636 C CA . ALA B 1 92 ? 9.789 21.391 8.195 1 97.94 92 ALA B CA 1
ATOM 2637 C C . ALA B 1 92 ? 11.086 20.672 7.812 1 97.94 92 ALA B C 1
ATOM 2639 O O . ALA B 1 92 ? 11.664 19.938 8.625 1 97.94 92 ALA B O 1
ATOM 2640 N N . LEU B 1 93 ? 11.617 20.828 6.609 1 96.69 93 LEU B N 1
ATOM 2641 C CA . LEU B 1 93 ? 12.703 20.047 6.031 1 96.69 93 LEU B CA 1
ATOM 2642 C C . LEU B 1 93 ? 13.984 20.219 6.836 1 96.69 93 LEU B C 1
ATOM 2644 O O . LEU B 1 93 ? 14.672 19.25 7.141 1 96.69 93 LEU B O 1
ATOM 2648 N N . PRO B 1 94 ? 14.289 21.484 7.277 1 96.75 94 PRO B N 1
ATOM 2649 C CA . PRO B 1 94 ? 15.531 21.688 8.031 1 96.75 94 PRO B CA 1
ATOM 2650 C C . PRO B 1 94 ? 15.516 21 9.391 1 96.75 94 PRO B C 1
ATOM 2652 O O . PRO B 1 94 ? 16.562 20.875 10.031 1 96.75 94 PRO B O 1
ATOM 2655 N N . LEU B 1 95 ? 14.367 20.578 9.852 1 97.25 95 LEU B N 1
ATOM 2656 C CA . LEU B 1 95 ? 14.25 19.922 11.148 1 97.25 95 LEU B CA 1
ATOM 2657 C C . LEU B 1 95 ? 14.547 18.422 11.031 1 97.25 95 LEU B C 1
ATOM 2659 O O . LEU B 1 95 ? 14.633 17.719 12.047 1 97.25 95 LEU B O 1
ATOM 2663 N N . LEU B 1 96 ? 14.695 17.891 9.828 1 96.62 96 LEU B N 1
ATOM 2664 C CA . LEU B 1 96 ? 14.922 16.484 9.57 1 96.62 96 LEU B CA 1
ATOM 2665 C C . LEU B 1 96 ? 16.406 16.203 9.344 1 96.62 96 LEU B C 1
ATOM 2667 O O . LEU B 1 96 ? 17.125 17.047 8.797 1 96.62 96 LEU B O 1
ATOM 2671 N N . ALA B 1 97 ? 16.828 14.992 9.695 1 94.56 97 ALA B N 1
ATOM 2672 C CA . ALA B 1 97 ? 18.234 14.602 9.578 1 94.56 97 ALA B CA 1
ATOM 2673 C C . ALA B 1 97 ? 18.391 13.367 8.688 1 94.56 97 ALA B C 1
ATOM 2675 O O . ALA B 1 97 ? 17.578 12.438 8.766 1 94.56 97 ALA B O 1
ATOM 2676 N N . PRO B 1 98 ? 19.484 13.383 7.914 1 91.31 98 PRO B N 1
ATOM 2677 C CA . PRO B 1 98 ? 19.766 12.148 7.188 1 91.31 98 PRO B CA 1
ATOM 2678 C C . PRO B 1 98 ? 19.891 10.938 8.109 1 91.31 98 PRO B C 1
ATOM 2680 O O . PRO B 1 98 ? 20.406 11.062 9.227 1 91.31 98 PRO B O 1
ATOM 2683 N N . GLY B 1 99 ? 19.406 9.797 7.629 1 92.62 99 GLY B N 1
ATOM 2684 C CA . GLY B 1 99 ? 19.516 8.57 8.406 1 92.62 99 GLY B CA 1
ATOM 2685 C C . GLY B 1 99 ? 18.391 8.398 9.406 1 92.62 99 GLY B C 1
ATOM 2686 O O . GLY B 1 99 ? 18.297 7.367 10.086 1 92.62 99 GLY B O 1
ATOM 2687 N N . SER B 1 100 ? 17.5 9.359 9.398 1 96 100 SER B N 1
ATOM 2688 C CA . SER B 1 100 ? 16.422 9.305 10.383 1 96 100 SER B CA 1
ATOM 2689 C C . SER B 1 100 ? 15.234 8.492 9.859 1 96 100 SER B C 1
ATOM 2691 O O . SER B 1 100 ? 15.141 8.227 8.656 1 96 100 SER B O 1
ATOM 2693 N N . THR B 1 101 ? 14.461 8.055 10.789 1 98.12 101 THR B N 1
ATOM 2694 C CA . THR B 1 101 ? 13.156 7.473 10.492 1 98.12 101 THR B CA 1
ATOM 2695 C C . THR B 1 101 ? 12.047 8.5 10.688 1 98.12 101 THR B C 1
ATOM 2697 O O . THR B 1 101 ? 11.898 9.062 11.773 1 98.12 101 THR B O 1
ATOM 2700 N N . ILE B 1 102 ? 11.266 8.672 9.633 1 98.44 102 ILE B N 1
ATOM 2701 C CA . ILE B 1 102 ? 10.227 9.688 9.648 1 98.44 102 ILE B CA 1
ATOM 2702 C C . ILE B 1 102 ? 8.859 9.031 9.445 1 98.44 102 ILE B C 1
ATOM 2704 O O . ILE B 1 102 ? 8.641 8.344 8.445 1 98.44 102 ILE B O 1
ATOM 2708 N N . ALA B 1 103 ? 7.988 9.266 10.406 1 98.81 103 ALA B N 1
ATOM 2709 C CA . ALA B 1 103 ? 6.605 8.812 10.266 1 98.81 103 ALA B CA 1
ATOM 2710 C C . ALA B 1 103 ? 5.727 9.914 9.68 1 98.81 103 ALA B C 1
ATOM 2712 O O . ALA B 1 103 ? 5.852 11.078 10.055 1 98.81 103 ALA B O 1
ATOM 2713 N N . MET B 1 104 ? 4.922 9.508 8.711 1 98.31 104 MET B N 1
ATOM 2714 C CA . MET B 1 104 ? 3.92 10.383 8.109 1 98.31 104 MET B CA 1
ATOM 2715 C C . MET B 1 104 ? 2.57 9.68 8.008 1 98.31 104 MET B C 1
ATOM 2717 O O . MET B 1 104 ? 2.51 8.492 7.691 1 98.31 104 MET B O 1
ATOM 2721 N N . ASP B 1 105 ? 1.543 10.422 8.328 1 97.31 105 ASP B N 1
ATOM 2722 C CA . ASP B 1 105 ? 0.211 9.844 8.164 1 97.31 105 ASP B CA 1
ATOM 2723 C C . ASP B 1 105 ? -0.409 10.266 6.832 1 97.31 105 ASP B C 1
ATOM 2725 O O . ASP B 1 105 ? 0.307 10.547 5.871 1 97.31 105 ASP B O 1
ATOM 2729 N N . ASP B 1 106 ? -1.749 10.203 6.738 1 95.19 106 ASP B N 1
ATOM 2730 C CA . ASP B 1 106 ? -2.475 10.469 5.5 1 95.19 106 ASP B CA 1
ATOM 2731 C C . ASP B 1 106 ? -2.711 11.961 5.312 1 95.19 106 ASP B C 1
ATOM 2733 O O . ASP B 1 106 ? -3.627 12.367 4.594 1 95.19 106 ASP B O 1
ATOM 2737 N N . SER B 1 107 ? -1.891 12.781 5.961 1 95.12 107 SER B N 1
ATOM 2738 C CA . SER B 1 107 ? -1.986 14.227 5.777 1 95.12 107 SER B CA 1
ATOM 2739 C C . SER B 1 107 ? -1.466 14.641 4.41 1 95.12 107 SER B C 1
ATOM 2741 O O . SER B 1 107 ? -0.296 14.422 4.09 1 95.12 107 SER B O 1
ATOM 2743 N N . THR B 1 108 ? -2.301 15.312 3.697 1 90.94 108 THR B N 1
ATOM 2744 C CA . THR B 1 108 ? -1.923 15.711 2.344 1 90.94 108 THR B CA 1
ATOM 2745 C C . THR B 1 108 ? -0.814 16.75 2.377 1 90.94 108 THR B C 1
ATOM 2747 O O . THR B 1 108 ? -0.035 16.875 1.429 1 90.94 108 THR B O 1
ATOM 2750 N N . THR B 1 109 ? -0.718 17.516 3.418 1 93.12 109 THR B N 1
ATOM 2751 C CA . THR B 1 109 ? 0.372 18.484 3.586 1 93.12 109 THR B CA 1
ATOM 2752 C C . THR B 1 109 ? 1.724 17.766 3.529 1 93.12 109 THR B C 1
ATOM 2754 O O . THR B 1 109 ? 2.701 18.328 3.023 1 93.12 109 THR B O 1
ATOM 2757 N N . CYS B 1 110 ? 1.814 16.562 3.988 1 94.69 110 CYS B N 1
ATOM 2758 C CA . CYS B 1 110 ? 3.059 15.797 4.039 1 94.69 110 CYS B CA 1
ATOM 2759 C C . CYS B 1 110 ? 3.562 15.484 2.635 1 94.69 110 CYS B C 1
ATOM 2761 O O . CYS B 1 110 ? 4.758 15.273 2.434 1 94.69 110 CYS B O 1
ATOM 2763 N N . ARG B 1 111 ? 2.67 15.398 1.726 1 91.12 111 ARG B N 1
ATOM 2764 C CA . ARG B 1 111 ? 3.062 15.102 0.352 1 91.12 111 ARG B CA 1
ATOM 2765 C C . ARG B 1 111 ? 4.02 16.156 -0.185 1 91.12 111 ARG B C 1
ATOM 2767 O O . ARG B 1 111 ? 4.891 15.859 -1.004 1 91.12 111 ARG B O 1
ATOM 2774 N N . HIS B 1 112 ? 3.934 17.328 0.273 1 91.75 112 HIS B N 1
ATOM 2775 C CA . HIS B 1 112 ? 4.711 18.469 -0.206 1 91.75 112 HIS B CA 1
ATOM 2776 C C . HIS B 1 112 ? 6.148 18.406 0.298 1 91.75 112 HIS B C 1
ATOM 2778 O O . HIS B 1 112 ? 6.992 19.203 -0.112 1 91.75 112 HIS B O 1
ATOM 2784 N N . LEU B 1 113 ? 6.426 17.453 1.14 1 93.88 113 LEU B N 1
ATOM 2785 C CA . LEU B 1 113 ? 7.781 17.266 1.641 1 93.88 113 LEU B CA 1
ATOM 2786 C C . LEU B 1 113 ? 8.648 16.562 0.606 1 93.88 113 LEU B C 1
ATOM 2788 O O . LEU B 1 113 ? 9.883 16.625 0.67 1 93.88 113 LEU B O 1
ATOM 2792 N N . PHE B 1 114 ? 8.188 15.703 -0.242 1 87.94 114 PHE B N 1
ATOM 2793 C CA . PHE B 1 114 ? 8.891 14.68 -1.007 1 87.94 114 PHE B CA 1
ATOM 2794 C C . PHE B 1 114 ? 9.828 15.312 -2.023 1 87.94 114 PHE B C 1
ATOM 2796 O O . PHE B 1 114 ? 10.93 14.812 -2.266 1 87.94 114 PHE B O 1
ATOM 2803 N N . PRO B 1 115 ? 9.547 16.484 -2.646 1 79.19 115 PRO B N 1
ATOM 2804 C CA . PRO B 1 115 ? 10.625 17.062 -3.457 1 79.19 115 PRO B CA 1
ATOM 2805 C C . PRO B 1 115 ? 11.898 17.328 -2.654 1 79.19 115 PRO B C 1
ATOM 2807 O O . PRO B 1 115 ? 13 17.078 -3.148 1 79.19 115 PRO B O 1
ATOM 2810 N N . GLY B 1 116 ? 11.828 17.672 -1.481 1 87.56 116 GLY B N 1
ATOM 2811 C CA . GLY B 1 116 ? 12.961 17.984 -0.626 1 87.56 116 GLY B CA 1
ATOM 2812 C C . GLY B 1 116 ? 13.469 16.781 0.15 1 87.56 116 GLY B C 1
ATOM 2813 O O . GLY B 1 116 ? 14.648 16.719 0.501 1 87.56 116 GLY B O 1
ATOM 2814 N N . LEU B 1 117 ? 12.648 15.805 0.358 1 90.25 117 LEU B N 1
ATOM 2815 C CA . LEU B 1 117 ? 12.992 14.648 1.174 1 90.25 117 LEU B CA 1
ATOM 2816 C C . LEU B 1 117 ? 14.055 13.797 0.489 1 90.25 117 LEU B C 1
ATOM 2818 O O . LEU B 1 117 ? 14.891 13.18 1.157 1 90.25 117 LEU B O 1
ATOM 2822 N N . GLY B 1 118 ? 14.047 13.75 -0.781 1 84.5 118 GLY B N 1
ATOM 2823 C CA . GLY B 1 118 ? 15.039 12.992 -1.534 1 84.5 118 GLY B CA 1
ATOM 2824 C C . GLY B 1 118 ? 16.453 13.438 -1.254 1 84.5 118 GLY B C 1
ATOM 2825 O O . GLY B 1 118 ? 17.391 12.617 -1.267 1 84.5 118 GLY B O 1
ATOM 2826 N N . GLU B 1 119 ? 16.656 14.656 -0.892 1 84.31 119 GLU B N 1
ATOM 2827 C CA . GLU B 1 119 ? 17.969 15.227 -0.646 1 84.31 119 GLU B CA 1
ATOM 2828 C C . GLU B 1 119 ? 18.516 14.805 0.719 1 84.31 119 GLU B C 1
ATOM 2830 O O . GLU B 1 119 ? 19.703 14.961 0.996 1 84.31 119 GLU B O 1
ATOM 2835 N N . LEU B 1 120 ? 17.688 14.25 1.467 1 88.69 120 LEU B N 1
ATOM 2836 C CA . LEU B 1 120 ? 18.078 13.859 2.82 1 88.69 120 LEU B CA 1
ATOM 2837 C C . LEU B 1 120 ? 18.328 12.359 2.902 1 88.69 120 LEU B C 1
ATOM 2839 O O . LEU B 1 120 ? 18.516 11.82 3.994 1 88.69 120 LEU B O 1
ATOM 2843 N N . ALA B 1 121 ? 18.438 11.828 1.823 1 85.31 121 ALA B N 1
ATOM 2844 C CA . ALA B 1 121 ? 18.656 10.391 1.826 1 85.31 121 ALA B CA 1
ATOM 2845 C C . ALA B 1 121 ? 20.016 10.047 2.439 1 85.31 121 ALA B C 1
ATOM 2847 O O . ALA B 1 121 ? 20.969 10.828 2.326 1 85.31 121 ALA B O 1
ATOM 2848 N N . PRO B 1 122 ? 20.062 8.938 3.154 1 89.62 122 PRO B N 1
ATOM 2849 C CA . PRO B 1 122 ? 19.078 7.867 3.34 1 89.62 122 PRO B CA 1
ATOM 2850 C C . PRO B 1 122 ? 18.062 8.18 4.441 1 89.62 122 PRO B C 1
ATOM 2852 O O . PRO B 1 122 ? 18.406 8.82 5.438 1 89.62 122 PRO B O 1
ATOM 2855 N N . LEU B 1 123 ? 16.797 7.871 4.16 1 94.31 123 LEU B N 1
ATOM 2856 C CA . LEU B 1 123 ? 15.703 8.008 5.121 1 94.31 123 LEU B CA 1
ATOM 2857 C C . LEU B 1 123 ? 14.773 6.809 5.062 1 94.31 123 LEU B C 1
ATOM 2859 O O . LEU B 1 123 ? 14.609 6.191 4.008 1 94.31 123 LEU B O 1
ATOM 2863 N N . THR B 1 124 ? 14.289 6.496 6.219 1 96.81 124 THR B N 1
ATOM 2864 C CA . THR B 1 124 ? 13.195 5.531 6.273 1 96.81 124 THR B CA 1
ATOM 2865 C C . THR B 1 124 ? 11.867 6.234 6.555 1 96.81 124 THR B C 1
ATOM 2867 O O . THR B 1 124 ? 11.75 6.988 7.523 1 96.81 124 THR B O 1
ATOM 2870 N N . VAL B 1 125 ? 10.969 6 5.676 1 98.06 125 VAL B N 1
ATOM 2871 C CA . VAL B 1 125 ? 9.641 6.566 5.867 1 98.06 125 VAL B CA 1
ATOM 2872 C C . VAL B 1 125 ? 8.68 5.484 6.359 1 98.06 125 VAL B C 1
ATOM 2874 O O . VAL B 1 125 ? 8.617 4.395 5.785 1 98.06 125 VAL B O 1
ATOM 2877 N N . VAL B 1 126 ? 7.98 5.801 7.441 1 98.81 126 VAL B N 1
ATOM 2878 C CA . VAL B 1 126 ? 6.918 4.961 7.992 1 98.81 126 VAL B CA 1
ATOM 2879 C C . VAL B 1 126 ? 5.562 5.629 7.766 1 98.81 126 VAL B C 1
ATOM 2881 O O . VAL B 1 126 ? 5.359 6.781 8.156 1 98.81 126 VAL B O 1
ATOM 2884 N N . THR B 1 127 ? 4.641 4.883 7.117 1 98.75 127 THR B N 1
ATOM 2885 C CA . THR B 1 127 ? 3.393 5.578 6.82 1 98.75 127 THR B CA 1
ATOM 2886 C C . THR B 1 127 ? 2.236 4.59 6.703 1 98.75 127 THR B C 1
ATOM 2888 O O . THR B 1 127 ? 2.436 3.436 6.316 1 98.75 127 THR B O 1
ATOM 2891 N N . ASN B 1 128 ? 1.084 5.09 7.066 1 98.69 128 ASN B N 1
ATOM 2892 C CA . ASN B 1 128 ? -0.139 4.332 6.824 1 98.69 128 ASN B CA 1
ATOM 2893 C C . ASN B 1 128 ? -0.855 4.809 5.562 1 98.69 128 ASN B C 1
ATOM 2895 O O . ASN B 1 128 ? -1.933 4.312 5.23 1 98.69 128 ASN B O 1
ATOM 2899 N N . ALA B 1 129 ? -0.3 5.77 4.895 1 97.44 129 ALA B N 1
ATOM 2900 C CA . ALA B 1 129 ? -0.961 6.387 3.75 1 97.44 129 ALA B CA 1
ATOM 2901 C C . ALA B 1 129 ? -0.421 5.824 2.438 1 97.44 129 ALA B C 1
ATOM 2903 O O . ALA B 1 129 ? 0.785 5.871 2.186 1 97.44 129 ALA B O 1
ATOM 2904 N N . ARG B 1 130 ? -1.331 5.41 1.69 1 94.5 130 ARG B N 1
ATOM 2905 C CA . ARG B 1 130 ? -0.942 4.809 0.418 1 94.5 130 ARG B CA 1
ATOM 2906 C C . ARG B 1 130 ? -0.282 5.84 -0.493 1 94.5 130 ARG B C 1
ATOM 2908 O O . ARG B 1 130 ? 0.712 5.539 -1.157 1 94.5 130 ARG B O 1
ATOM 2915 N N . PHE B 1 131 ? -0.801 7.016 -0.572 1 89.06 131 PHE B N 1
ATOM 2916 C CA . PHE B 1 131 ? -0.264 8.008 -1.496 1 89.06 131 PHE B CA 1
ATOM 2917 C C . PHE B 1 131 ? 1.114 8.477 -1.047 1 89.06 131 PHE B C 1
ATOM 2919 O O . PHE B 1 131 ? 1.944 8.859 -1.873 1 89.06 131 PHE B O 1
ATOM 2926 N N . ILE B 1 132 ? 1.394 8.461 0.268 1 94.94 132 ILE B N 1
ATOM 2927 C CA . ILE B 1 132 ? 2.738 8.734 0.763 1 94.94 132 ILE B CA 1
ATOM 2928 C C . ILE B 1 132 ? 3.674 7.594 0.372 1 94.94 132 ILE B C 1
ATOM 2930 O O . ILE B 1 132 ? 4.805 7.828 -0.064 1 94.94 132 ILE B O 1
ATOM 2934 N N . ALA B 1 133 ? 3.176 6.383 0.524 1 95.81 133 ALA B N 1
ATOM 2935 C CA . ALA B 1 133 ? 3.951 5.211 0.131 1 95.81 133 ALA B CA 1
ATOM 2936 C C . ALA B 1 133 ? 4.316 5.266 -1.349 1 95.81 133 ALA B C 1
ATOM 2938 O O . ALA B 1 133 ? 5.445 4.934 -1.729 1 95.81 133 ALA B O 1
ATOM 2939 N N . ASP B 1 134 ? 3.418 5.711 -2.107 1 88.38 134 ASP B N 1
ATOM 2940 C CA . ASP B 1 134 ? 3.656 5.84 -3.541 1 88.38 134 ASP B CA 1
ATOM 2941 C C . ASP B 1 134 ? 4.777 6.84 -3.822 1 88.38 134 ASP B C 1
ATOM 2943 O O . ASP B 1 134 ? 5.625 6.605 -4.684 1 88.38 134 ASP B O 1
ATOM 2947 N N . ALA B 1 135 ? 4.707 7.895 -3.119 1 87.81 135 ALA B N 1
ATOM 2948 C CA . ALA B 1 135 ? 5.734 8.914 -3.289 1 87.81 135 ALA B CA 1
ATOM 2949 C C . ALA B 1 135 ? 7.113 8.375 -2.93 1 87.81 135 ALA B C 1
ATOM 2951 O O . ALA B 1 135 ? 8.102 8.68 -3.6 1 87.81 135 ALA B O 1
ATOM 2952 N N . VAL B 1 136 ? 7.176 7.602 -1.931 1 91.69 136 VAL B N 1
ATOM 2953 C CA . VAL B 1 136 ? 8.438 7.008 -1.493 1 91.69 136 VAL B CA 1
ATOM 2954 C C . VAL B 1 136 ? 8.938 6.016 -2.543 1 91.69 136 VAL B C 1
ATOM 2956 O O . VAL B 1 136 ? 10.125 5.98 -2.855 1 91.69 136 VAL B O 1
ATOM 2959 N N . ARG B 1 137 ? 7.988 5.223 -2.982 1 86.25 137 ARG B N 1
ATOM 2960 C CA . ARG B 1 137 ? 8.312 4.23 -4 1 86.25 137 ARG B CA 1
ATOM 2961 C C . ARG B 1 137 ? 9.023 4.875 -5.188 1 86.25 137 ARG B C 1
ATOM 2963 O O . ARG B 1 137 ? 9.93 4.281 -5.77 1 86.25 137 ARG B O 1
ATOM 2970 N N . ASP B 1 138 ? 8.719 6.07 -5.453 1 77.62 138 ASP B N 1
ATOM 2971 C CA . ASP B 1 138 ? 9.242 6.777 -6.617 1 77.62 138 ASP B CA 1
ATOM 2972 C C . ASP B 1 138 ? 10.609 7.387 -6.316 1 77.62 138 ASP B C 1
ATOM 2974 O O . ASP B 1 138 ? 11.266 7.918 -7.211 1 77.62 138 ASP B O 1
ATOM 2978 N N . SER B 1 139 ? 10.961 7.266 -5.113 1 79.88 139 SER B N 1
ATOM 2979 C CA . SER B 1 139 ? 12.266 7.766 -4.68 1 79.88 139 SER B CA 1
ATOM 2980 C C . SER B 1 139 ? 13.18 6.625 -4.25 1 79.88 139 SER B C 1
ATOM 2982 O O . SER B 1 139 ? 13.148 6.199 -3.094 1 79.88 139 SER B O 1
ATOM 2984 N N . ALA B 1 140 ? 14.141 6.215 -5.062 1 75.56 140 ALA B N 1
ATOM 2985 C CA . ALA B 1 140 ? 14.93 4.996 -4.891 1 75.56 140 ALA B CA 1
ATOM 2986 C C . ALA B 1 140 ? 15.812 5.086 -3.652 1 75.56 140 ALA B C 1
ATOM 2988 O O . ALA B 1 140 ? 16.25 4.066 -3.117 1 75.56 140 ALA B O 1
ATOM 2989 N N . GLU B 1 141 ? 16.031 6.277 -3.182 1 82.81 141 GLU B N 1
ATOM 2990 C CA . GLU B 1 141 ? 16.969 6.465 -2.08 1 82.81 141 GLU B CA 1
ATOM 2991 C C . GLU B 1 141 ? 16.266 6.379 -0.73 1 82.81 141 GLU B C 1
ATOM 2993 O O . GLU B 1 141 ? 16.906 6.398 0.319 1 82.81 141 GLU B O 1
ATOM 2998 N N . LEU B 1 142 ? 14.977 6.211 -0.794 1 91.12 142 LEU B N 1
ATOM 2999 C CA . LEU B 1 142 ? 14.195 6.156 0.439 1 91.12 142 LEU B CA 1
ATOM 3000 C C . LEU B 1 142 ? 13.75 4.73 0.738 1 91.12 142 LEU B C 1
ATOM 3002 O O . LEU B 1 142 ? 13.438 3.967 -0.18 1 91.12 142 LEU B O 1
ATOM 3006 N N . GLU B 1 143 ? 13.773 4.418 1.993 1 94.44 143 GLU B N 1
ATOM 3007 C CA . GLU B 1 143 ? 13.203 3.158 2.461 1 94.44 143 GLU B CA 1
ATOM 3008 C C . GLU B 1 143 ? 11.781 3.348 2.967 1 94.44 143 GLU B C 1
ATOM 3010 O O . GLU B 1 143 ? 11.43 4.418 3.469 1 94.44 143 GLU B O 1
ATOM 3015 N N . LEU B 1 144 ? 10.992 2.287 2.797 1 97.44 144 LEU B N 1
ATOM 3016 C CA . LEU B 1 144 ? 9.578 2.41 3.113 1 97.44 144 LEU B CA 1
ATOM 3017 C C . LEU B 1 144 ? 9.125 1.284 4.039 1 97.44 144 LEU B C 1
ATOM 3019 O O . LEU B 1 144 ? 9.414 0.112 3.783 1 97.44 144 LEU B O 1
ATOM 3023 N N . ILE B 1 145 ? 8.523 1.645 5.125 1 98.56 145 ILE B N 1
ATOM 3024 C CA . ILE B 1 145 ? 7.723 0.752 5.957 1 98.56 145 ILE B CA 1
ATOM 3025 C C . ILE B 1 145 ? 6.258 1.18 5.902 1 98.56 145 ILE B C 1
ATOM 3027 O O . ILE B 1 145 ? 5.91 2.289 6.316 1 98.56 145 ILE B O 1
ATOM 3031 N N . THR B 1 146 ? 5.445 0.288 5.414 1 98.75 146 THR B N 1
ATOM 3032 C CA . THR B 1 146 ? 4.02 0.597 5.348 1 98.75 146 THR B CA 1
ATOM 3033 C C . THR B 1 146 ? 3.277 -0.014 6.535 1 98.75 146 THR B C 1
ATOM 3035 O O . THR B 1 146 ? 3.436 -1.201 6.824 1 98.75 146 THR B O 1
ATOM 3038 N N . LEU B 1 147 ? 2.553 0.857 7.188 1 98.88 147 LEU B N 1
ATOM 3039 C CA . LEU B 1 147 ? 1.631 0.411 8.227 1 98.88 147 LEU B CA 1
ATOM 3040 C C . LEU B 1 147 ? 0.305 -0.038 7.617 1 98.88 147 LEU B C 1
ATOM 3042 O O . LEU B 1 147 ? -0.601 0.775 7.426 1 98.88 147 LEU B O 1
ATOM 3046 N N . GLY B 1 148 ? 0.249 -1.329 7.355 1 98.62 148 GLY B N 1
ATOM 3047 C CA . GLY B 1 148 ? -0.902 -1.891 6.664 1 98.62 148 GLY B CA 1
ATOM 3048 C C . GLY B 1 148 ? -2.139 -1.976 7.539 1 98.62 148 GLY B C 1
ATOM 3049 O O . GLY B 1 148 ? -2.25 -1.261 8.539 1 98.62 148 GLY B O 1
ATOM 3050 N N . GLY B 1 149 ? -3.107 -2.777 7.117 1 98.5 149 GLY B N 1
ATOM 3051 C CA . GLY B 1 149 ? -4.398 -2.934 7.766 1 98.5 149 GLY B CA 1
ATOM 3052 C C . GLY B 1 149 ? -5.57 -2.729 6.824 1 98.5 149 GLY B C 1
ATOM 3053 O O . GLY B 1 149 ? -5.473 -3.023 5.629 1 98.5 149 GLY B O 1
ATOM 3054 N N . SER B 1 150 ? -6.699 -2.336 7.438 1 97.81 150 SER B N 1
ATOM 3055 C CA . SER B 1 150 ? -7.902 -2.102 6.641 1 97.81 150 SER B CA 1
ATOM 3056 C C . SER B 1 150 ? -7.785 -0.817 5.828 1 97.81 150 SER B C 1
ATOM 3058 O O . SER B 1 150 ? -7.473 0.244 6.375 1 97.81 150 SER B O 1
ATOM 3060 N N . TYR B 1 151 ? -8.039 -1.032 4.559 1 96.81 151 TYR B N 1
ATOM 3061 C CA . TYR B 1 151 ? -7.93 0.11 3.654 1 96.81 151 TYR B CA 1
ATOM 3062 C C . TYR B 1 151 ? -9.188 0.968 3.711 1 96.81 151 TYR B C 1
ATOM 3064 O O . TYR B 1 151 ? -10.305 0.462 3.551 1 96.81 151 TYR B O 1
ATOM 3072 N N . LEU B 1 152 ? -8.984 2.268 3.965 1 93.31 152 LEU B N 1
ATOM 3073 C CA . LEU B 1 152 ? -10.055 3.258 3.906 1 93.31 152 LEU B CA 1
ATOM 3074 C C . LEU B 1 152 ? -9.961 4.086 2.629 1 93.31 152 LEU B C 1
ATOM 3076 O O . LEU B 1 152 ? -9.094 4.953 2.51 1 93.31 152 LEU B O 1
ATOM 3080 N N . ARG B 1 153 ? -10.867 3.852 1.747 1 87.25 153 ARG B N 1
ATOM 3081 C CA . ARG B 1 153 ? -10.828 4.441 0.412 1 87.25 153 ARG B CA 1
ATOM 3082 C C . ARG B 1 153 ? -10.891 5.961 0.483 1 87.25 153 ARG B C 1
ATOM 3084 O O . ARG B 1 153 ? -10.148 6.648 -0.225 1 87.25 153 ARG B O 1
ATOM 3091 N N . TRP B 1 154 ? -11.68 6.531 1.352 1 82.38 154 TRP B N 1
ATOM 3092 C CA . TRP B 1 154 ? -11.891 7.973 1.42 1 82.38 154 TRP B CA 1
ATOM 3093 C C . TRP B 1 154 ? -10.609 8.688 1.854 1 82.38 154 TRP B C 1
ATOM 3095 O O . TRP B 1 154 ? -10.391 9.844 1.504 1 82.38 154 TRP B O 1
ATOM 3105 N N . ALA B 1 155 ? -9.742 7.996 2.533 1 90.31 155 ALA B N 1
ATOM 3106 C CA . ALA B 1 155 ? -8.516 8.586 3.041 1 90.31 155 ALA B CA 1
ATOM 3107 C C . ALA B 1 155 ? -7.305 8.133 2.225 1 90.31 155 ALA B C 1
ATOM 3109 O O . ALA B 1 155 ? -6.211 8.68 2.363 1 90.31 155 ALA B O 1
ATOM 3110 N N . ASP B 1 156 ? -7.535 7.07 1.368 1 93.25 156 ASP B N 1
ATOM 3111 C CA . ASP B 1 156 ? -6.43 6.387 0.699 1 93.25 156 ASP B CA 1
ATOM 3112 C C . ASP B 1 156 ? -5.332 6.02 1.692 1 93.25 156 ASP B C 1
ATOM 3114 O O . ASP B 1 156 ? -4.16 6.344 1.479 1 93.25 156 ASP B O 1
ATOM 3118 N N . ALA B 1 157 ? -5.785 5.344 2.744 1 96.88 157 ALA B N 1
ATOM 3119 C CA . ALA B 1 157 ? -4.898 5.008 3.857 1 96.88 157 ALA B CA 1
ATOM 3120 C C . ALA B 1 157 ? -5.445 3.826 4.652 1 96.88 157 ALA B C 1
ATOM 3122 O O . ALA B 1 157 ? -6.551 3.348 4.387 1 96.88 157 ALA B O 1
ATOM 3123 N N . TYR B 1 158 ? -4.621 3.393 5.52 1 98.19 158 TYR B N 1
ATOM 3124 C CA . TYR B 1 158 ? -4.973 2.234 6.332 1 98.19 158 TYR B CA 1
ATOM 3125 C C . TYR B 1 158 ? -5.23 2.641 7.777 1 98.19 158 TYR B C 1
ATOM 3127 O O . TYR B 1 158 ? -4.57 3.541 8.305 1 98.19 158 TYR B O 1
ATOM 3135 N N . ALA B 1 159 ? -6.184 2.002 8.414 1 98.12 159 ALA B N 1
ATOM 3136 C CA . ALA B 1 159 ? -6.496 2.203 9.828 1 98.12 159 ALA B CA 1
ATOM 3137 C C . ALA B 1 159 ? -7.059 0.928 10.445 1 98.12 159 ALA B C 1
ATOM 3139 O O . ALA B 1 159 ? -7.125 -0.115 9.797 1 98.12 159 ALA B O 1
ATOM 3140 N N . GLY B 1 160 ? -7.289 1.007 11.781 1 97.62 160 GLY B N 1
ATOM 3141 C CA . GLY B 1 160 ? -7.848 -0.124 12.5 1 97.62 160 GLY B CA 1
ATOM 3142 C C . GLY B 1 160 ? -6.848 -0.795 13.422 1 97.62 160 GLY B C 1
ATOM 3143 O O . GLY B 1 160 ? -5.707 -0.348 13.539 1 97.62 160 GLY B O 1
ATOM 3144 N N . PRO B 1 161 ? -7.293 -1.871 14.008 1 97.81 161 PRO B N 1
ATOM 3145 C CA . PRO B 1 161 ? -6.484 -2.518 15.047 1 97.81 161 PRO B CA 1
ATOM 3146 C C . PRO B 1 161 ? -5.152 -3.047 14.516 1 97.81 161 PRO B C 1
ATOM 3148 O O . PRO B 1 161 ? -4.133 -2.963 15.203 1 97.81 161 PRO B O 1
ATOM 3151 N N . MET B 1 162 ? -5.121 -3.551 13.328 1 98.06 162 MET B N 1
ATOM 3152 C CA . MET B 1 162 ? -3.883 -4.078 12.766 1 98.06 162 MET B CA 1
ATOM 3153 C C . MET B 1 162 ? -2.875 -2.961 12.523 1 98.06 162 MET B C 1
ATOM 3155 O O . MET B 1 162 ? -1.683 -3.129 12.781 1 98.06 162 MET B O 1
ATOM 3159 N N . THR B 1 163 ? -3.363 -1.878 12.008 1 98.62 163 THR B N 1
ATOM 3160 C CA . THR B 1 163 ? -2.512 -0.712 11.805 1 98.62 163 THR B CA 1
ATOM 3161 C C . THR B 1 163 ? -1.926 -0.233 13.125 1 98.62 163 THR B C 1
ATOM 3163 O O . THR B 1 163 ? -0.722 0.012 13.227 1 98.62 163 THR B O 1
ATOM 3166 N N . GLU B 1 164 ? -2.809 -0.132 14.086 1 98.5 164 GLU B N 1
ATOM 3167 C CA . GLU B 1 164 ? -2.389 0.313 15.414 1 98.5 164 GLU B CA 1
ATOM 3168 C C . GLU B 1 164 ? -1.339 -0.624 16 1 98.5 164 GLU B C 1
ATOM 3170 O O . GLU B 1 164 ? -0.365 -0.17 16.609 1 98.5 164 GLU B O 1
ATOM 3175 N N . ALA B 1 165 ? -1.532 -1.899 15.805 1 98.19 165 ALA B N 1
ATOM 3176 C CA . ALA B 1 165 ? -0.578 -2.881 16.312 1 98.19 165 ALA B CA 1
ATOM 3177 C C . ALA B 1 165 ? 0.79 -2.707 15.656 1 98.19 165 ALA B C 1
ATOM 3179 O O . ALA B 1 165 ? 1.823 -2.887 16.312 1 98.19 165 ALA B O 1
ATOM 3180 N N . MET B 1 166 ? 0.849 -2.393 14.43 1 98.44 166 MET B N 1
ATOM 3181 C CA . MET B 1 166 ? 2.117 -2.143 13.75 1 98.44 166 MET B CA 1
ATOM 3182 C C . MET B 1 166 ? 2.805 -0.905 14.312 1 98.44 166 MET B C 1
ATOM 3184 O O . MET B 1 166 ? 4.027 -0.885 14.469 1 98.44 166 MET B O 1
ATOM 3188 N N . ILE B 1 167 ? 1.992 0.095 14.617 1 98.69 167 ILE B N 1
ATOM 3189 C CA . ILE B 1 167 ? 2.553 1.321 15.18 1 98.69 167 ILE B CA 1
ATOM 3190 C C . ILE B 1 167 ? 3.281 1.008 16.484 1 98.69 167 ILE B C 1
ATOM 3192 O O . ILE B 1 167 ? 4.348 1.564 16.75 1 98.69 167 ILE B O 1
ATOM 3196 N N . ASP B 1 168 ? 2.795 0.097 17.203 1 98.06 168 ASP B N 1
ATOM 3197 C CA . ASP B 1 168 ? 3.367 -0.271 18.484 1 98.06 168 ASP B CA 1
ATOM 3198 C C . ASP B 1 168 ? 4.727 -0.945 18.312 1 98.06 168 ASP B C 1
ATOM 3200 O O . ASP B 1 168 ? 5.473 -1.111 19.281 1 98.06 168 ASP B O 1
ATOM 3204 N N . GLN B 1 169 ? 5.074 -1.258 17.094 1 97.56 169 GLN B N 1
ATOM 3205 C CA . GLN B 1 169 ? 6.32 -1.969 16.828 1 97.56 169 GLN B CA 1
ATOM 3206 C C . GLN B 1 169 ? 7.395 -1.022 16.312 1 97.56 169 GLN B C 1
ATOM 3208 O O . GLN B 1 169 ? 8.5 -1.453 15.977 1 97.56 169 GLN B O 1
ATOM 3213 N N . VAL B 1 170 ? 7.082 0.23 16.188 1 98 170 VAL B N 1
ATOM 3214 C CA . VAL B 1 170 ? 8.055 1.172 15.648 1 98 170 VAL B CA 1
ATOM 3215 C C . VAL B 1 170 ? 8.219 2.354 16.594 1 98 170 VAL B C 1
ATOM 3217 O O . VAL B 1 170 ? 7.32 2.658 17.375 1 98 170 VAL B O 1
ATOM 3220 N N . SER B 1 171 ? 9.391 2.961 16.547 1 98.5 171 SER B N 1
ATOM 3221 C CA . SER B 1 171 ? 9.727 4.18 17.281 1 98.5 171 SER B CA 1
ATOM 3222 C C . SER B 1 171 ? 10.445 5.18 16.391 1 98.5 171 SER B C 1
ATOM 3224 O O . SER B 1 171 ? 11.664 5.363 16.5 1 98.5 171 SER B O 1
ATOM 3226 N N . PRO B 1 172 ? 9.688 5.859 15.547 1 98.62 172 PRO B N 1
ATOM 3227 C CA . PRO B 1 172 ? 10.336 6.797 14.625 1 98.62 172 PRO B CA 1
ATOM 3228 C C . PRO B 1 172 ? 11.055 7.938 15.336 1 98.62 172 PRO B C 1
ATOM 3230 O O . PRO B 1 172 ? 10.68 8.297 16.453 1 98.62 172 PRO B O 1
ATOM 3233 N N . ASP B 1 173 ? 12.086 8.461 14.664 1 98.62 173 ASP B N 1
ATOM 3234 C CA . ASP B 1 173 ? 12.773 9.641 15.195 1 98.62 173 ASP B CA 1
ATOM 3235 C C . ASP B 1 173 ? 11.852 10.859 15.188 1 98.62 173 ASP B C 1
ATOM 3237 O O . ASP B 1 173 ? 11.836 11.625 16.156 1 98.62 173 ASP B O 1
ATOM 3241 N N . VAL B 1 174 ? 11.086 11 14.117 1 98.62 174 VAL B N 1
ATOM 3242 C CA . VAL B 1 174 ? 10.211 12.156 13.945 1 98.62 174 VAL B CA 1
ATOM 3243 C C . VAL B 1 174 ? 8.859 11.711 13.383 1 98.62 174 VAL B C 1
ATOM 3245 O O . VAL B 1 174 ? 8.805 10.797 12.555 1 98.62 174 VAL B O 1
ATOM 3248 N N . CYS B 1 175 ? 7.816 12.25 13.875 1 98.81 175 CYS B N 1
ATOM 3249 C CA . CYS B 1 175 ? 6.504 12.164 13.242 1 98.81 175 CYS B CA 1
ATOM 3250 C C . CYS B 1 175 ? 6.047 13.531 12.75 1 98.81 175 CYS B C 1
ATOM 3252 O O . CYS B 1 175 ? 6.039 14.5 13.516 1 98.81 175 CYS B O 1
ATOM 3254 N N . ILE B 1 176 ? 5.762 13.57 11.453 1 98.62 176 ILE B N 1
ATOM 3255 C CA . ILE B 1 176 ? 5.258 14.789 10.828 1 98.62 176 ILE B CA 1
ATOM 3256 C C . ILE B 1 176 ? 3.85 14.547 10.281 1 98.62 176 ILE B C 1
ATOM 3258 O O . ILE B 1 176 ? 3.643 13.648 9.461 1 98.62 176 ILE B O 1
ATOM 3262 N N . MET B 1 177 ? 2.939 15.305 10.773 1 98.19 177 MET B N 1
ATOM 3263 C CA . MET B 1 177 ? 1.584 15.133 10.258 1 98.19 177 MET B CA 1
ATOM 3264 C C . MET B 1 177 ? 0.773 16.422 10.43 1 98.19 177 MET B C 1
ATOM 3266 O O . MET B 1 177 ? 1.29 17.422 10.914 1 98.19 177 MET B O 1
ATOM 3270 N N . SER B 1 178 ? -0.363 16.406 9.844 1 97.75 178 SER B N 1
ATOM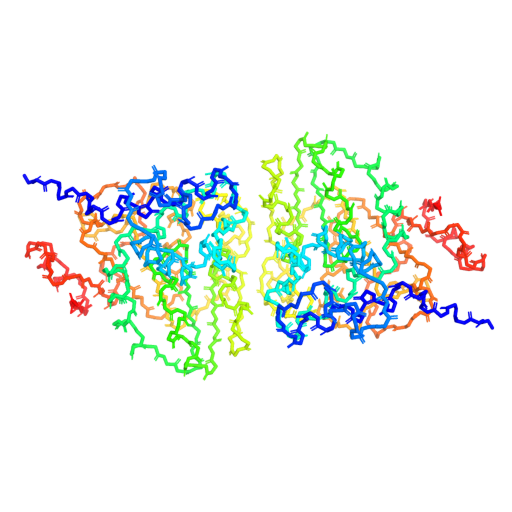 3271 C CA . SER B 1 178 ? -1.364 17.438 10.055 1 97.75 178 SER B CA 1
ATOM 3272 C C . SER B 1 178 ? -2.588 16.906 10.781 1 97.75 178 SER B C 1
ATOM 3274 O O . SER B 1 178 ? -2.555 15.789 11.32 1 97.75 178 SER B O 1
ATOM 3276 N N . THR B 1 179 ? -3.541 17.766 10.961 1 96.75 179 THR B N 1
ATOM 3277 C CA . THR B 1 179 ? -4.816 17.406 11.57 1 96.75 179 THR B CA 1
ATOM 3278 C C . THR B 1 179 ? -5.965 18.156 10.891 1 96.75 179 THR B C 1
ATOM 3280 O O . THR B 1 179 ? -5.738 19.094 10.133 1 96.75 179 THR B O 1
ATOM 3283 N N . THR B 1 180 ? -7.113 17.625 11.117 1 92.19 180 THR B N 1
ATOM 3284 C CA . THR B 1 180 ? -8.289 18.25 10.516 1 92.19 180 THR B CA 1
ATOM 3285 C C . THR B 1 180 ? -8.672 19.516 11.273 1 92.19 180 THR B C 1
ATOM 3287 O O . THR B 1 180 ? -9.117 20.5 10.664 1 92.19 180 THR B O 1
ATOM 3290 N N . ALA B 1 181 ? -8.516 19.453 12.625 1 92.81 181 ALA B N 1
ATOM 3291 C CA . ALA B 1 181 ? -8.945 20.578 13.438 1 92.81 181 ALA B CA 1
ATOM 3292 C C . ALA B 1 181 ? -8.102 20.703 14.703 1 92.81 181 ALA B C 1
ATOM 3294 O O . ALA B 1 181 ? -7.645 19.703 15.25 1 92.81 181 ALA B O 1
ATOM 3295 N N . VAL B 1 182 ? -7.887 21.938 15.039 1 96.31 182 VAL B N 1
ATOM 3296 C CA . VAL B 1 182 ? -7.32 22.281 16.344 1 96.31 182 VAL B CA 1
ATOM 3297 C C . VAL B 1 182 ? -8.297 23.156 17.109 1 96.31 182 VAL B C 1
ATOM 3299 O O . VAL B 1 182 ? -8.5 24.328 16.766 1 96.31 182 VAL B O 1
ATOM 3302 N N . THR B 1 183 ? -8.859 22.578 18.078 1 88.12 183 THR B N 1
ATOM 3303 C CA . THR B 1 183 ? -9.836 23.297 18.875 1 88.12 183 THR B CA 1
ATOM 3304 C C . THR B 1 183 ? -9.562 23.109 20.375 1 88.12 183 THR B C 1
ATOM 3306 O O . THR B 1 183 ? -9.398 21.984 20.844 1 88.12 183 THR B O 1
ATOM 3309 N N . GLY B 1 184 ? -9.547 24.234 21.109 1 87.06 184 GLY B N 1
ATOM 3310 C CA . GLY B 1 184 ? -9.328 24.156 22.547 1 87.06 184 GLY B CA 1
ATOM 3311 C C . GLY B 1 184 ? -7.984 23.562 22.922 1 87.06 184 GLY B C 1
ATOM 3312 O O . GLY B 1 184 ? -7.875 22.828 23.906 1 87.06 184 GLY B O 1
ATOM 3313 N N . GLY B 1 185 ? -7.055 23.688 22.031 1 93.31 185 GLY B N 1
ATOM 3314 C CA . GLY B 1 185 ? -5.719 23.188 22.328 1 93.31 185 GLY B CA 1
ATOM 3315 C C . GLY B 1 185 ? -5.559 21.703 22.078 1 93.31 185 GLY B C 1
ATOM 3316 O O . GLY B 1 185 ? -4.625 21.078 22.594 1 93.31 185 GLY B O 1
ATOM 3317 N N . VAL B 1 186 ? -6.492 21.141 21.359 1 96.38 186 VAL B N 1
ATOM 3318 C CA . VAL B 1 186 ? -6.453 19.703 21.109 1 96.38 186 VAL B CA 1
ATOM 3319 C C . VAL B 1 186 ? -6.621 19.438 19.609 1 96.38 186 VAL B C 1
ATOM 3321 O O . VAL B 1 186 ? -7.441 20.078 18.953 1 96.38 186 VAL B O 1
ATOM 3324 N N . CYS B 1 187 ? -5.816 18.5 19.094 1 97.94 187 CYS B N 1
ATOM 3325 C CA . CYS B 1 187 ? -5.988 18.031 17.734 1 97.94 187 CYS B CA 1
ATOM 3326 C C . CYS B 1 187 ? -7.152 17.047 17.641 1 97.94 187 CYS B C 1
ATOM 3328 O O . CYS B 1 187 ? -7.32 16.188 18.516 1 97.94 187 CYS B O 1
ATOM 3330 N N . SER B 1 188 ? -7.949 17.203 16.547 1 95.62 188 SER B N 1
ATOM 3331 C CA . SER B 1 188 ? -9.109 16.328 16.391 1 95.62 188 SER B CA 1
ATOM 3332 C C . SER B 1 188 ? -9.312 15.93 14.945 1 95.62 188 SER B C 1
ATOM 3334 O O . SER B 1 188 ? -8.758 16.547 14.039 1 95.62 188 SER B O 1
ATOM 3336 N N . HIS B 1 189 ? -9.977 14.789 14.789 1 94.88 189 HIS B N 1
ATOM 3337 C CA . HIS B 1 189 ? -10.312 14.227 13.484 1 94.88 189 HIS B CA 1
ATOM 3338 C C . HIS B 1 189 ? -11.734 13.68 13.469 1 94.88 189 HIS B C 1
ATOM 3340 O O . HIS B 1 189 ? -12.211 13.141 14.477 1 94.88 189 HIS B O 1
ATOM 3346 N N . PRO B 1 190 ? -12.43 13.797 12.359 1 89.5 190 PRO B N 1
ATOM 3347 C CA . PRO B 1 190 ? -13.828 13.359 12.352 1 89.5 190 PRO B CA 1
ATOM 3348 C C . PRO B 1 190 ? -13.969 11.844 12.43 1 89.5 190 PRO B C 1
ATOM 3350 O O . PRO B 1 190 ? -14.992 11.336 12.898 1 89.5 190 PRO B O 1
ATOM 3353 N N . ASP B 1 191 ? -13.008 11.148 11.906 1 90.69 191 ASP B N 1
ATOM 3354 C CA . ASP B 1 191 ? -13.07 9.688 11.883 1 90.69 191 ASP B CA 1
ATOM 3355 C C . ASP B 1 191 ? -12.328 9.086 13.07 1 90.69 191 ASP B C 1
ATOM 3357 O O . ASP B 1 191 ? -11.164 9.398 13.312 1 90.69 191 ASP B O 1
ATOM 3361 N N . GLU B 1 192 ? -13.008 8.188 13.734 1 94.12 192 GLU B N 1
ATOM 3362 C CA . GLU B 1 192 ? -12.484 7.621 14.977 1 94.12 192 GLU B CA 1
ATOM 3363 C C . GLU B 1 192 ? -11.219 6.805 14.719 1 94.12 192 GLU B C 1
ATOM 3365 O O . GLU B 1 192 ? -10.227 6.945 15.438 1 94.12 192 GLU B O 1
ATOM 3370 N N . ALA B 1 193 ? -11.211 5.98 13.742 1 95.88 193 ALA B N 1
ATOM 3371 C CA . ALA B 1 193 ? -10.086 5.102 13.453 1 95.88 193 ALA B CA 1
ATOM 3372 C C . ALA B 1 193 ? -8.859 5.902 13.031 1 95.88 193 ALA B C 1
ATOM 3374 O O . ALA B 1 193 ? -7.738 5.598 13.438 1 95.88 193 ALA B O 1
ATOM 3375 N N . MET B 1 194 ? -9.086 6.871 12.258 1 96.25 194 MET B N 1
ATOM 3376 C CA . MET B 1 194 ? -7.977 7.711 11.812 1 96.25 194 MET B CA 1
ATOM 3377 C C . MET B 1 194 ? -7.414 8.531 12.977 1 96.25 194 MET B C 1
ATOM 3379 O O . MET B 1 194 ? -6.199 8.695 13.094 1 96.25 194 MET B O 1
ATOM 3383 N N . ALA B 1 195 ? -8.344 9 13.812 1 96.56 195 ALA B N 1
ATOM 3384 C CA . ALA B 1 195 ? -7.891 9.719 15 1 96.56 195 ALA B CA 1
ATOM 3385 C C . ALA B 1 195 ? -6.996 8.836 15.867 1 96.56 195 ALA B C 1
ATOM 3387 O O . ALA B 1 195 ? -5.961 9.289 16.359 1 96.56 195 ALA B O 1
ATOM 3388 N N . ALA B 1 196 ? -7.395 7.621 16 1 98.19 196 ALA B N 1
ATOM 3389 C CA . ALA B 1 196 ? -6.625 6.676 16.812 1 98.19 196 ALA B CA 1
ATOM 3390 C C . ALA B 1 196 ? -5.234 6.461 16.219 1 98.19 196 ALA B C 1
ATOM 3392 O O . ALA B 1 196 ? -4.234 6.477 16.938 1 98.19 196 ALA B O 1
ATOM 3393 N N . VAL B 1 197 ? -5.137 6.309 14.938 1 98.62 197 VAL B N 1
ATOM 3394 C CA . VAL B 1 197 ? -3.873 6.102 14.234 1 98.62 197 VAL B CA 1
ATOM 3395 C C . VAL B 1 197 ? -2.979 7.328 14.406 1 98.62 197 VAL B C 1
ATOM 3397 O O . VAL B 1 197 ? -1.798 7.203 14.734 1 98.62 197 VAL B O 1
ATOM 3400 N N . LYS B 1 198 ? -3.541 8.477 14.227 1 98.56 198 LYS B N 1
ATOM 3401 C CA . LYS B 1 198 ? -2.783 9.719 14.328 1 98.56 198 LYS B CA 1
ATOM 3402 C C . LYS B 1 198 ? -2.197 9.891 15.727 1 98.56 198 LYS B C 1
ATOM 3404 O O . LYS B 1 198 ? -1.003 10.156 15.883 1 98.56 198 LYS B O 1
ATOM 3409 N N . GLY B 1 199 ? -3.041 9.719 16.688 1 98.62 199 GLY B N 1
ATOM 3410 C CA . GLY B 1 199 ? -2.57 9.859 18.062 1 98.62 199 GLY B CA 1
ATOM 3411 C C . GLY B 1 199 ? -1.468 8.875 18.406 1 98.62 199 GLY B C 1
ATOM 3412 O O . GLY B 1 199 ? -0.452 9.258 19 1 98.62 199 GLY B O 1
ATOM 3413 N N . ARG B 1 200 ? -1.662 7.637 18.031 1 98.62 200 ARG B N 1
ATOM 3414 C CA . ARG B 1 200 ? -0.698 6.586 18.344 1 98.62 200 ARG B CA 1
ATOM 3415 C C . ARG B 1 200 ? 0.626 6.828 17.625 1 98.62 200 ARG B C 1
ATOM 3417 O O . ARG B 1 200 ? 1.697 6.637 18.203 1 98.62 200 ARG B O 1
ATOM 3424 N N . LEU B 1 201 ? 0.559 7.266 16.406 1 98.56 201 LEU B N 1
ATOM 3425 C CA . LEU B 1 201 ? 1.759 7.5 15.617 1 98.56 201 LEU B CA 1
ATOM 3426 C C . LEU B 1 201 ? 2.561 8.672 16.172 1 98.56 201 LEU B C 1
ATOM 3428 O O . LEU B 1 201 ? 3.785 8.594 16.281 1 98.56 201 LEU B O 1
ATOM 3432 N N . MET B 1 202 ? 1.881 9.711 16.547 1 98.62 202 MET B N 1
ATOM 3433 C CA . MET B 1 202 ? 2.533 10.859 17.172 1 98.62 202 MET B CA 1
ATOM 3434 C C . MET B 1 202 ? 3.229 10.453 18.469 1 98.62 202 MET B C 1
ATOM 3436 O O . MET B 1 202 ? 4.387 10.812 18.688 1 98.62 202 MET B O 1
ATOM 3440 N N . ARG B 1 203 ? 2.611 9.641 19.219 1 98.56 203 ARG B N 1
ATOM 3441 C CA . ARG B 1 203 ? 3.148 9.281 20.516 1 98.56 203 ARG B CA 1
ATOM 3442 C C . ARG B 1 203 ? 4.273 8.258 20.391 1 98.56 203 ARG B C 1
ATOM 3444 O O . ARG B 1 203 ? 5.078 8.094 21.312 1 98.56 203 ARG B O 1
ATOM 3451 N N . ALA B 1 204 ? 4.344 7.605 19.328 1 98.69 204 ALA B N 1
ATOM 3452 C CA . ALA B 1 204 ? 5.395 6.617 19.094 1 98.69 204 ALA B CA 1
ATOM 3453 C C . ALA B 1 204 ? 6.711 7.293 18.719 1 98.69 204 ALA B C 1
ATOM 3455 O O . ALA B 1 204 ? 7.77 6.664 18.766 1 98.69 204 ALA B O 1
ATOM 3456 N N . ALA B 1 205 ? 6.703 8.539 18.328 1 98.69 205 ALA B N 1
ATOM 3457 C CA . ALA B 1 205 ? 7.875 9.219 17.781 1 98.69 205 ALA B CA 1
ATOM 3458 C C . ALA B 1 205 ? 8.617 9.984 18.875 1 98.69 205 ALA B C 1
ATOM 3460 O O . ALA B 1 205 ? 8.023 10.398 19.875 1 98.69 205 ALA B O 1
ATOM 3461 N N . ARG B 1 206 ? 9.891 10.18 18.656 1 98.31 206 ARG B N 1
ATOM 3462 C CA . ARG B 1 206 ? 10.711 10.953 19.578 1 98.31 206 ARG B CA 1
ATOM 3463 C C . ARG B 1 206 ? 10.406 12.438 19.469 1 98.31 206 ARG B C 1
ATOM 3465 O O . ARG B 1 206 ? 10.336 13.141 20.484 1 98.31 206 ARG B O 1
ATOM 3472 N N . GLN B 1 207 ? 10.258 12.906 18.312 1 98.62 207 GLN B N 1
ATOM 3473 C CA . GLN B 1 207 ? 9.875 14.289 18.062 1 98.62 207 GLN B CA 1
ATOM 3474 C C . GLN B 1 207 ? 8.57 14.359 17.266 1 98.62 207 GLN B C 1
ATOM 3476 O O . GLN B 1 207 ? 8.383 13.617 16.297 1 98.62 207 GLN B O 1
ATOM 3481 N N . ARG B 1 208 ? 7.66 15.242 17.688 1 98.81 208 ARG B N 1
ATOM 3482 C CA . ARG B 1 208 ? 6.348 15.398 17.078 1 98.81 208 ARG B CA 1
ATOM 3483 C C . ARG B 1 208 ? 6.211 16.766 16.422 1 98.81 208 ARG B C 1
ATOM 3485 O O . ARG B 1 208 ? 6.262 17.797 17.094 1 98.81 208 ARG B O 1
ATOM 3492 N N . ILE B 1 209 ? 6.047 16.781 15.078 1 98.81 209 ILE B N 1
ATOM 3493 C CA . ILE B 1 209 ? 5.914 18.016 14.312 1 98.81 209 ILE B CA 1
ATOM 3494 C C . ILE B 1 209 ? 4.52 18.094 13.695 1 98.81 209 ILE B C 1
ATOM 3496 O O . ILE B 1 209 ? 4.105 17.188 12.961 1 98.81 209 ILE B O 1
ATOM 3500 N N . LEU B 1 210 ? 3.814 19.141 13.969 1 98.81 210 LEU B N 1
ATOM 3501 C CA . LEU B 1 210 ? 2.465 19.344 13.461 1 98.81 210 LEU B CA 1
ATOM 3502 C C . LEU B 1 210 ? 2.451 20.438 12.398 1 98.81 210 LEU B C 1
ATOM 3504 O O . LEU B 1 210 ? 2.889 21.562 12.648 1 98.81 210 LEU B O 1
ATOM 3508 N N . LEU B 1 211 ? 1.971 20.078 11.219 1 98.62 211 LEU B N 1
ATOM 3509 C CA . LEU B 1 211 ? 1.824 21 10.094 1 98.62 211 LEU B CA 1
ATOM 3510 C C . LEU B 1 211 ? 0.372 21.438 9.938 1 98.62 211 LEU B C 1
ATOM 3512 O O . LEU B 1 211 ? -0.476 20.641 9.516 1 98.62 211 LEU B O 1
ATOM 3516 N N . VAL B 1 212 ? 0.092 22.75 10.18 1 97.44 212 VAL B N 1
ATOM 3517 C CA . VAL B 1 212 ? -1.31 23.156 10.141 1 97.44 212 VAL B CA 1
ATOM 3518 C C . VAL B 1 212 ? -1.427 24.547 9.516 1 97.44 212 VAL B C 1
ATOM 3520 O O . VAL B 1 212 ? -0.759 25.484 9.945 1 97.44 212 VAL B O 1
ATOM 3523 N N . ASP B 1 213 ? -2.258 24.625 8.516 1 95 213 ASP B N 1
ATOM 3524 C CA . ASP B 1 213 ? -2.6 25.938 7.984 1 95 213 ASP B CA 1
ATOM 3525 C C . ASP B 1 213 ? -3.707 26.594 8.812 1 95 213 ASP B C 1
ATOM 3527 O O . ASP B 1 213 ? -4.297 25.953 9.68 1 95 213 ASP B O 1
ATOM 3531 N N . ARG B 1 214 ? -4.008 27.812 8.492 1 92.62 214 ARG B N 1
ATOM 3532 C CA . ARG B 1 214 ? -4.898 28.625 9.32 1 92.62 214 ARG B CA 1
ATOM 3533 C C . ARG B 1 214 ? -6.301 28.031 9.359 1 92.62 214 ARG B C 1
ATOM 3535 O O . ARG B 1 214 ? -7.039 28.219 10.328 1 92.62 214 ARG B O 1
ATOM 3542 N N . THR B 1 215 ? -6.668 27.281 8.359 1 89.69 215 THR B N 1
ATOM 3543 C CA . THR B 1 215 ? -8.031 26.781 8.25 1 89.69 215 THR B CA 1
ATOM 3544 C C . THR B 1 215 ? -8.305 25.734 9.328 1 89.69 215 THR B C 1
ATOM 3546 O O . THR B 1 215 ? -9.461 25.438 9.633 1 89.69 215 THR B O 1
ATOM 3549 N N . LYS B 1 216 ? -7.289 25.156 9.898 1 94.19 216 LYS B N 1
ATOM 3550 C CA . LYS B 1 216 ? -7.461 24.078 10.859 1 94.19 216 LYS B CA 1
ATOM 3551 C C . LYS B 1 216 ? -7.91 24.625 12.219 1 94.19 216 LYS B C 1
ATOM 3553 O O . LYS B 1 216 ? -8.328 23.859 13.086 1 94.19 216 LYS B O 1
ATOM 3558 N N . PHE B 1 217 ? -7.852 25.922 12.398 1 93.75 217 PHE B N 1
ATOM 3559 C CA . PHE B 1 217 ? -8.164 26.531 13.688 1 93.75 217 PHE B CA 1
ATOM 3560 C C . PHE B 1 217 ? -9.602 27.047 13.711 1 93.75 217 PHE B C 1
ATOM 3562 O O . PHE B 1 217 ? -10.078 27.516 14.742 1 93.75 217 PHE B O 1
ATOM 3569 N N . SER B 1 218 ? -10.266 26.938 12.609 1 86.06 218 SER B N 1
ATOM 3570 C CA . SER B 1 218 ? -11.648 27.391 12.516 1 86.06 218 SER B CA 1
ATOM 3571 C C . SER B 1 218 ? -12.602 26.219 12.328 1 86.06 218 SER B C 1
ATOM 3573 O O . SER B 1 218 ? -13.789 26.406 12.055 1 86.06 218 SER B O 1
ATOM 3575 N N . ARG B 1 219 ? -12.047 25 12.406 1 83.56 219 ARG B N 1
ATOM 3576 C CA . ARG B 1 219 ? -12.828 23.781 12.219 1 83.56 219 ARG B CA 1
ATOM 3577 C C . ARG B 1 219 ? -12.961 23 13.523 1 83.56 219 ARG B C 1
ATOM 3579 O O . ARG B 1 219 ? -12.188 23.219 14.461 1 83.56 219 ARG B O 1
ATOM 3586 N N . ASN B 1 220 ? -14.047 22.219 13.469 1 84.44 220 ASN B N 1
ATOM 3587 C CA . ASN B 1 220 ? -14.25 21.266 14.562 1 84.44 220 ASN B CA 1
ATOM 3588 C C . ASN B 1 220 ? -14.352 19.828 14.055 1 84.44 220 ASN B C 1
ATOM 3590 O O . ASN B 1 220 ? -14.742 19.609 12.906 1 84.44 220 ASN B O 1
ATOM 3594 N N . ALA B 1 221 ? -13.867 18.969 14.906 1 88.38 221 ALA B N 1
ATOM 3595 C CA . ALA B 1 221 ? -13.984 17.547 14.602 1 88.38 221 ALA B CA 1
ATOM 3596 C C . ALA B 1 221 ? -14.258 16.734 15.867 1 88.38 221 ALA B C 1
ATOM 3598 O O . ALA B 1 221 ? -13.859 17.141 16.969 1 88.38 221 ALA B O 1
ATOM 3599 N N . LEU B 1 222 ? -14.82 15.609 15.742 1 87.56 222 LEU B N 1
ATOM 3600 C CA . LEU B 1 222 ? -15.461 14.891 16.844 1 87.56 222 LEU B CA 1
ATOM 3601 C C . LEU B 1 222 ? -14.422 14.188 17.703 1 87.56 222 LEU B C 1
ATOM 3603 O O . LEU B 1 222 ? -14.547 14.141 18.938 1 87.56 222 LEU B O 1
ATOM 3607 N N . HIS B 1 223 ? -13.461 13.633 17.156 1 93.31 223 HIS B N 1
ATOM 3608 C CA . HIS B 1 223 ? -12.57 12.734 17.891 1 93.31 223 HIS B CA 1
ATOM 3609 C C . HIS B 1 223 ? -11.25 13.414 18.234 1 93.31 223 HIS B C 1
ATOM 3611 O O . HIS B 1 223 ? -10.43 13.656 17.344 1 93.31 223 HIS B O 1
ATOM 3617 N N . ARG B 1 224 ? -11.07 13.641 19.484 1 96.69 224 ARG B N 1
ATOM 3618 C CA . ARG B 1 224 ? -9.828 14.219 20 1 96.69 224 ARG B CA 1
ATOM 3619 C C . ARG B 1 224 ? -8.734 13.164 20.094 1 96.69 224 ARG B C 1
ATOM 3621 O O . ARG B 1 224 ? -8.992 12.039 20.547 1 96.69 224 ARG B O 1
ATOM 3628 N N . PHE B 1 225 ? -7.484 13.594 19.672 1 97.62 225 PHE B N 1
ATOM 3629 C CA . PHE B 1 225 ? -6.52 12.5 19.703 1 97.62 225 PHE B CA 1
ATOM 3630 C C . PHE B 1 225 ? -5.191 12.969 20.281 1 97.62 225 PHE B C 1
ATOM 3632 O O . PHE B 1 225 ? -4.348 12.148 20.656 1 97.62 225 PHE B O 1
ATOM 3639 N N . LEU B 1 226 ? -4.895 14.281 20.344 1 98.25 226 LEU B N 1
ATOM 3640 C CA . LEU B 1 226 ? -3.594 14.742 20.828 1 98.25 226 LEU B CA 1
ATOM 3641 C C . LEU B 1 226 ? -3.676 16.172 21.344 1 98.25 226 LEU B C 1
ATOM 3643 O O . LEU B 1 226 ? -3.977 17.094 20.578 1 98.25 226 LEU B O 1
ATOM 3647 N N . PRO B 1 227 ? -3.385 16.328 22.625 1 98.19 227 PRO B N 1
ATOM 3648 C CA . PRO B 1 227 ? -3.248 17.719 23.094 1 98.19 227 PRO B CA 1
ATOM 3649 C C . PRO B 1 227 ? -2.02 18.422 22.5 1 98.19 227 PRO B C 1
ATOM 3651 O O . PRO B 1 227 ? -0.981 17.781 22.312 1 98.19 227 PRO B O 1
ATOM 3654 N N . LEU B 1 228 ? -2.109 19.703 22.312 1 97.81 228 LEU B N 1
ATOM 3655 C CA . LEU B 1 228 ? -1.009 20.484 21.75 1 97.81 228 LEU B CA 1
ATOM 3656 C C . LEU B 1 228 ? 0.212 20.438 22.672 1 97.81 228 LEU B C 1
ATOM 3658 O O . LEU B 1 228 ? 1.347 20.531 22.203 1 97.81 228 LEU B O 1
ATOM 3662 N N . SER B 1 229 ? -0.038 20.203 23.891 1 97.56 229 SER B N 1
ATOM 3663 C CA . SER B 1 229 ? 1.053 20.156 24.859 1 97.56 229 SER B CA 1
ATOM 3664 C C . SER B 1 229 ? 1.979 18.984 24.609 1 97.56 229 SER B C 1
ATOM 3666 O O . SER B 1 229 ? 3.096 18.938 25.125 1 97.56 229 SER B O 1
ATOM 3668 N N . GLU B 1 230 ? 1.554 18.016 23.844 1 98.12 230 GLU B N 1
ATOM 3669 C CA . GLU B 1 230 ? 2.367 16.859 23.516 1 98.12 230 GLU B CA 1
ATOM 3670 C C . GLU B 1 230 ? 3.1 17.062 22.188 1 98.12 230 GLU B C 1
ATOM 3672 O O . GLU B 1 230 ? 3.898 16.219 21.781 1 98.12 230 GLU B O 1
ATOM 3677 N N . VAL B 1 231 ? 2.854 18.172 21.531 1 98.56 231 VAL B N 1
ATOM 3678 C CA . VAL B 1 231 ? 3.496 18.484 20.266 1 98.56 231 VAL B CA 1
ATOM 3679 C C . VAL B 1 231 ? 4.781 19.266 20.516 1 98.56 231 VAL B C 1
ATOM 3681 O O . VAL B 1 231 ? 4.797 20.203 21.312 1 98.56 231 VAL B O 1
ATOM 3684 N N . ASP B 1 232 ? 5.816 18.922 19.828 1 98.69 232 ASP B N 1
ATOM 3685 C CA . ASP B 1 232 ? 7.102 19.578 20.047 1 98.69 232 ASP B CA 1
ATOM 3686 C C . ASP B 1 232 ? 7.234 20.828 19.188 1 98.69 232 ASP B C 1
ATOM 3688 O O . ASP B 1 232 ? 7.793 21.844 19.625 1 98.69 232 ASP B O 1
ATOM 3692 N N . VAL B 1 233 ? 6.824 20.719 17.969 1 98.75 233 VAL B N 1
ATOM 3693 C CA . VAL B 1 233 ? 6.934 21.828 17.031 1 98.75 233 VAL B CA 1
ATOM 3694 C C . VAL B 1 233 ? 5.629 21.969 16.25 1 98.75 233 VAL B C 1
ATOM 3696 O O . VAL B 1 233 ? 5.078 20.984 15.75 1 98.75 233 VAL B O 1
ATOM 3699 N N . VAL B 1 234 ? 5.125 23.141 16.172 1 98.75 234 VAL B N 1
ATOM 3700 C CA . VAL B 1 234 ? 4.027 23.469 15.258 1 98.75 234 VAL B CA 1
ATOM 3701 C C . VAL B 1 234 ? 4.52 24.438 14.18 1 98.75 234 VAL B C 1
ATOM 3703 O O . VAL B 1 234 ? 5.191 25.422 14.484 1 98.75 234 VAL B O 1
ATOM 3706 N N . ILE B 1 235 ? 4.262 24.109 12.969 1 98.81 235 ILE B N 1
ATOM 3707 C CA . ILE B 1 235 ? 4.535 25.016 11.859 1 98.81 235 ILE B CA 1
ATOM 3708 C C . ILE B 1 235 ? 3.219 25.5 11.25 1 98.81 235 ILE B C 1
ATOM 3710 O O . ILE B 1 235 ? 2.354 24.703 10.898 1 98.81 235 ILE B O 1
ATOM 3714 N N . THR B 1 236 ? 3.031 26.781 11.141 1 98.19 236 THR B N 1
ATOM 3715 C CA . THR B 1 236 ? 1.791 27.375 10.664 1 98.19 236 THR B CA 1
ATOM 3716 C C . THR B 1 236 ? 2.07 28.688 9.938 1 98.19 236 THR B C 1
ATOM 3718 O O . THR B 1 236 ? 3.225 29.016 9.656 1 98.19 236 THR B O 1
ATOM 3721 N N . GLU B 1 237 ? 0.994 29.375 9.547 1 96.94 237 GLU B N 1
ATOM 3722 C CA . GLU B 1 237 ? 1.109 30.594 8.75 1 96.94 237 GLU B CA 1
ATOM 3723 C C . GLU B 1 237 ? 1.287 31.812 9.648 1 96.94 237 GLU B C 1
ATOM 3725 O O . GLU B 1 237 ? 0.683 31.906 10.719 1 96.94 237 GLU B O 1
ATOM 3730 N N . LYS B 1 238 ? 2.021 32.812 9.094 1 95.81 238 LYS B N 1
ATOM 3731 C CA . LYS B 1 238 ? 2.17 34.094 9.773 1 95.81 238 LYS B CA 1
ATOM 3732 C C . LYS B 1 238 ? 0.825 34.812 9.906 1 95.81 238 LYS B C 1
ATOM 3734 O O . LYS B 1 238 ? 0.611 35.562 10.852 1 95.81 238 LYS B O 1
ATOM 3739 N N . SER B 1 239 ? -0.059 34.469 9.016 1 94.31 239 SER B N 1
ATOM 3740 C CA . SER B 1 239 ? -1.34 35.188 8.938 1 94.31 239 SER B CA 1
ATOM 3741 C C . SER B 1 239 ? -2.348 34.594 9.922 1 94.31 239 SER B C 1
ATOM 3743 O O . SER B 1 239 ? -3.49 35.031 9.992 1 94.31 239 SER B O 1
ATOM 3745 N N . LEU B 1 240 ? -1.966 33.656 10.641 1 95.5 240 LEU B N 1
ATOM 3746 C CA . LEU B 1 240 ? -2.865 33.062 11.641 1 95.5 240 LEU B CA 1
ATOM 3747 C C . LEU B 1 240 ? -3.312 34.125 12.641 1 95.5 240 LEU B C 1
ATOM 3749 O O . LEU B 1 240 ? -2.516 34.969 13.055 1 95.5 240 LEU B O 1
ATOM 3753 N N . ASP B 1 241 ? -4.629 34.062 13.016 1 94.12 241 ASP B N 1
ATOM 3754 C CA . ASP B 1 241 ? -5.176 34.969 14.023 1 94.12 241 ASP B CA 1
ATOM 3755 C C . ASP B 1 241 ? -4.262 35.031 15.242 1 94.12 241 ASP B C 1
ATOM 3757 O O . ASP B 1 241 ? -3.844 34 15.781 1 94.12 241 ASP B O 1
ATOM 3761 N N . PRO B 1 242 ? -3.979 36.188 15.68 1 95.62 242 PRO B N 1
ATOM 3762 C CA . PRO B 1 242 ? -3.068 36.375 16.812 1 95.62 242 PRO B CA 1
ATOM 3763 C C . PRO B 1 242 ? -3.52 35.625 18.062 1 95.62 242 PRO B C 1
ATOM 3765 O O . PRO B 1 242 ? -2.684 35.156 18.844 1 95.62 242 PRO B O 1
ATOM 3768 N N . ALA B 1 243 ? -4.789 35.5 18.234 1 94.25 243 ALA B N 1
ATOM 3769 C CA . ALA B 1 243 ? -5.301 34.812 19.391 1 94.25 243 ALA B CA 1
ATOM 3770 C C . ALA B 1 243 ? -4.926 33.312 19.328 1 94.25 243 ALA B C 1
ATOM 3772 O O . ALA B 1 243 ? -4.527 32.719 20.344 1 94.25 243 ALA B O 1
ATOM 3773 N N . HIS B 1 244 ? -5.078 32.812 18.188 1 94.88 244 HIS B N 1
ATOM 3774 C CA . HIS B 1 244 ? -4.695 31.422 18 1 94.88 244 HIS B CA 1
ATOM 3775 C C . HIS B 1 244 ? -3.188 31.234 18.141 1 94.88 244 HIS B C 1
ATOM 3777 O O . HIS B 1 244 ? -2.73 30.25 18.719 1 94.88 244 HIS B O 1
ATOM 3783 N N . LEU B 1 245 ? -2.436 32.094 17.578 1 95.88 245 LEU B N 1
ATOM 3784 C CA . LEU B 1 245 ? -0.98 32.031 17.656 1 95.88 245 LEU B CA 1
ATOM 3785 C C . LEU B 1 245 ? -0.518 32.094 19.109 1 95.88 245 LEU B C 1
ATOM 3787 O O . LEU B 1 245 ? 0.4 31.391 19.516 1 95.88 245 LEU B O 1
ATOM 3791 N N . ALA B 1 246 ? -1.135 32.938 19.891 1 95.06 246 ALA B N 1
ATOM 3792 C CA . ALA B 1 246 ? -0.805 33.062 21.297 1 95.06 246 ALA B CA 1
ATOM 3793 C C . ALA B 1 246 ? -1.077 31.75 22.047 1 95.06 246 ALA B C 1
ATOM 3795 O O . ALA B 1 246 ? -0.272 31.328 22.875 1 95.06 246 ALA B O 1
ATOM 3796 N N . THR B 1 247 ? -2.203 31.203 21.734 1 93.31 247 THR B N 1
ATOM 3797 C CA . THR B 1 247 ? -2.561 29.922 22.328 1 93.31 247 THR B CA 1
ATOM 3798 C C . THR B 1 247 ? -1.512 28.859 22 1 93.31 247 THR B C 1
ATOM 3800 O O . THR B 1 247 ? -1.118 28.078 22.875 1 93.31 247 THR B O 1
ATOM 3803 N N . LEU B 1 248 ? -1.053 28.828 20.812 1 96.5 248 LEU B N 1
ATOM 3804 C CA . LEU B 1 248 ? -0.022 27.891 20.375 1 96.5 248 LEU B CA 1
ATOM 3805 C C . LEU B 1 248 ? 1.269 28.109 21.172 1 96.5 248 LEU B C 1
ATOM 3807 O O . LEU B 1 248 ? 1.849 27.141 21.688 1 96.5 248 LEU B O 1
ATOM 3811 N N . ARG B 1 249 ? 1.653 29.312 21.25 1 95.88 249 ARG B N 1
ATOM 3812 C CA . ARG B 1 249 ? 2.93 29.641 21.875 1 95.88 249 ARG B CA 1
ATOM 3813 C C . ARG B 1 249 ? 2.898 29.312 23.359 1 95.88 249 ARG B C 1
ATOM 3815 O O . ARG B 1 249 ? 3.934 29.016 23.969 1 95.88 249 ARG B O 1
ATOM 3822 N N . ASP B 1 250 ? 1.748 29.312 23.906 1 95.94 250 ASP B N 1
ATOM 3823 C CA . ASP B 1 250 ? 1.58 29 25.312 1 95.94 250 ASP B CA 1
ATOM 3824 C C . ASP B 1 250 ? 1.669 27.5 25.562 1 95.94 250 ASP B C 1
ATOM 3826 O O . ASP B 1 250 ? 2.018 27.062 26.656 1 95.94 250 ASP B O 1
ATOM 3830 N N . GLN B 1 251 ? 1.406 26.75 24.547 1 96.44 251 GLN B N 1
ATOM 3831 C CA . GLN B 1 251 ? 1.198 25.328 24.781 1 96.44 251 GLN B CA 1
ATOM 3832 C C . GLN B 1 251 ? 2.299 24.484 24.125 1 96.44 251 GLN B C 1
ATOM 3834 O O . GLN B 1 251 ? 2.533 23.344 24.516 1 96.44 251 GLN B O 1
ATOM 3839 N N . VAL B 1 252 ? 2.904 24.969 23.109 1 97.56 252 VAL B N 1
ATOM 3840 C CA . VAL B 1 252 ? 3.848 24.203 22.297 1 97.56 252 VAL B CA 1
ATOM 3841 C C . VAL B 1 252 ? 5.258 24.766 22.484 1 97.56 252 VAL B C 1
ATOM 3843 O O . VAL B 1 252 ? 5.453 25.984 22.547 1 97.56 252 VAL B O 1
ATOM 3846 N N . GLU B 1 253 ? 6.168 23.906 22.562 1 94.81 253 GLU B N 1
ATOM 3847 C CA . GLU B 1 253 ? 7.551 24.281 22.844 1 94.81 253 GLU B CA 1
ATOM 3848 C C . GLU B 1 253 ? 8.102 25.203 21.766 1 94.81 253 GLU B C 1
ATOM 3850 O O . GLU B 1 253 ? 8.789 26.172 22.062 1 94.81 253 GLU B O 1
ATOM 3855 N N . ARG B 1 254 ? 7.887 24.891 20.531 1 98.31 254 ARG B N 1
ATOM 3856 C CA . ARG B 1 254 ? 8.422 25.656 19.422 1 98.31 254 ARG B CA 1
ATOM 3857 C C . ARG B 1 254 ? 7.359 25.859 18.344 1 98.31 254 ARG B C 1
ATOM 3859 O O . ARG B 1 254 ? 6.781 24.906 17.828 1 98.31 254 ARG B O 1
ATOM 3866 N N . VAL B 1 255 ? 7.121 27.156 18.031 1 98.44 255 VAL B N 1
ATOM 3867 C CA . VAL B 1 255 ? 6.18 27.516 16.969 1 98.44 255 VAL B CA 1
ATOM 3868 C C . VAL B 1 255 ? 6.918 28.234 15.836 1 98.44 255 VAL B C 1
ATOM 3870 O O . VAL B 1 255 ? 7.594 29.234 16.078 1 98.44 255 VAL B O 1
ATOM 3873 N N . ILE B 1 256 ? 6.844 27.719 14.648 1 98.69 256 ILE B N 1
ATOM 3874 C CA . ILE B 1 256 ? 7.449 28.312 13.469 1 98.69 256 ILE B CA 1
ATOM 3875 C C . ILE B 1 256 ? 6.363 28.891 12.562 1 98.69 256 ILE B C 1
ATOM 3877 O O . ILE B 1 256 ? 5.402 28.188 12.211 1 98.69 256 ILE B O 1
ATOM 3881 N N . THR B 1 257 ? 6.5 30.141 12.203 1 98.25 257 THR B N 1
ATOM 3882 C CA . THR B 1 257 ? 5.551 30.766 11.297 1 98.25 257 THR B CA 1
ATOM 3883 C C . THR B 1 257 ? 6.199 31.047 9.945 1 98.25 257 THR B C 1
ATOM 3885 O O . THR B 1 257 ? 7.371 31.438 9.883 1 98.25 257 THR B O 1
ATOM 3888 N N . VAL B 1 258 ? 5.449 30.859 8.977 1 97.88 258 VAL B N 1
ATOM 3889 C CA . VAL B 1 258 ? 5.965 31.031 7.625 1 97.88 258 VAL B CA 1
ATOM 3890 C C . VAL B 1 258 ? 5.047 31.969 6.844 1 97.88 258 VAL B C 1
ATOM 3892 O O . VAL B 1 258 ? 3.875 32.125 7.188 1 97.88 258 VAL B O 1
#

Secondary structure (DSSP, 8-state):
-------HHHHHHHHHHHHHHHHSEEEHHHHHHHHTS-HHHHHHHHHHHHHTTSEEEETTEEEE----GGGHHHHHHHTSSHHHHHHHHHHHGGG--TT-EEEE-S-HHHHTTHHHHGGG-SEEEEESBHHHHHHHHT-TTEEEEE--EEEETTTTEEESHHHHHHHTT---SEEEE--SEEETTEEEESSHHHHHHHHHHHHHSSEEEEE--GGGGS---SEEEEEGGG-SEEEE-TTS-HHHHHHHHHH-SEEEE-/-------HHHHHHHHHHHHHHHHSEEEHHHHHHHHTS-HHHHHHHHHHHHHTTSEEEETTEEEE----GGGHHHHHHHTSSHHHHHHHHHHHGGG--TT-EEEE-S-HHHHTTHHHHGGG-SEEEEESBHHHHHHHHT-TTEEEEE--EEEETTTTEEESHHHHHHHTT---SEEEE--SEEETTEEEESSHHHHHHHHHHHHHSSEEEEE--GGGGS---SEEEEEGGG-SEEEE-TTS-HHHHHHHHHH-SEEEE-